Protein AF-0000000085046581 (afdb_homodimer)

Sequence (524 aa):
MVRISQFNDKVRELKKSFNSLTKHSYLERYIEVPAIDEDKVRFLYAMLSEHASKKEAKAYTLAAVLAQAALDVHEAISLHKLQTDSVRKNRQLTVLAGDYYSSLYYYLLAEEKQIPMIRIFSHSIQEINEHKMNIYEADELTYTDAKRNVEKAESILMQNIANHYNQNYWKEIFNDFFFLKRLVLERNEFIKGKNLPIMETLFQEARHPDSVLALCEQKIEDLKDKLLNTSKRLQKYEGFIIEHIDQLINTTDYDEYVAEKGMVRISQFNDKVRELKKSFNSLTKHSYLERYIEVPAIDEDKVRFLYAMLSEHASKKEAKAYTLAAVLAQAALDVHEAISLHKLQTDSVRKNRQLTVLAGDYYSSLYYYLLAEEKQIPMIRIFSHSIQEINEHKMNIYEADELTYTDAKRNVEKAESILMQNIANHYNQNYWKEIFNDFFFLKRLVLERNEFIKGKNLPIMETLFQEARHPDSVLALCEQKIEDLKDKLLNTSKRLQKYEGFIIEHIDQLINTTDYDEYVAEKG

Nearest PDB structures (foldseek):
  4wk5-assembly1_A-2  TM=7.165E-01  e=1.017E-03  Thermotoga neapolitana DSM 4359
  2azk-assembly1_B  TM=7.171E-01  e=3.311E-03  Saccharolobus solfataricus
  2azk-assembly1_A  TM=7.093E-01  e=5.126E-03  Saccharolobus solfataricus
  2azj-assembly1_B  TM=6.588E-01  e=4.496E-03  Saccharolobus solfataricus
  4ll6-assembly1_A  TM=2.073E-01  e=2.049E+00  Saccharomyces cerevisiae S288C

Organism: Alkalihalophilus pseudofirmus (strain ATCC BAA-2126 / JCM 17055 / OF4) (NCBI:txid398511)

Secondary structure (DSSP, 8-state):
---GGGGHHHHHHHHHHHHHHH--HHHHHHSPPPPP-HHHHHHHHHHHTTTS-HHHHHHHHHHHHHHHHHHHHHHHHHH----SHHHHHHHHHHHHHHHHHHHHHHHHHHHTT-HHHHHHHHHHHHHHHHHHHHHHH-SS--HHHHHHHHHHHHHHHHHHHHHHTT-HHHHHHHHHHHHHHHHHHHHHHHHTT---HHHHHHHHHHSSHHHHHHHHHHHHHHHHHHHHHHHGGGGGGHHHHHHHHHHHHHTTSSHHHHHTT-/---GGGGHHHHHHHHHHHHHHH--HHHHHHSPPPPP-HHHHHHHHHHHTTTS-HHHHHHHHHHHHHHHHHHHHHHHHHH----SHHHHHHHHHHHHHHHHHHHHHHHHHHHTT-HHHHHHHHHHHHHHHHHHHHHHH-SS--HHHHHHHHHHHHHHHHHHHHHHTT-HHHHHHHHHHHHHHHHHHHHHHHHTT---HHHHHHHHHHSSHHHHHHHHHHHHHHHHHHHHHHHHTTGGGHHHHHHHHHHHHHTTSSHHHHHHH-

Foldseek 3Di:
DDAPVVCVVVLVVLVVVLCVLLPDVLCVVQPDQDDFDSVLLSLQLVLCVVQHPPLVSSLLSSLVRLLVRLVVLVVVLVVDDDDDPVSVVSSVSSNVSSVSSNVSSLVSCVVVVPVVLNVLSVVLSVLLVVLVCVLVVDPDDALVSVLVSQLSNQQVSSLSVCVVRPNNLSNLLSSLVRSLLVLLVQLLVVVVVDHDRNLVNLCVVQVDPVSSSVVSVVVSVVSLVVNLVSLVVVPVCSNHSNVSSCCSVVVSDDVVVVVVVD/DDAPVVCVVVLVVLVVVLCVLLVDVLCVVQPDQDDFDSVLLSLQLVLCVVQHPPLVSSLLSSLVRLLVRLVVLVVVLVVDDDDDPVSVVSSVSSNVSSVSSNVVSLVSCVVVVPVVLNVLSVVLSVLLVVLVCVLVVDPDDALVSVLVSQLSNQQVSSLSVCVVSPNNLSNLLSSLVRSLLVLLVQLLVVVVVDHDRNLVNLCVVQVDPVSSSVVSVVVSVVSLVVNLVSLVVVPVCSNHSNVSSCCSVVVSDDVVVPVVVD

Solvent-accessible surface area (backbone atoms only — not comparable to full-atom values): 27356 Å² total; per-residue (Å²): 120,45,50,67,74,76,39,47,63,55,50,50,50,48,49,51,51,50,49,62,74,55,64,38,75,66,49,63,73,69,34,81,77,68,79,78,61,60,65,59,48,47,54,48,34,60,58,28,58,75,76,40,54,70,69,51,23,50,51,52,42,49,29,50,53,32,45,49,39,17,52,51,39,43,54,50,57,39,68,58,74,59,75,46,72,70,44,36,52,45,38,43,49,34,45,38,47,18,54,34,31,47,21,49,27,50,30,55,36,34,74,68,66,35,48,70,57,45,37,48,50,20,50,27,49,35,49,28,40,52,27,49,46,56,63,68,67,45,90,75,60,52,50,71,56,39,48,55,28,46,26,38,46,65,22,37,53,61,26,53,54,25,52,76,71,68,32,63,66,58,24,51,46,41,35,52,50,48,33,50,52,49,51,54,50,39,52,57,38,39,75,73,71,42,80,42,73,61,52,44,20,39,38,69,72,48,75,38,74,74,47,25,56,54,51,50,51,51,54,49,50,54,50,50,53,52,49,55,59,53,29,62,76,52,53,57,43,22,61,28,52,50,53,53,52,48,50,60,62,55,67,67,52,63,58,75,69,54,56,73,74,95,119,45,50,67,74,76,39,47,63,55,51,52,50,48,51,51,51,48,50,61,74,55,63,38,75,66,49,64,74,66,35,82,76,70,80,78,60,60,65,59,48,46,53,50,34,61,59,28,57,75,75,40,53,70,68,52,23,50,52,52,41,48,27,49,52,31,44,49,39,17,53,50,39,44,53,51,58,40,68,60,75,59,76,48,73,69,44,36,52,45,39,43,49,34,46,38,45,18,54,34,31,46,21,46,27,52,29,55,35,36,73,68,66,35,49,70,55,44,37,49,50,20,52,27,50,36,49,26,39,51,26,49,46,54,64,68,66,45,88,75,59,51,50,69,56,40,47,55,30,47,27,38,47,66,23,38,51,60,27,52,54,26,53,74,70,69,32,64,66,57,25,52,46,40,35,52,51,48,34,48,52,50,51,52,50,38,51,57,37,39,74,73,72,42,80,43,73,61,53,44,20,40,37,67,70,49,75,37,74,74,47,23,56,54,51,50,50,50,54,50,51,54,50,50,52,52,48,54,59,53,28,61,76,51,53,56,42,22,61,29,51,52,51,52,52,48,50,59,61,56,68,67,53,62,56,74,69,56,54,74,73,96

pLDDT: mean 86.95, std 13.87, range [27.06, 98.44]

Structure (mmCIF, N/CA/C/O backbone):
data_AF-0000000085046581-model_v1
#
loop_
_entity.id
_entity.type
_entity.pdbx_description
1 polymer 'Heptaprenyl diphosphate synthase component I (Spore germination protein C1)'
#
loop_
_atom_site.group_PDB
_atom_site.id
_atom_site.type_symbol
_atom_site.label_atom_id
_atom_site.label_alt_id
_atom_site.label_comp_id
_atom_site.label_asym_id
_atom_site.label_entity_id
_atom_site.label_seq_id
_atom_site.pdbx_PDB_ins_code
_atom_site.Cartn_x
_atom_site.Cartn_y
_atom_site.Cartn_z
_atom_site.occupancy
_atom_site.B_iso_or_equiv
_atom_site.auth_seq_id
_atom_site.auth_comp_id
_atom_site.auth_asym_id
_atom_site.auth_atom_id
_atom_site.pdbx_PDB_model_num
ATOM 1 N N . MET A 1 1 ? 13.383 36.844 -0.616 1 75 1 MET A N 1
ATOM 2 C CA . MET A 1 1 ? 12.383 36.156 0.191 1 75 1 MET A CA 1
ATOM 3 C C . MET A 1 1 ? 11.57 35.188 -0.663 1 75 1 MET A C 1
ATOM 5 O O . MET A 1 1 ? 11.188 35.531 -1.789 1 75 1 MET A O 1
ATOM 9 N N . VAL A 1 2 ? 11.414 34.031 -0.219 1 86.31 2 VAL A N 1
ATOM 10 C CA . VAL A 1 2 ? 10.711 33 -0.976 1 86.31 2 VAL A CA 1
ATOM 11 C C . VAL A 1 2 ? 9.203 33.219 -0.87 1 86.31 2 VAL A C 1
ATOM 13 O O . VAL A 1 2 ? 8.688 33.562 0.2 1 86.31 2 VAL A O 1
ATOM 16 N N . ARG A 1 3 ? 8.547 33.188 -2.029 1 83.19 3 ARG A N 1
ATOM 17 C CA . ARG A 1 3 ? 7.098 33.344 -2.094 1 83.19 3 ARG A CA 1
ATOM 18 C C . ARG A 1 3 ? 6.426 32.094 -2.656 1 83.19 3 ARG A C 1
ATOM 20 O O . ARG A 1 3 ? 7.086 31.25 -3.25 1 83.19 3 ARG A O 1
ATOM 27 N N . ILE A 1 4 ? 5.129 32.031 -2.443 1 84.75 4 ILE A N 1
ATOM 28 C CA . ILE A 1 4 ? 4.324 30.906 -2.891 1 84.75 4 ILE A CA 1
ATOM 29 C C . ILE A 1 4 ? 4.449 30.75 -4.406 1 84.75 4 ILE A C 1
ATOM 31 O O . ILE A 1 4 ? 4.543 29.625 -4.914 1 84.75 4 ILE A O 1
ATOM 35 N N . SER A 1 5 ? 4.469 31.828 -5.152 1 84.62 5 SER A N 1
ATOM 36 C CA . SER A 1 5 ? 4.434 31.844 -6.609 1 84.62 5 SER A CA 1
ATOM 37 C C . SER A 1 5 ? 5.699 31.219 -7.199 1 84.62 5 SER A C 1
ATOM 39 O O . SER A 1 5 ? 5.691 30.734 -8.328 1 84.62 5 SER A O 1
ATOM 41 N N . GLN A 1 6 ? 6.766 31.188 -6.406 1 85.12 6 GLN A N 1
ATOM 42 C CA . GLN A 1 6 ? 8.031 30.641 -6.871 1 85.12 6 GLN A CA 1
ATOM 43 C C . GLN A 1 6 ? 7.938 29.125 -7.043 1 85.12 6 GLN A C 1
ATOM 45 O O . GLN A 1 6 ? 8.773 28.516 -7.715 1 85.12 6 GLN A O 1
ATOM 50 N N . PHE A 1 7 ? 6.938 28.547 -6.414 1 87.5 7 PHE A N 1
ATOM 51 C CA . PHE A 1 7 ? 6.824 27.094 -6.438 1 87.5 7 PHE A CA 1
ATOM 52 C C . PHE A 1 7 ? 5.707 26.641 -7.375 1 87.5 7 PHE A C 1
ATOM 54 O O . PHE A 1 7 ? 5.453 25.453 -7.523 1 87.5 7 PHE A O 1
ATOM 61 N N . ASN A 1 8 ? 5.051 27.609 -8.023 1 87.31 8 ASN A N 1
ATOM 62 C CA . ASN A 1 8 ? 3.928 27.281 -8.891 1 87.31 8 ASN A CA 1
ATOM 63 C C . ASN A 1 8 ? 4.352 26.359 -10.031 1 87.31 8 ASN A C 1
ATOM 65 O O . ASN A 1 8 ? 3.633 25.422 -10.375 1 87.31 8 ASN A O 1
ATOM 69 N N . ASP A 1 9 ? 5.492 26.688 -10.531 1 89.75 9 ASP A N 1
ATOM 70 C CA . ASP A 1 9 ? 5.988 25.859 -11.625 1 89.75 9 ASP A CA 1
ATOM 71 C C . ASP A 1 9 ? 6.281 24.438 -11.148 1 89.75 9 ASP A C 1
ATOM 73 O O . ASP A 1 9 ? 6.051 23.469 -11.875 1 89.75 9 ASP A O 1
ATOM 77 N N . LYS A 1 10 ? 6.789 24.375 -9.984 1 90.19 10 LYS A N 1
ATOM 78 C CA . LYS A 1 10 ? 7.102 23.062 -9.422 1 90.19 10 LYS A CA 1
ATOM 79 C C . LYS A 1 10 ? 5.828 22.266 -9.148 1 90.19 10 LYS A C 1
ATOM 81 O O . LYS A 1 10 ? 5.781 21.062 -9.391 1 90.19 10 LYS A O 1
ATOM 86 N N . VAL A 1 11 ? 4.859 22.938 -8.672 1 90.25 11 VAL A N 1
ATOM 87 C CA . VAL A 1 11 ? 3.562 22.297 -8.438 1 90.25 11 VAL A CA 1
ATOM 88 C C . VAL A 1 11 ? 3.002 21.766 -9.758 1 90.25 11 VAL A C 1
ATOM 90 O O . VAL A 1 11 ? 2.545 20.625 -9.82 1 90.25 11 VAL A O 1
ATOM 93 N N . ARG A 1 12 ? 3.066 22.578 -10.766 1 91.75 12 ARG A N 1
ATOM 94 C CA . ARG A 1 12 ? 2.566 22.188 -12.078 1 91.75 12 ARG A CA 1
ATOM 95 C C . ARG A 1 12 ? 3.334 20.984 -12.617 1 91.75 12 ARG A C 1
ATOM 97 O O . ARG A 1 12 ? 2.738 20.047 -13.164 1 91.75 12 ARG A O 1
ATOM 104 N N . GLU A 1 13 ? 4.578 21.062 -12.461 1 92.94 13 GLU A N 1
ATOM 105 C CA . GLU A 1 13 ? 5.43 19.969 -12.914 1 92.94 13 GLU A CA 1
ATOM 106 C C . GLU A 1 13 ? 5.102 18.672 -12.18 1 92.94 13 GLU A C 1
ATOM 108 O O . GLU A 1 13 ? 5.016 17.609 -12.797 1 92.94 13 GLU A O 1
ATOM 113 N N . LEU A 1 14 ? 4.965 18.766 -10.914 1 92.06 14 LEU A N 1
ATOM 114 C CA . LEU A 1 14 ? 4.684 17.594 -10.102 1 92.06 14 LEU A CA 1
ATOM 115 C C . LEU A 1 14 ? 3.299 17.031 -10.414 1 92.06 14 LEU A C 1
ATOM 117 O O . LEU A 1 14 ? 3.104 15.812 -10.422 1 92.06 14 LEU A O 1
ATOM 121 N N . LYS A 1 15 ? 2.385 17.922 -10.656 1 90.44 15 LYS A N 1
ATOM 122 C CA . LYS A 1 15 ? 1.051 17.484 -11.062 1 90.44 15 LYS A CA 1
ATOM 123 C C . LYS A 1 15 ? 1.095 16.734 -12.391 1 90.44 15 LYS A C 1
ATOM 125 O O . LYS A 1 15 ? 0.431 15.719 -12.562 1 90.44 15 LYS A O 1
ATOM 130 N N . LYS A 1 16 ? 1.848 17.234 -13.297 1 91.06 16 LYS A N 1
ATOM 131 C CA . LYS A 1 16 ? 2.01 16.578 -14.586 1 91.06 16 LYS A CA 1
ATOM 132 C C . LYS A 1 16 ? 2.641 15.195 -14.43 1 91.06 16 LYS A C 1
ATOM 134 O O . LYS A 1 16 ? 2.199 14.234 -15.055 1 91.06 16 LYS A O 1
ATOM 139 N N . SER A 1 17 ? 3.65 15.148 -13.641 1 90.88 17 SER A N 1
ATOM 140 C CA . SER A 1 17 ? 4.312 13.875 -13.383 1 90.88 17 SER A CA 1
ATOM 141 C C . SER A 1 17 ? 3.365 12.883 -12.719 1 90.88 17 SER A C 1
ATOM 143 O O . SER A 1 17 ? 3.33 11.711 -13.086 1 90.88 17 SER A O 1
ATOM 145 N N . PHE A 1 18 ? 2.656 13.344 -11.812 1 89.56 18 PHE A N 1
ATOM 146 C CA . PHE A 1 18 ? 1.672 12.516 -11.125 1 89.56 18 PHE A CA 1
ATOM 147 C C . PHE A 1 18 ? 0.654 11.953 -12.109 1 89.56 18 PHE A C 1
ATOM 149 O O . PHE A 1 18 ? 0.379 10.75 -12.109 1 89.56 18 PHE A O 1
ATOM 156 N N . ASN A 1 19 ? 0.157 12.828 -12.875 1 85 19 ASN A N 1
ATOM 157 C CA . ASN A 1 19 ? -0.847 12.422 -13.859 1 85 19 ASN A CA 1
ATOM 158 C C . ASN A 1 19 ? -0.281 11.422 -14.859 1 85 19 ASN A C 1
ATOM 160 O O . ASN A 1 19 ? -0.972 10.492 -15.266 1 85 19 ASN A O 1
ATOM 164 N N . SER A 1 20 ? 0.832 11.625 -15.211 1 85.81 20 SER A N 1
ATOM 165 C CA . SER A 1 20 ? 1.474 10.727 -16.172 1 85.81 20 SER A CA 1
ATOM 166 C C . SER A 1 20 ? 1.688 9.344 -15.562 1 85.81 20 SER A C 1
ATOM 168 O O . SER A 1 20 ? 1.523 8.328 -16.25 1 85.81 20 SER A O 1
ATOM 170 N N . LEU A 1 21 ? 2.076 9.305 -14.359 1 82.75 21 LEU A N 1
ATOM 171 C CA . LEU A 1 21 ? 2.371 8.039 -13.688 1 82.75 21 LEU A CA 1
ATOM 172 C C . LEU A 1 21 ? 1.088 7.27 -13.391 1 82.75 21 LEU A C 1
ATOM 174 O O . LEU A 1 21 ? 1.093 6.039 -13.352 1 82.75 21 LEU A O 1
ATOM 178 N N . THR A 1 22 ? 0.065 8.023 -13.18 1 79.62 22 THR A N 1
ATOM 179 C CA . THR A 1 22 ? -1.175 7.383 -12.75 1 79.62 22 THR A CA 1
ATOM 180 C C . THR A 1 22 ? -2.119 7.188 -13.93 1 79.62 22 THR A C 1
ATOM 182 O O . THR A 1 22 ? -3.254 6.738 -13.758 1 79.62 22 THR A O 1
ATOM 185 N N . LYS A 1 23 ? -1.681 7.641 -15.117 1 73.75 23 LYS A N 1
ATOM 186 C CA . LYS A 1 23 ? -2.512 7.57 -16.312 1 73.75 23 LYS A CA 1
ATOM 187 C C . LYS A 1 23 ? -2.746 6.121 -16.734 1 73.75 23 LYS A C 1
ATOM 189 O O . LYS A 1 23 ? -1.937 5.543 -17.469 1 73.75 23 LYS A O 1
ATOM 194 N N . HIS A 1 24 ? -3.057 5.391 -15.875 1 65.44 24 HIS A N 1
ATOM 195 C CA . HIS A 1 24 ? -3.488 4.074 -16.328 1 65.44 24 HIS A CA 1
ATOM 196 C C . HIS A 1 24 ? -4.973 4.074 -16.672 1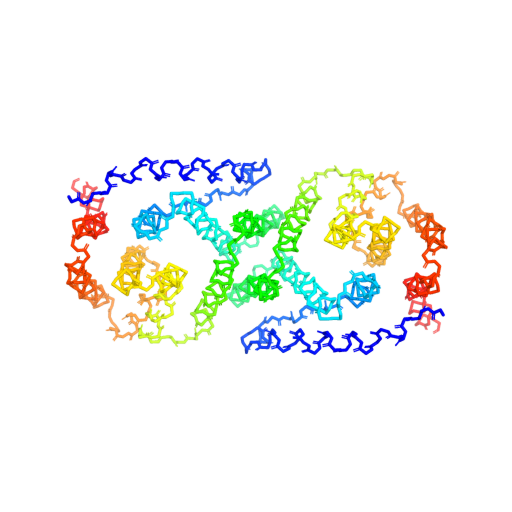 65.44 24 HIS A C 1
ATOM 198 O O . HIS A 1 24 ? -5.789 4.633 -15.945 1 65.44 24 HIS A O 1
ATOM 204 N N . SER A 1 25 ? -5.164 3.686 -17.844 1 58.03 25 SER A N 1
ATOM 205 C CA . SER A 1 25 ? -6.469 3.748 -18.5 1 58.03 25 SER A CA 1
ATOM 206 C C . SER A 1 25 ? -7.59 3.393 -17.531 1 58.03 25 SER A C 1
ATOM 208 O O . SER A 1 25 ? -8.617 4.07 -17.484 1 58.03 25 SER A O 1
ATOM 210 N N . TYR A 1 26 ? -7.352 2.414 -16.812 1 60 26 TYR A N 1
ATOM 211 C CA . TYR A 1 26 ? -8.445 1.944 -15.969 1 60 26 TYR A CA 1
ATOM 212 C C . TYR A 1 26 ? -8.648 2.865 -14.773 1 60 26 TYR A C 1
ATOM 214 O O . TYR A 1 26 ? -9.781 3.154 -14.391 1 60 26 TYR A O 1
ATOM 222 N N . LEU A 1 27 ? -7.621 3.428 -14.266 1 69 27 LEU A N 1
ATOM 223 C CA . LEU A 1 27 ? -7.719 4.273 -13.078 1 69 27 LEU A CA 1
ATOM 224 C C . LEU A 1 27 ? -8.469 5.562 -13.391 1 69 27 LEU A C 1
ATOM 226 O O . LEU A 1 27 ? -9.242 6.047 -12.562 1 69 27 LEU A O 1
ATOM 230 N N . GLU A 1 28 ? -8.289 5.898 -14.594 1 69.19 28 GLU A N 1
ATOM 231 C CA . GLU A 1 28 ? -8.898 7.16 -15.008 1 69.19 28 GLU A CA 1
ATOM 232 C C . GLU A 1 28 ? -10.406 7.02 -15.156 1 69.19 28 GLU A C 1
ATOM 234 O O . GLU A 1 28 ? -11.148 7.977 -14.938 1 69.19 28 GLU A O 1
ATOM 239 N N . ARG A 1 29 ? -10.836 5.801 -15.484 1 67.38 29 ARG A N 1
ATOM 240 C CA . ARG A 1 29 ? -12.25 5.594 -15.797 1 67.38 29 ARG A CA 1
ATOM 241 C C . ARG A 1 29 ? -13.07 5.395 -14.523 1 67.38 29 ARG A C 1
ATOM 243 O O . ARG A 1 29 ? -14.227 5.805 -14.461 1 67.38 29 ARG A O 1
ATOM 250 N N . TYR A 1 30 ? -12.508 4.898 -13.586 1 64.94 30 TYR A N 1
ATOM 251 C CA . TYR A 1 30 ? -13.367 4.395 -12.516 1 64.94 30 TYR A CA 1
ATOM 252 C C . TYR A 1 30 ? -13.07 5.098 -11.195 1 64.94 30 TYR A C 1
ATOM 254 O O . TYR A 1 30 ? -13.859 5.012 -10.25 1 64.94 30 TYR A O 1
ATOM 262 N N . ILE A 1 31 ? -11.953 5.762 -11.203 1 71.69 31 ILE A N 1
ATOM 263 C CA . ILE A 1 31 ? -11.602 6.348 -9.914 1 71.69 31 ILE A CA 1
ATOM 264 C C . ILE A 1 31 ? -11.445 7.859 -10.062 1 71.69 31 ILE A C 1
ATOM 266 O O . ILE A 1 31 ? -10.914 8.336 -11.062 1 71.69 31 ILE A O 1
ATOM 270 N N . GLU A 1 32 ? -12.109 8.516 -9.219 1 71.44 32 GLU A N 1
ATOM 271 C CA . GLU A 1 32 ? -11.836 9.945 -9.148 1 71.44 32 GLU A CA 1
ATOM 272 C C . GLU A 1 32 ? -10.383 10.211 -8.758 1 71.44 32 GLU A C 1
ATOM 274 O O . GLU A 1 32 ? -9.898 9.68 -7.762 1 71.44 32 GLU A O 1
ATOM 279 N N . VAL A 1 33 ? -9.727 10.891 -9.633 1 71 33 VAL A N 1
ATOM 280 C CA . VAL A 1 33 ? -8.328 11.227 -9.367 1 71 33 VAL A CA 1
ATOM 281 C C . VAL A 1 33 ? -8.227 12.031 -8.078 1 71 33 VAL A C 1
ATOM 283 O O . VAL A 1 33 ? -8.914 13.047 -7.914 1 71 33 VAL A O 1
ATOM 286 N N . PRO A 1 34 ? -7.41 11.438 -7.18 1 78.56 34 PRO A N 1
ATOM 287 C CA . PRO A 1 34 ? -7.246 12.203 -5.945 1 78.56 34 PRO A CA 1
ATOM 288 C C . PRO A 1 34 ? -6.629 13.578 -6.18 1 78.56 34 PRO A C 1
ATOM 290 O O . PRO A 1 34 ? -5.746 13.727 -7.031 1 78.56 34 PRO A O 1
ATOM 293 N N . ALA A 1 35 ? -7.152 14.547 -5.5 1 83.38 35 ALA A N 1
ATOM 294 C CA . ALA A 1 35 ? -6.613 15.898 -5.578 1 83.38 35 ALA A CA 1
ATOM 295 C C . ALA A 1 35 ? -5.27 16 -4.867 1 83.38 35 ALA A C 1
ATOM 297 O O . ALA A 1 35 ? -5.09 15.445 -3.783 1 83.38 35 ALA A O 1
ATOM 298 N N . ILE A 1 36 ? -4.379 16.625 -5.5 1 90.94 36 ILE A N 1
ATOM 299 C CA . ILE A 1 36 ? -3.061 16.828 -4.918 1 90.94 36 ILE A CA 1
ATOM 300 C C . ILE A 1 36 ? -3.102 18 -3.947 1 90.94 36 ILE A C 1
ATOM 302 O O . ILE A 1 36 ? -3.619 19.078 -4.281 1 90.94 36 ILE A O 1
ATOM 306 N N . ASP A 1 37 ? -2.658 17.812 -2.764 1 93.75 37 ASP A N 1
ATOM 307 C CA . ASP A 1 37 ? -2.512 18.906 -1.807 1 93.75 37 ASP A CA 1
ATOM 308 C C . ASP A 1 37 ? -1.326 19.797 -2.168 1 93.75 37 ASP A C 1
ATOM 310 O O . ASP A 1 37 ? -0.185 19.484 -1.812 1 93.75 37 ASP A O 1
ATOM 314 N N . GLU A 1 38 ? -1.595 20.859 -2.715 1 94.31 38 GLU A N 1
ATOM 315 C CA . GLU A 1 38 ? -0.551 21.734 -3.24 1 94.31 38 GLU A CA 1
ATOM 316 C C . GLU A 1 38 ? 0.293 22.312 -2.115 1 94.31 38 GLU A C 1
ATOM 318 O O . GLU A 1 38 ? 1.478 22.609 -2.305 1 94.31 38 GLU A O 1
ATOM 323 N N . ASP A 1 39 ? -0.334 22.531 -0.946 1 95.5 39 ASP A N 1
ATOM 324 C CA . ASP A 1 39 ? 0.436 23.016 0.196 1 95.5 39 ASP A CA 1
ATOM 325 C C . ASP A 1 39 ? 1.523 22.016 0.587 1 95.5 39 ASP A C 1
ATOM 327 O O . ASP A 1 39 ? 2.666 22.406 0.845 1 95.5 39 ASP A O 1
ATOM 331 N N . LYS A 1 40 ? 1.139 20.734 0.603 1 96.19 40 LYS A N 1
ATOM 332 C CA . LYS A 1 40 ? 2.121 19.719 0.944 1 96.19 40 LYS A CA 1
ATOM 333 C C . LYS A 1 40 ? 3.273 19.703 -0.057 1 96.19 40 LYS A C 1
ATOM 335 O O . LYS A 1 40 ? 4.434 19.562 0.328 1 96.19 40 LYS A O 1
ATOM 340 N N . VAL A 1 41 ? 2.945 19.891 -1.3 1 96.25 41 VAL A N 1
ATOM 341 C CA . VAL A 1 41 ? 3.951 19.906 -2.357 1 96.25 41 VAL A CA 1
ATOM 342 C C . VAL A 1 41 ? 4.898 21.094 -2.15 1 96.25 41 VAL A C 1
ATOM 344 O O . VAL A 1 41 ? 6.121 20.922 -2.137 1 96.25 41 VAL A O 1
ATOM 347 N N . ARG A 1 42 ? 4.367 22.25 -1.93 1 96.44 42 ARG A N 1
ATOM 348 C CA . ARG A 1 42 ? 5.168 23.453 -1.797 1 96.44 42 ARG A CA 1
ATOM 349 C C . ARG A 1 42 ? 6.051 23.391 -0.553 1 96.44 42 ARG A C 1
ATOM 351 O O . ARG A 1 42 ? 7.242 23.703 -0.615 1 96.44 42 ARG A O 1
ATOM 358 N N . PHE A 1 43 ? 5.43 22.984 0.557 1 97.12 43 PHE A N 1
ATOM 359 C CA . PHE A 1 43 ? 6.16 22.922 1.819 1 97.12 43 PHE A CA 1
ATOM 360 C C . PHE A 1 43 ? 7.297 21.922 1.75 1 97.12 43 PHE A C 1
ATOM 362 O O . PHE A 1 43 ? 8.43 22.219 2.125 1 97.12 43 PHE A O 1
ATOM 369 N N . LEU A 1 44 ? 6.957 20.734 1.248 1 97.31 44 LEU A N 1
ATOM 370 C CA . LEU A 1 44 ? 7.965 19.688 1.204 1 97.31 44 LEU A CA 1
ATOM 371 C C . LEU A 1 44 ? 9.086 20.047 0.23 1 97.31 44 LEU A C 1
ATOM 373 O O . LEU A 1 44 ? 10.266 19.891 0.55 1 97.31 44 LEU A O 1
ATOM 377 N N . TYR A 1 45 ? 8.734 20.578 -0.901 1 95.69 45 TYR A N 1
ATOM 378 C CA . TYR A 1 45 ? 9.742 20.938 -1.896 1 95.69 45 TYR A CA 1
ATOM 379 C C . TYR A 1 45 ? 10.617 22.078 -1.397 1 95.69 45 TYR A C 1
ATOM 381 O O . TYR A 1 45 ? 11.828 22.094 -1.634 1 95.69 45 TYR A O 1
ATOM 389 N N . ALA A 1 46 ? 10.016 23.062 -0.755 1 95.25 46 ALA A N 1
ATOM 390 C CA . ALA A 1 46 ? 10.773 24.172 -0.2 1 95.25 46 ALA A CA 1
ATOM 391 C C . ALA A 1 46 ? 11.844 23.688 0.772 1 95.25 46 ALA A C 1
ATOM 393 O O . ALA A 1 46 ? 13 24.109 0.695 1 95.25 46 ALA A O 1
ATOM 394 N N . MET A 1 47 ? 11.492 22.812 1.61 1 96.69 47 MET A N 1
ATOM 395 C CA . MET A 1 47 ? 12.445 22.281 2.582 1 96.69 47 MET A CA 1
ATOM 396 C C . MET A 1 47 ? 13.508 21.438 1.896 1 96.69 47 MET A C 1
ATOM 398 O O . MET A 1 47 ? 14.703 21.594 2.15 1 96.69 47 MET A O 1
ATOM 402 N N . LEU A 1 48 ? 13.102 20.547 0.978 1 96.25 48 LEU A N 1
ATOM 403 C CA . LEU A 1 48 ? 14.008 19.594 0.347 1 96.25 48 LEU A CA 1
ATOM 404 C C . LEU A 1 48 ? 14.969 20.297 -0.603 1 96.25 48 LEU A C 1
ATOM 406 O O . LEU A 1 48 ? 16.109 19.875 -0.762 1 96.25 48 LEU A O 1
ATOM 410 N N . SER A 1 49 ? 14.508 21.359 -1.237 1 91.69 49 SER A N 1
ATOM 411 C CA . SER A 1 49 ? 15.312 22.062 -2.238 1 91.69 49 SER A CA 1
ATOM 412 C C . SER A 1 49 ? 16.594 22.609 -1.631 1 91.69 49 SER A C 1
ATOM 414 O O . SER A 1 49 ? 17.578 22.844 -2.344 1 91.69 49 SER A O 1
ATOM 416 N N . GLU A 1 50 ? 16.641 22.734 -0.348 1 92.69 50 GLU A N 1
ATOM 417 C CA . GLU A 1 50 ? 17.812 23.266 0.335 1 92.69 50 GLU A CA 1
ATOM 418 C C . GLU A 1 50 ? 18.734 22.141 0.822 1 92.69 50 GLU A C 1
ATOM 420 O O . GLU A 1 50 ? 19.906 22.375 1.126 1 92.69 50 GLU A O 1
ATOM 425 N N . HIS A 1 51 ? 18.25 21 0.806 1 93.81 51 HIS A N 1
ATOM 426 C CA . HIS A 1 51 ? 19 19.969 1.539 1 93.81 51 HIS A CA 1
ATOM 427 C C . HIS A 1 51 ? 19.219 18.734 0.686 1 93.81 51 HIS A C 1
ATOM 429 O O . HIS A 1 51 ? 19.969 17.828 1.069 1 93.81 51 HIS A O 1
ATOM 435 N N . ALA A 1 52 ? 18.516 18.688 -0.448 1 92.75 52 ALA A N 1
ATOM 436 C CA . ALA A 1 52 ? 18.641 17.578 -1.39 1 92.75 52 ALA A CA 1
ATOM 437 C C . ALA A 1 52 ? 18.859 18.078 -2.812 1 92.75 52 ALA A C 1
ATOM 439 O O . ALA A 1 52 ? 18.688 19.281 -3.082 1 92.75 52 ALA A O 1
ATOM 440 N N . SER A 1 53 ? 19.391 17.203 -3.709 1 94.25 53 SER A N 1
ATOM 441 C CA . SER A 1 53 ? 19.484 17.578 -5.117 1 94.25 53 SER A CA 1
ATOM 442 C C . SER A 1 53 ? 18.109 17.812 -5.73 1 94.25 53 SER A C 1
ATOM 444 O O . SER A 1 53 ? 17.094 17.375 -5.191 1 94.25 53 SER A O 1
ATOM 446 N N . LYS A 1 54 ? 18.047 18.578 -6.793 1 93.06 54 LYS A N 1
ATOM 447 C CA . LYS A 1 54 ? 16.797 18.844 -7.492 1 93.06 54 LYS A CA 1
ATOM 448 C C . LYS A 1 54 ? 16.078 17.562 -7.867 1 93.06 54 LYS A C 1
ATOM 450 O O . LYS A 1 54 ? 14.859 17.453 -7.719 1 93.06 54 LYS A O 1
ATOM 455 N N . LYS A 1 55 ? 16.875 16.625 -8.328 1 92.69 55 LYS A N 1
ATOM 456 C CA . LYS A 1 55 ? 16.312 15.328 -8.719 1 92.69 55 LYS A CA 1
ATOM 457 C C . LYS A 1 55 ? 15.695 14.617 -7.52 1 92.69 55 LYS A C 1
ATOM 459 O O . LYS A 1 55 ? 14.586 14.086 -7.609 1 92.69 55 LYS A O 1
ATOM 464 N N . GLU A 1 56 ? 16.391 14.641 -6.41 1 93.25 56 GLU A N 1
ATOM 465 C CA . GLU A 1 56 ? 15.898 14 -5.188 1 93.25 56 GLU A CA 1
ATOM 466 C C . GLU A 1 56 ? 14.664 14.719 -4.656 1 93.25 56 GLU A C 1
ATOM 468 O O . GLU A 1 56 ? 13.688 14.07 -4.258 1 93.25 56 GLU A O 1
ATOM 473 N N . ALA A 1 57 ? 14.75 16.031 -4.629 1 94.81 57 ALA A N 1
ATOM 474 C CA . ALA A 1 57 ? 13.625 16.812 -4.137 1 94.81 57 ALA A CA 1
ATOM 475 C C . ALA A 1 57 ? 12.359 16.516 -4.934 1 94.81 57 ALA A C 1
ATOM 477 O O . ALA A 1 57 ? 11.281 16.344 -4.359 1 94.81 57 ALA A O 1
ATOM 478 N N . LYS A 1 58 ? 12.508 16.438 -6.203 1 93.81 58 LYS A N 1
ATOM 479 C CA . LYS A 1 58 ? 11.375 16.125 -7.066 1 93.81 58 LYS A CA 1
ATOM 480 C C . LYS A 1 58 ? 10.859 14.711 -6.809 1 93.81 58 LYS A C 1
ATOM 482 O O . LYS A 1 58 ? 9.656 14.5 -6.66 1 93.81 58 LYS A O 1
ATOM 487 N N . ALA A 1 59 ? 11.75 13.742 -6.727 1 94.06 59 ALA A N 1
ATOM 488 C CA . ALA A 1 59 ? 11.383 12.344 -6.527 1 94.06 59 ALA A CA 1
ATOM 489 C C . ALA A 1 59 ? 10.695 12.148 -5.18 1 94.06 59 ALA A C 1
ATOM 491 O O . ALA A 1 59 ? 9.68 11.453 -5.09 1 94.06 59 ALA A O 1
ATOM 492 N N . TYR A 1 60 ? 11.242 12.773 -4.129 1 96 60 TYR A N 1
ATOM 493 C CA . TYR A 1 60 ? 10.688 12.625 -2.785 1 96 60 TYR A CA 1
ATOM 494 C C . TYR A 1 60 ? 9.32 13.281 -2.684 1 96 60 TYR A C 1
ATOM 496 O O . TYR A 1 60 ? 8.398 12.727 -2.086 1 96 60 TYR A O 1
ATOM 504 N N . THR A 1 61 ? 9.242 14.43 -3.279 1 96.94 61 THR A N 1
ATOM 505 C CA . THR A 1 61 ? 7.961 15.133 -3.236 1 96.94 61 THR A CA 1
ATOM 506 C C . THR A 1 61 ? 6.902 14.383 -4.031 1 96.94 61 THR A C 1
ATOM 508 O O . THR A 1 61 ? 5.762 14.242 -3.586 1 96.94 61 THR A O 1
ATOM 511 N N . LEU A 1 62 ? 7.273 13.898 -5.191 1 95.38 62 LEU A N 1
ATOM 512 C CA . LEU A 1 62 ? 6.348 13.109 -5.996 1 95.38 62 LEU A CA 1
ATOM 513 C C . LEU A 1 62 ? 5.926 11.844 -5.254 1 95.38 62 LEU A C 1
ATOM 515 O O . LEU A 1 62 ? 4.746 11.477 -5.258 1 95.38 62 LEU A O 1
ATOM 519 N N . ALA A 1 63 ? 6.883 11.164 -4.637 1 96.19 63 ALA A N 1
ATOM 520 C CA . ALA A 1 63 ? 6.582 9.969 -3.85 1 96.19 63 ALA A CA 1
ATOM 521 C C . ALA A 1 63 ? 5.605 10.289 -2.719 1 96.19 63 ALA A C 1
ATOM 523 O O . ALA A 1 63 ? 4.684 9.523 -2.449 1 96.19 63 ALA A O 1
ATOM 524 N N . ALA A 1 64 ? 5.809 11.43 -2.084 1 96.62 64 ALA A N 1
ATOM 525 C CA . ALA A 1 64 ? 4.926 11.836 -0.996 1 96.62 64 ALA A CA 1
ATOM 526 C C . ALA A 1 64 ? 3.51 12.094 -1.503 1 96.62 64 ALA A C 1
ATOM 528 O O . ALA A 1 64 ? 2.535 11.734 -0.842 1 96.62 64 ALA A O 1
ATOM 529 N N . VAL A 1 65 ? 3.424 12.734 -2.646 1 94.81 65 VAL A N 1
ATOM 530 C CA . VAL A 1 65 ? 2.125 13.008 -3.252 1 94.81 65 VAL A CA 1
ATOM 531 C C . VAL A 1 65 ? 1.426 11.688 -3.592 1 94.81 65 VAL A C 1
ATOM 533 O O . VAL A 1 65 ? 0.226 11.539 -3.352 1 94.81 65 VAL A O 1
ATOM 536 N N . LEU A 1 66 ? 2.135 10.75 -4.125 1 93.38 66 LEU A N 1
ATOM 537 C CA . LEU A 1 66 ? 1.585 9.445 -4.461 1 93.38 66 LEU A CA 1
ATOM 538 C C . LEU A 1 66 ? 1.138 8.703 -3.203 1 93.38 66 LEU A C 1
ATOM 540 O O . LEU A 1 66 ? 0.075 8.078 -3.189 1 93.38 66 LEU A O 1
ATOM 544 N N . ALA A 1 67 ? 1.96 8.766 -2.18 1 95.12 67 ALA A N 1
ATOM 545 C CA . ALA A 1 67 ? 1.61 8.133 -0.911 1 95.12 67 ALA A CA 1
ATOM 546 C C . ALA A 1 67 ? 0.313 8.703 -0.351 1 95.12 67 ALA A C 1
ATOM 548 O O . ALA A 1 67 ? -0.553 7.961 0.115 1 95.12 67 ALA A O 1
ATOM 549 N N . GLN A 1 68 ? 0.207 9.992 -0.431 1 94 68 GLN A N 1
ATOM 550 C CA . GLN A 1 68 ? -1.014 10.641 0.036 1 94 68 GLN A CA 1
ATOM 551 C C . GLN A 1 68 ? -2.217 10.219 -0.803 1 94 68 GLN A C 1
ATOM 553 O O . GLN A 1 68 ? -3.303 9.984 -0.267 1 94 68 GLN A O 1
ATOM 558 N N . ALA A 1 69 ? -2.025 10.18 -2.072 1 91.25 69 ALA A N 1
ATOM 559 C CA . ALA A 1 69 ? -3.096 9.75 -2.967 1 91.25 69 ALA A CA 1
ATOM 560 C C . ALA A 1 69 ? -3.564 8.344 -2.623 1 91.25 69 ALA A C 1
ATOM 562 O O . ALA A 1 69 ? -4.766 8.062 -2.609 1 91.25 69 ALA A O 1
ATOM 563 N N . ALA A 1 70 ? -2.627 7.445 -2.383 1 92.12 70 ALA A N 1
ATOM 564 C CA . ALA A 1 70 ? -2.961 6.078 -2 1 92.12 70 ALA A CA 1
ATOM 565 C C . ALA A 1 70 ? -3.795 6.051 -0.724 1 92.12 70 ALA A C 1
ATOM 567 O O . ALA A 1 70 ? -4.82 5.371 -0.659 1 92.12 70 ALA A O 1
ATOM 568 N N . LEU A 1 71 ? -3.375 6.836 0.243 1 91.62 71 LEU A N 1
ATOM 569 C CA . LEU A 1 71 ? -4.094 6.914 1.511 1 91.62 71 LEU A CA 1
ATOM 570 C C . LEU A 1 71 ? -5.496 7.473 1.307 1 91.62 71 LEU A C 1
ATOM 572 O O . LEU A 1 71 ? -6.461 6.973 1.895 1 91.62 71 LEU A O 1
ATOM 576 N N . ASP A 1 72 ? -5.605 8.477 0.48 1 89.5 72 ASP A N 1
ATOM 577 C CA . ASP A 1 72 ? -6.895 9.109 0.222 1 89.5 72 ASP A CA 1
ATOM 578 C C . ASP A 1 72 ? -7.848 8.148 -0.489 1 89.5 72 ASP A C 1
ATOM 580 O O . ASP A 1 72 ? -9.039 8.094 -0.17 1 89.5 72 ASP A O 1
ATOM 584 N N . VAL A 1 73 ? -7.352 7.438 -1.434 1 87.44 73 VAL A N 1
ATOM 585 C CA . VAL A 1 73 ? -8.148 6.465 -2.17 1 87.44 73 VAL A CA 1
ATOM 586 C C . VAL A 1 73 ? -8.656 5.383 -1.219 1 87.44 73 VAL A C 1
ATOM 588 O O . VAL A 1 73 ? -9.82 4.996 -1.274 1 87.44 73 VAL A O 1
ATOM 591 N N . HIS A 1 74 ? -7.852 4.887 -0.361 1 86.81 74 HIS A N 1
ATOM 592 C CA . HIS A 1 74 ? -8.219 3.871 0.619 1 86.81 74 HIS A CA 1
ATOM 593 C C . HIS A 1 74 ? -9.242 4.41 1.614 1 86.81 74 HIS A C 1
ATOM 595 O O . HIS A 1 74 ? -10.148 3.688 2.035 1 86.81 74 HIS A O 1
ATOM 601 N N . GLU A 1 75 ? -9.148 5.625 1.942 1 83 75 GLU A N 1
ATOM 602 C CA . GLU A 1 75 ? -10.102 6.246 2.848 1 83 75 GLU A CA 1
ATOM 603 C C . GLU A 1 75 ? -11.477 6.379 2.195 1 83 75 GLU A C 1
ATOM 605 O O . GLU A 1 75 ? -12.508 6.234 2.859 1 83 75 GLU A O 1
ATOM 610 N N . ALA A 1 76 ? -11.469 6.645 0.986 1 78.81 76 ALA A N 1
ATOM 611 C CA . ALA A 1 76 ? -12.719 6.797 0.248 1 78.81 76 ALA A CA 1
ATOM 612 C C . ALA A 1 76 ? -13.492 5.484 0.202 1 78.81 76 ALA A C 1
ATOM 614 O O . ALA A 1 76 ? -14.727 5.488 0.153 1 78.81 76 ALA A O 1
ATOM 615 N N . ILE A 1 77 ? -12.883 4.391 0.217 1 76.5 77 ILE A N 1
ATOM 616 C CA . ILE A 1 77 ? -13.5 3.07 0.188 1 76.5 77 ILE A CA 1
ATOM 617 C C . ILE A 1 77 ? -14.328 2.861 1.454 1 76.5 77 ILE A C 1
ATOM 619 O O . ILE A 1 77 ? -15.398 2.248 1.41 1 76.5 77 ILE A O 1
ATOM 623 N N . SER A 1 78 ? -13.922 3.4 2.469 1 67 78 SER A N 1
ATOM 624 C CA . SER A 1 78 ? -14.594 3.217 3.754 1 67 78 SER A CA 1
ATOM 625 C C . SER A 1 78 ? -15.883 4.027 3.826 1 67 78 SER A C 1
ATOM 627 O O . SER A 1 78 ? -16.766 3.713 4.617 1 67 78 SER A O 1
ATOM 629 N N . LEU A 1 79 ? -16.016 4.953 2.986 1 64.31 79 LEU A N 1
ATOM 630 C CA . LEU A 1 79 ? -17.141 5.887 3.086 1 64.31 79 LEU A CA 1
ATOM 631 C C . LEU A 1 79 ? -18.266 5.5 2.131 1 64.31 79 LEU A C 1
ATOM 633 O O . LEU A 1 79 ? -19.391 5.949 2.287 1 64.31 79 LEU A O 1
ATOM 637 N N . HIS A 1 80 ? -17.938 4.594 1.138 1 62.91 80 HIS A N 1
ATOM 638 C CA . HIS A 1 80 ? -18.922 4.293 0.099 1 62.91 80 HIS A CA 1
ATOM 639 C C . HIS A 1 80 ? -20.016 3.359 0.621 1 62.91 80 HIS A C 1
ATOM 641 O O . HIS A 1 80 ? -19.719 2.412 1.354 1 62.91 80 HIS A O 1
ATOM 647 N N . LYS A 1 81 ? -21.266 3.877 0.482 1 56.5 81 LYS A N 1
ATOM 648 C CA . LYS A 1 81 ? -22.438 3.084 0.828 1 56.5 81 LYS A CA 1
ATOM 649 C C . LYS A 1 81 ? -22.656 1.964 -0.183 1 56.5 81 LYS A C 1
ATOM 651 O O . LYS A 1 81 ? -22.344 2.113 -1.364 1 56.5 81 LYS A O 1
ATOM 656 N N . LEU A 1 82 ? -23.031 0.57 0.328 1 53.22 82 LEU A N 1
ATOM 657 C CA . LEU A 1 82 ? -23.172 -0.689 -0.394 1 53.22 82 LEU A CA 1
ATOM 658 C C . LEU A 1 82 ? -24.547 -0.789 -1.038 1 53.22 82 LEU A C 1
ATOM 660 O O . LEU A 1 82 ? -25.562 -0.878 -0.339 1 53.22 82 LEU A O 1
ATOM 664 N N . GLN A 1 83 ? -24.781 -0.124 -2.201 1 54.94 83 GLN A N 1
ATOM 665 C CA . GLN A 1 83 ? -26.141 -0.503 -2.551 1 54.94 83 GLN A CA 1
ATOM 666 C C . GLN A 1 83 ? -26.156 -1.458 -3.742 1 54.94 83 GLN A C 1
ATOM 668 O O . GLN A 1 83 ? -27.109 -2.24 -3.902 1 54.94 83 GLN A O 1
ATOM 673 N N . THR A 1 84 ? -25.453 -1.312 -4.695 1 58.53 84 THR A N 1
ATOM 674 C CA . THR A 1 84 ? -25.688 -2.014 -5.953 1 58.53 84 THR A CA 1
ATOM 675 C C . THR A 1 84 ? -24.406 -2.68 -6.441 1 58.53 84 THR A C 1
ATOM 677 O O . THR A 1 84 ? -23.312 -2.381 -5.949 1 58.53 84 THR A O 1
ATOM 680 N N . ASP A 1 85 ? -24.5 -3.76 -7.25 1 59.53 85 ASP A N 1
ATOM 681 C CA . ASP A 1 85 ? -23.391 -4.453 -7.898 1 59.53 85 ASP A CA 1
ATOM 682 C C . ASP A 1 85 ? -22.391 -3.463 -8.492 1 59.53 85 ASP A C 1
ATOM 684 O O . ASP A 1 85 ? -21.172 -3.68 -8.43 1 59.53 85 ASP A O 1
ATOM 688 N N . SER A 1 86 ? -22.953 -2.52 -9.047 1 64.19 86 SER A N 1
ATOM 689 C CA . SER A 1 86 ? -22.094 -1.482 -9.617 1 64.19 86 SER A CA 1
ATOM 690 C C . SER A 1 86 ? -21.234 -0.822 -8.547 1 64.19 86 SER A C 1
ATOM 692 O O . SER A 1 86 ? -20.078 -0.491 -8.797 1 64.19 86 SER A O 1
ATOM 694 N N . VAL A 1 87 ? -21.75 -0.929 -7.402 1 69.94 87 VAL A N 1
ATOM 695 C CA . VAL A 1 87 ? -21.047 -0.305 -6.293 1 69.94 87 VAL A CA 1
ATOM 696 C C . VAL A 1 87 ? -19.906 -1.216 -5.828 1 69.94 87 VAL A C 1
ATOM 698 O O . VAL A 1 87 ? -18.812 -0.742 -5.5 1 69.94 87 VAL A O 1
ATOM 701 N N . ARG A 1 88 ? -20.156 -2.461 -6.094 1 74.44 88 ARG A N 1
ATOM 702 C CA . ARG A 1 88 ? -19.125 -3.412 -5.703 1 74.44 88 ARG A CA 1
ATOM 703 C C . ARG A 1 88 ? -17.922 -3.32 -6.629 1 74.44 88 ARG A C 1
ATOM 705 O O . ARG A 1 88 ? -16.781 -3.279 -6.168 1 74.44 88 ARG A O 1
ATOM 712 N N . LYS A 1 89 ? -18.219 -3.277 -7.871 1 74.75 89 LYS A N 1
ATOM 713 C CA . LYS A 1 89 ? -17.156 -3.172 -8.867 1 74.75 89 LYS A CA 1
ATOM 714 C C . LYS A 1 89 ? -16.344 -1.901 -8.664 1 74.75 89 LYS A C 1
ATOM 716 O O . LYS A 1 89 ? -15.109 -1.937 -8.719 1 74.75 89 LYS A O 1
ATOM 721 N N . ASN A 1 90 ? -17 -0.881 -8.398 1 77.06 90 ASN A N 1
ATOM 722 C CA . ASN A 1 90 ? -16.328 0.391 -8.172 1 77.06 90 ASN A CA 1
ATOM 723 C C . ASN A 1 90 ? -15.43 0.337 -6.934 1 77.06 90 ASN A C 1
ATOM 725 O O . ASN A 1 90 ? -14.336 0.896 -6.926 1 77.06 90 ASN A O 1
ATOM 729 N N . ARG A 1 91 ? -15.883 -0.365 -5.965 1 80.19 91 ARG A N 1
ATOM 730 C CA . ARG A 1 91 ? -15.109 -0.511 -4.738 1 80.19 91 ARG A CA 1
ATOM 731 C C . ARG A 1 91 ? -13.852 -1.342 -4.977 1 80.19 91 ARG A C 1
ATOM 733 O O . ARG A 1 91 ? -12.773 -0.987 -4.512 1 80.19 91 ARG A O 1
ATOM 740 N N . GLN A 1 92 ? -14.07 -2.363 -5.707 1 77.56 92 GLN A N 1
ATOM 741 C CA . GLN A 1 92 ? -12.938 -3.229 -6.02 1 77.56 92 GLN A CA 1
ATOM 742 C C . GLN A 1 92 ? -11.867 -2.475 -6.809 1 77.56 92 GLN A C 1
ATOM 744 O O . GLN A 1 92 ? -10.68 -2.57 -6.5 1 77.56 92 GLN A O 1
ATOM 749 N N . LEU A 1 93 ? -12.344 -1.703 -7.672 1 78.44 93 LEU A N 1
ATOM 750 C CA . LEU A 1 93 ? -11.422 -0.949 -8.516 1 78.44 93 LEU A CA 1
ATOM 751 C C . LEU A 1 93 ? -10.727 0.147 -7.711 1 78.44 93 LEU A C 1
ATOM 753 O O . LEU A 1 93 ? -9.539 0.423 -7.922 1 78.44 93 LEU A O 1
ATOM 757 N N . THR A 1 94 ? -11.445 0.723 -6.797 1 81.94 94 THR A N 1
ATOM 758 C CA . THR A 1 94 ? -10.875 1.768 -5.949 1 81.94 94 THR A CA 1
ATOM 759 C C . THR A 1 94 ? -9.789 1.198 -5.043 1 81.94 94 THR A C 1
ATOM 761 O O . THR A 1 94 ? -8.734 1.807 -4.875 1 81.94 94 THR A O 1
ATOM 764 N N . VAL A 1 95 ? -10.07 0.038 -4.523 1 84.12 95 VAL A N 1
ATOM 765 C CA . VAL A 1 95 ? -9.094 -0.633 -3.674 1 84.12 95 VAL A CA 1
ATOM 766 C C . VAL A 1 95 ? -7.824 -0.918 -4.473 1 84.12 95 VAL A C 1
ATOM 768 O O . VAL A 1 95 ? -6.719 -0.632 -4.012 1 84.12 95 VAL A O 1
ATOM 771 N N . LEU A 1 96 ? -8 -1.343 -5.66 1 82.81 96 LEU A N 1
ATOM 772 C CA . LEU A 1 96 ? -6.875 -1.689 -6.527 1 82.81 96 LEU A CA 1
ATOM 773 C C . LEU A 1 96 ? -6.086 -0.445 -6.918 1 82.81 96 LEU A C 1
ATOM 775 O O . LEU A 1 96 ? -4.863 -0.502 -7.062 1 82.81 96 LEU A O 1
ATOM 779 N N . ALA A 1 97 ? -6.758 0.616 -7.059 1 83.88 97 ALA A N 1
ATOM 780 C CA . ALA A 1 97 ? -6.094 1.878 -7.379 1 83.88 97 ALA A CA 1
ATOM 781 C C . ALA A 1 97 ? -5.168 2.311 -6.242 1 83.88 97 ALA A C 1
ATOM 783 O O . ALA A 1 97 ? -4.047 2.762 -6.488 1 83.88 97 ALA A O 1
ATOM 784 N N . GLY A 1 98 ? -5.617 2.234 -5.008 1 88.94 98 GLY A N 1
ATOM 785 C CA . GLY A 1 98 ? -4.777 2.549 -3.863 1 88.94 98 GLY A CA 1
ATOM 786 C C . GLY A 1 98 ? -3.518 1.706 -3.799 1 88.94 98 GLY A C 1
ATOM 787 O O . GLY A 1 98 ? -2.424 2.23 -3.582 1 88.94 98 GLY A O 1
ATOM 788 N N . ASP A 1 99 ? -3.684 0.452 -4.059 1 89 99 ASP A N 1
ATOM 789 C CA . ASP A 1 99 ? -2.545 -0.46 -4.09 1 89 99 ASP A CA 1
ATOM 790 C C . ASP A 1 99 ? -1.563 -0.077 -5.195 1 89 99 ASP A C 1
ATOM 792 O O . ASP A 1 99 ? -0.348 -0.162 -5.012 1 89 99 ASP A O 1
ATOM 796 N N . TYR A 1 100 ? -2.113 0.275 -6.258 1 86.94 100 TYR A N 1
ATOM 797 C CA . TYR A 1 100 ? -1.299 0.681 -7.395 1 86.94 100 TYR A CA 1
ATOM 798 C C . TYR A 1 100 ? -0.476 1.92 -7.062 1 86.94 100 TYR A C 1
ATOM 800 O O . TYR A 1 100 ? 0.727 1.965 -7.332 1 86.94 100 TYR A O 1
ATOM 808 N N . TYR A 1 101 ? -1.037 2.854 -6.5 1 88.25 101 TYR A N 1
ATOM 809 C CA . TYR A 1 101 ? -0.332 4.07 -6.117 1 88.25 101 TYR A CA 1
ATOM 810 C C . TYR A 1 101 ? 0.777 3.77 -5.117 1 88.25 101 TYR A C 1
ATOM 812 O O . TYR A 1 101 ? 1.882 4.309 -5.227 1 88.25 101 TYR A O 1
ATOM 820 N N . SER A 1 102 ? 0.47 2.939 -4.117 1 91.62 102 SER A N 1
ATOM 821 C CA . SER A 1 102 ? 1.47 2.572 -3.119 1 91.62 102 SER A CA 1
ATOM 822 C C . SER A 1 102 ? 2.689 1.928 -3.77 1 91.62 102 SER A C 1
ATOM 824 O O . SER A 1 102 ? 3.826 2.223 -3.398 1 91.62 102 SER A O 1
ATOM 826 N N . SER A 1 103 ? 2.418 1.113 -4.742 1 90.69 103 SER A N 1
ATOM 827 C CA . SER A 1 103 ? 3.518 0.436 -5.422 1 90.69 103 SER A CA 1
ATOM 828 C C . SER A 1 103 ? 4.344 1.416 -6.25 1 90.69 103 SER A C 1
ATOM 830 O O . SER A 1 103 ? 5.559 1.256 -6.379 1 90.69 103 SER A O 1
ATOM 832 N N . LEU A 1 104 ? 3.701 2.426 -6.77 1 88.94 104 LEU A N 1
ATOM 833 C CA . LEU A 1 104 ? 4.367 3.391 -7.637 1 88.94 104 LEU A CA 1
ATOM 834 C C . LEU A 1 104 ? 5.391 4.207 -6.852 1 88.94 104 LEU A C 1
ATOM 836 O O . LEU A 1 104 ? 6.512 4.418 -7.316 1 88.94 104 LEU A O 1
ATOM 840 N N . TYR A 1 105 ? 5.012 4.684 -5.691 1 92.94 105 TYR A N 1
ATOM 841 C CA . TYR A 1 105 ? 5.965 5.551 -5.004 1 92.94 105 TYR A CA 1
ATOM 842 C C . TYR A 1 105 ? 7.137 4.746 -4.457 1 92.94 105 TYR A C 1
ATOM 844 O O . TYR A 1 105 ? 8.266 5.246 -4.383 1 92.94 105 TYR A O 1
ATOM 852 N N . TYR A 1 106 ? 6.938 3.473 -4.074 1 91.31 106 TYR A N 1
ATOM 853 C CA . TYR A 1 106 ? 8.07 2.654 -3.652 1 91.31 106 TYR A CA 1
ATOM 854 C C . TYR A 1 106 ? 8.992 2.354 -4.828 1 91.31 106 TYR A C 1
ATOM 856 O O . TYR A 1 106 ? 10.211 2.322 -4.672 1 91.31 106 TYR A O 1
ATOM 864 N N . TYR A 1 107 ? 8.383 2.15 -5.965 1 89.94 107 TYR A N 1
ATOM 865 C CA . TYR A 1 107 ? 9.172 1.945 -7.176 1 89.94 107 TYR A CA 1
ATOM 866 C C . TYR A 1 107 ? 10.031 3.168 -7.48 1 89.94 107 TYR A C 1
ATOM 868 O O . TYR A 1 107 ? 11.219 3.041 -7.77 1 89.94 107 TYR A O 1
ATOM 876 N N . LEU A 1 108 ? 9.453 4.324 -7.379 1 90.75 108 LEU A N 1
ATOM 877 C CA . LEU A 1 108 ? 10.141 5.578 -7.652 1 90.75 108 LEU A CA 1
ATOM 878 C C . LEU A 1 108 ? 11.328 5.762 -6.715 1 90.75 108 LEU A C 1
ATOM 880 O O . LEU A 1 108 ? 12.422 6.121 -7.152 1 90.75 108 LEU A O 1
ATOM 884 N N . LEU A 1 109 ? 11.164 5.488 -5.445 1 93.25 109 LEU A N 1
ATOM 885 C CA . LEU A 1 109 ? 12.219 5.648 -4.449 1 93.25 109 LEU A CA 1
ATOM 886 C C . LEU A 1 109 ? 13.32 4.617 -4.656 1 93.25 109 LEU A C 1
ATOM 888 O O . LEU A 1 109 ? 14.5 4.922 -4.477 1 93.25 109 LEU A O 1
ATOM 892 N N . ALA A 1 110 ? 12.906 3.416 -5.047 1 90.25 110 ALA A N 1
ATOM 893 C CA . ALA A 1 110 ? 13.875 2.359 -5.309 1 90.25 110 ALA A CA 1
ATOM 894 C C . ALA A 1 110 ? 14.727 2.684 -6.539 1 90.25 110 ALA A C 1
ATOM 896 O O . ALA A 1 110 ? 15.914 2.373 -6.578 1 90.25 110 ALA A O 1
ATOM 897 N N . GLU A 1 111 ? 14.094 3.297 -7.523 1 85.06 111 GLU A N 1
ATOM 898 C CA . GLU A 1 111 ? 14.812 3.697 -8.727 1 85.06 111 GLU A CA 1
ATOM 899 C C . GLU A 1 111 ? 15.922 4.695 -8.406 1 85.06 111 GLU A C 1
ATOM 901 O O . GLU A 1 111 ? 16.984 4.684 -9.039 1 85.06 111 GLU A O 1
ATOM 906 N N . GLU A 1 112 ? 15.703 5.504 -7.461 1 84 112 GLU A N 1
ATOM 907 C CA . GLU A 1 112 ? 16.688 6.508 -7.055 1 84 112 GLU A CA 1
ATOM 908 C C . GLU A 1 112 ? 17.641 5.953 -6 1 84 112 GLU A C 1
ATOM 910 O O . GLU A 1 112 ? 18.484 6.68 -5.477 1 84 112 GLU A O 1
ATOM 915 N N . LYS A 1 113 ? 17.516 4.648 -5.691 1 85.81 113 LYS A N 1
ATOM 916 C CA . LYS A 1 113 ? 18.375 3.924 -4.758 1 85.81 113 LYS A CA 1
ATOM 917 C C . LYS A 1 113 ? 18.391 4.602 -3.391 1 85.81 113 LYS A C 1
ATOM 919 O O . LYS A 1 113 ? 19.453 4.746 -2.777 1 85.81 113 LYS A O 1
ATOM 924 N N . GLN A 1 114 ? 17.266 5.109 -3.01 1 86.19 114 GLN A N 1
ATOM 925 C CA . GLN A 1 114 ? 17.141 5.855 -1.762 1 86.19 114 GLN A CA 1
ATOM 926 C C . GLN A 1 114 ? 16.609 4.965 -0.641 1 86.19 114 GLN A C 1
ATOM 928 O O . GLN A 1 114 ? 15.5 5.168 -0.148 1 86.19 114 GLN A O 1
ATOM 933 N N . ILE A 1 115 ? 17.438 4.148 -0.12 1 89.94 115 ILE A N 1
ATOM 934 C CA . ILE A 1 115 ? 17.062 3.164 0.887 1 89.94 115 ILE A CA 1
ATOM 935 C C . ILE A 1 115 ? 16.562 3.875 2.145 1 89.94 115 ILE A C 1
ATOM 937 O O . ILE A 1 115 ? 15.516 3.521 2.691 1 89.94 115 ILE A O 1
ATOM 941 N N . PRO A 1 116 ? 17.266 4.938 2.557 1 92.19 116 PRO A N 1
ATOM 942 C CA . PRO A 1 116 ? 16.781 5.629 3.754 1 92.19 116 PRO A CA 1
ATOM 943 C C . PRO A 1 116 ? 15.375 6.199 3.576 1 92.19 116 PRO A C 1
ATOM 945 O O . PRO A 1 116 ? 14.555 6.141 4.5 1 92.19 116 PRO A O 1
ATOM 948 N N . MET A 1 117 ? 15.086 6.688 2.414 1 94.12 117 MET A N 1
ATOM 949 C CA . MET A 1 117 ? 13.773 7.281 2.166 1 94.12 117 MET A CA 1
ATOM 950 C C . MET A 1 117 ? 12.688 6.211 2.137 1 94.12 117 MET A C 1
ATOM 952 O O . MET A 1 117 ? 11.57 6.445 2.6 1 94.12 117 MET A O 1
ATOM 956 N N . ILE A 1 118 ? 13.023 5.051 1.594 1 94.56 118 ILE A N 1
ATOM 957 C CA . ILE A 1 118 ? 12.07 3.945 1.599 1 94.56 118 ILE A CA 1
ATOM 958 C C . ILE A 1 118 ? 11.711 3.578 3.037 1 94.56 118 ILE A C 1
ATOM 960 O O . ILE A 1 118 ? 10.539 3.363 3.357 1 94.56 118 ILE A O 1
ATOM 964 N N . ARG A 1 119 ? 12.664 3.562 3.92 1 93.94 119 ARG A N 1
ATOM 965 C CA . ARG A 1 119 ? 12.445 3.271 5.332 1 93.94 119 ARG A CA 1
ATOM 966 C C . ARG A 1 119 ? 11.586 4.355 5.984 1 93.94 119 ARG A C 1
ATOM 968 O O . ARG A 1 119 ? 10.664 4.051 6.742 1 93.94 119 ARG A O 1
ATOM 975 N N . ILE A 1 120 ? 11.898 5.555 5.648 1 96.31 120 ILE A N 1
ATOM 976 C CA . ILE A 1 120 ? 11.164 6.68 6.219 1 96.31 120 ILE A CA 1
ATOM 977 C C . ILE A 1 120 ? 9.711 6.629 5.762 1 96.31 120 ILE A C 1
ATOM 979 O O . ILE A 1 120 ? 8.797 6.77 6.578 1 96.31 120 ILE A O 1
ATOM 983 N N . PHE A 1 121 ? 9.484 6.387 4.473 1 96.56 121 PHE A N 1
ATOM 984 C CA . PHE A 1 121 ? 8.133 6.301 3.941 1 96.56 121 PHE A CA 1
ATOM 985 C C . PHE A 1 121 ? 7.371 5.145 4.578 1 96.56 121 PHE A C 1
ATOM 987 O O . PHE A 1 121 ? 6.25 5.32 5.055 1 96.56 121 PHE A O 1
ATOM 994 N N . SER A 1 122 ? 7.945 3.986 4.594 1 94.25 122 SER A N 1
ATOM 995 C CA . SER A 1 122 ? 7.27 2.809 5.125 1 94.25 122 SER A CA 1
ATOM 996 C C . SER A 1 122 ? 6.926 2.986 6.602 1 94.25 122 SER A C 1
ATOM 998 O O . SER A 1 122 ? 5.801 2.709 7.023 1 94.25 122 SER A O 1
ATOM 1000 N N . HIS A 1 123 ? 7.879 3.5 7.371 1 93.88 123 HIS A N 1
ATOM 1001 C CA . HIS A 1 123 ? 7.648 3.742 8.789 1 93.88 123 HIS A CA 1
ATOM 1002 C C . HIS A 1 123 ? 6.57 4.801 9 1 93.88 123 HIS A C 1
ATOM 1004 O O . HIS A 1 123 ? 5.719 4.66 9.883 1 93.88 123 HIS A O 1
ATOM 1010 N N . SER A 1 124 ? 6.641 5.836 8.273 1 96.75 124 SER A N 1
ATOM 1011 C CA . SER A 1 124 ? 5.672 6.922 8.398 1 96.75 124 SER A CA 1
ATOM 1012 C C . SER A 1 124 ? 4.262 6.441 8.078 1 96.75 124 SER A C 1
ATOM 1014 O O . SER A 1 124 ? 3.301 6.82 8.75 1 96.75 124 SER A O 1
ATOM 1016 N N . ILE A 1 125 ? 4.137 5.629 7 1 95 125 ILE A N 1
ATOM 1017 C CA . ILE A 1 125 ? 2.828 5.102 6.633 1 95 125 ILE A CA 1
ATOM 1018 C C . ILE A 1 125 ? 2.289 4.223 7.758 1 95 125 ILE A C 1
ATOM 1020 O O . ILE A 1 125 ? 1.099 4.27 8.07 1 95 125 ILE A O 1
ATOM 1024 N N . GLN A 1 126 ? 3.139 3.426 8.367 1 90.25 126 GLN A N 1
ATOM 1025 C CA . GLN A 1 126 ? 2.734 2.639 9.531 1 90.25 126 GLN A CA 1
ATOM 1026 C C . GLN A 1 126 ? 2.201 3.535 10.641 1 90.25 126 GLN A C 1
ATOM 1028 O O . GLN A 1 126 ? 1.14 3.264 11.211 1 90.25 126 GLN A O 1
ATOM 1033 N N . GLU A 1 127 ? 2.881 4.574 10.945 1 93.5 127 GLU A N 1
ATOM 1034 C CA . GLU A 1 127 ? 2.494 5.496 12.008 1 93.5 127 GLU A CA 1
ATOM 1035 C C . GLU A 1 127 ? 1.184 6.203 11.672 1 93.5 127 GLU A C 1
ATOM 1037 O O . GLU A 1 127 ? 0.313 6.352 12.531 1 93.5 127 GLU A O 1
ATOM 1042 N N . ILE A 1 128 ? 1.132 6.652 10.453 1 95 128 ILE A N 1
ATOM 1043 C CA . ILE A 1 128 ? -0.096 7.305 10.016 1 95 128 ILE A CA 1
ATOM 1044 C C . ILE A 1 128 ? -1.29 6.387 10.273 1 95 128 ILE A C 1
ATOM 1046 O O . ILE A 1 128 ? -2.291 6.809 10.859 1 95 128 ILE A O 1
ATOM 1050 N N . ASN A 1 129 ? -1.171 5.148 9.867 1 89 129 ASN A N 1
ATOM 1051 C CA . ASN A 1 129 ? -2.271 4.203 10.008 1 89 129 ASN A CA 1
ATOM 1052 C C . ASN A 1 129 ? -2.561 3.896 11.477 1 89 129 ASN A C 1
ATOM 1054 O O . ASN A 1 129 ? -3.715 3.703 11.859 1 89 129 ASN A O 1
ATOM 1058 N N . GLU A 1 130 ? -1.555 3.869 12.297 1 88.25 130 GLU A N 1
ATOM 1059 C CA . GLU A 1 130 ? -1.748 3.682 13.727 1 88.25 130 GLU A CA 1
ATOM 1060 C C . GLU A 1 130 ? -2.529 4.844 14.336 1 88.25 130 GLU A C 1
ATOM 1062 O O . GLU A 1 130 ? -3.463 4.629 15.117 1 88.25 130 GLU A O 1
ATOM 1067 N N . HIS A 1 131 ? -2.188 6.027 13.984 1 92.06 131 HIS A N 1
ATOM 1068 C CA . HIS A 1 131 ? -2.873 7.207 14.5 1 92.06 131 HIS A CA 1
ATOM 1069 C C . HIS A 1 131 ? -4.309 7.277 13.992 1 92.06 131 HIS A C 1
ATOM 1071 O O . HIS A 1 131 ? -5.219 7.641 14.742 1 92.06 131 HIS A O 1
ATOM 1077 N N . LYS A 1 132 ? -4.48 6.941 12.758 1 90 132 LYS A N 1
ATOM 1078 C CA . LYS A 1 132 ? -5.84 6.91 12.227 1 90 132 LYS A CA 1
ATOM 1079 C C . LYS A 1 132 ? -6.68 5.852 12.938 1 90 132 LYS A C 1
ATOM 1081 O O . LYS A 1 132 ? -7.855 6.082 13.234 1 90 132 LYS A O 1
ATOM 1086 N N . MET A 1 133 ? -6.086 4.715 13.156 1 85.25 133 MET A N 1
ATOM 1087 C CA . MET A 1 133 ? -6.789 3.658 13.883 1 85.25 133 MET A CA 1
ATOM 1088 C C . MET A 1 133 ? -7.195 4.129 15.273 1 85.25 133 MET A C 1
ATOM 1090 O O . MET A 1 133 ? -8.289 3.816 15.742 1 85.25 133 MET A O 1
ATOM 1094 N N . ASN A 1 134 ? -6.34 4.855 15.938 1 87.5 134 ASN A N 1
ATOM 1095 C CA . ASN A 1 134 ? -6.637 5.406 17.25 1 87.5 134 ASN A CA 1
ATOM 1096 C C . ASN A 1 134 ? -7.844 6.34 17.219 1 87.5 134 ASN A C 1
ATOM 1098 O O . ASN A 1 134 ? -8.664 6.348 18.141 1 87.5 134 ASN A O 1
ATOM 1102 N N . ILE A 1 135 ? -7.969 7.09 16.188 1 88 135 ILE A N 1
ATOM 1103 C CA . ILE A 1 135 ? -9.062 8.039 16.031 1 88 135 ILE A CA 1
ATOM 1104 C C . ILE A 1 135 ? -10.375 7.289 15.812 1 88 135 ILE A C 1
ATOM 1106 O O . ILE A 1 135 ? -11.391 7.617 16.422 1 88 135 ILE A O 1
ATOM 1110 N N . TYR A 1 136 ? -10.352 6.207 15.016 1 81.94 136 TYR A N 1
ATOM 1111 C CA . TYR A 1 136 ? -11.562 5.512 14.609 1 81.94 136 TYR A CA 1
ATOM 1112 C C . TYR A 1 136 ? -12.023 4.539 15.688 1 81.94 136 TYR A C 1
ATOM 1114 O O . TYR A 1 136 ? -13.219 4.258 15.812 1 81.94 136 TYR A O 1
ATOM 1122 N N . GLU A 1 137 ? -11.156 4.031 16.391 1 78.19 137 GLU A N 1
ATOM 1123 C CA . GLU A 1 137 ? -11.469 3.02 17.391 1 78.19 137 GLU A CA 1
ATOM 1124 C C . GLU A 1 137 ? -12.016 3.658 18.672 1 78.19 137 GLU A C 1
ATOM 1126 O O . GLU A 1 137 ? -12.742 3.018 19.438 1 78.19 137 GLU A O 1
ATOM 1131 N N . ALA A 1 138 ? -11.664 4.848 18.891 1 78 138 ALA A N 1
ATOM 1132 C CA . ALA A 1 138 ? -11.984 5.465 20.188 1 78 138 ALA A CA 1
ATOM 1133 C C . ALA A 1 138 ? -13.469 5.785 20.297 1 78 138 ALA A C 1
ATOM 1135 O O . ALA A 1 138 ? -14.07 6.309 19.344 1 78 138 ALA A O 1
ATOM 1136 N N . ASP A 1 139 ? -14.031 5.285 21.359 1 75.81 139 ASP A N 1
ATOM 1137 C CA . ASP A 1 139 ? -15.414 5.656 21.625 1 75.81 139 ASP A CA 1
ATOM 1138 C C . ASP A 1 139 ? -15.523 7.121 22.047 1 75.81 139 ASP A C 1
ATOM 1140 O O . ASP A 1 139 ? -16.438 7.832 21.609 1 75.81 139 ASP A O 1
ATOM 1144 N N . GLU A 1 140 ? -14.648 7.469 22.906 1 80.75 140 GLU A N 1
ATOM 1145 C CA . GLU A 1 140 ? -14.562 8.852 23.375 1 80.75 140 GLU A CA 1
ATOM 1146 C C . GLU A 1 140 ? -13.133 9.375 23.312 1 80.75 140 GLU A C 1
ATOM 1148 O O . GLU A 1 140 ? -12.211 8.719 23.797 1 80.75 140 GLU A O 1
ATOM 1153 N N . LEU A 1 141 ? -13.008 10.406 22.516 1 87.38 141 LEU A N 1
ATOM 1154 C CA . LEU A 1 141 ? -11.695 11.031 22.406 1 87.38 141 LEU A CA 1
ATOM 1155 C C . LEU A 1 141 ? -11.695 12.398 23.094 1 87.38 141 LEU A C 1
ATOM 1157 O O . LEU A 1 141 ? -12.664 13.148 22.969 1 87.38 141 LEU A O 1
ATOM 1161 N N . THR A 1 142 ? -10.617 12.625 23.891 1 91.94 142 THR A N 1
ATOM 1162 C CA . THR A 1 142 ? -10.406 13.992 24.359 1 91.94 142 THR A CA 1
ATOM 1163 C C . THR A 1 142 ? -9.82 14.859 23.234 1 91.94 142 THR A C 1
ATOM 1165 O O . THR A 1 142 ? -9.297 14.336 22.25 1 91.94 142 THR A O 1
ATOM 1168 N N . TYR A 1 143 ? -9.914 16.125 23.391 1 92.88 143 TYR A N 1
ATOM 1169 C CA . TYR A 1 143 ? -9.328 17.047 22.422 1 92.88 143 TYR A CA 1
ATOM 1170 C C . TYR A 1 143 ? -7.828 16.797 22.281 1 92.88 143 TYR A C 1
ATOM 1172 O O . TYR A 1 143 ? -7.301 16.781 21.172 1 92.88 143 TYR A O 1
ATOM 1180 N N . THR A 1 144 ? -7.203 16.609 23.406 1 93.94 144 THR A N 1
ATOM 1181 C CA . THR A 1 144 ? -5.758 16.422 23.422 1 93.94 144 THR A CA 1
ATOM 1182 C C . THR A 1 144 ? -5.367 15.172 22.625 1 93.94 144 THR A C 1
ATOM 1184 O O . THR A 1 144 ? -4.418 15.195 21.844 1 93.94 144 THR A O 1
ATOM 1187 N N . ASP A 1 145 ? -6.141 14.148 22.797 1 93.94 145 ASP A N 1
ATOM 1188 C CA . ASP A 1 145 ? -5.863 12.898 22.094 1 93.94 145 ASP A CA 1
ATOM 1189 C C . ASP A 1 145 ? -6.16 13.031 20.609 1 93.94 145 ASP A C 1
ATOM 1191 O O . ASP A 1 145 ? -5.387 12.555 19.766 1 93.94 145 ASP A O 1
ATOM 1195 N N . ALA A 1 146 ? -7.262 13.648 20.312 1 94.44 146 ALA A N 1
ATOM 1196 C CA . ALA A 1 146 ? -7.629 13.859 18.922 1 94.44 146 ALA A CA 1
ATOM 1197 C C . ALA A 1 146 ? -6.59 14.711 18.203 1 94.44 146 ALA A C 1
ATOM 1199 O O . ALA A 1 146 ? -6.18 14.391 17.078 1 94.44 146 ALA A O 1
ATOM 1200 N N . LYS A 1 147 ? -6.219 15.758 18.922 1 95.56 147 LYS A N 1
ATOM 1201 C CA . LYS A 1 147 ? -5.215 16.656 18.344 1 95.56 147 LYS A CA 1
ATOM 1202 C C . LYS A 1 147 ? -3.916 15.898 18.062 1 95.56 147 LYS A C 1
ATOM 1204 O O . LYS A 1 147 ? -3.367 16 16.969 1 95.56 147 LYS A O 1
ATOM 1209 N N . ARG A 1 148 ? -3.457 15.156 18.969 1 95.44 148 ARG A N 1
ATOM 1210 C CA . ARG A 1 148 ? -2.205 14.422 18.828 1 95.44 148 ARG A CA 1
ATOM 1211 C C . ARG A 1 148 ? -2.271 13.453 17.641 1 95.44 148 ARG A C 1
ATOM 1213 O O . ARG A 1 148 ? -1.35 13.391 16.828 1 95.44 148 ARG A O 1
ATOM 1220 N N . ASN A 1 149 ? -3.32 12.711 17.547 1 95.75 149 ASN A N 1
ATOM 1221 C CA . ASN A 1 149 ? -3.465 11.711 16.5 1 95.75 149 ASN A CA 1
ATOM 1222 C C . ASN A 1 149 ? -3.643 12.367 15.125 1 95.75 149 ASN A C 1
ATOM 1224 O O . ASN A 1 149 ? -3.055 11.922 14.141 1 95.75 149 ASN A O 1
ATOM 1228 N N . VAL A 1 150 ? -4.355 13.477 15.078 1 96.12 150 VAL A N 1
ATOM 1229 C CA . VAL A 1 150 ? -4.625 14.133 13.805 1 96.12 150 VAL A CA 1
ATOM 1230 C C . VAL A 1 150 ? -3.365 14.844 13.32 1 96.12 150 VAL A C 1
ATOM 1232 O O . VAL A 1 150 ? -3.037 14.797 12.133 1 96.12 150 VAL A O 1
ATOM 1235 N N . GLU A 1 151 ? -2.697 15.492 14.242 1 95.88 151 GLU A N 1
ATOM 1236 C CA . GLU A 1 151 ? -1.454 16.172 13.883 1 95.88 151 GLU A CA 1
ATOM 1237 C C . GLU A 1 151 ? -0.474 15.203 13.227 1 95.88 151 GLU A C 1
ATOM 1239 O O . GLU A 1 151 ? 0.14 15.539 12.203 1 95.88 151 GLU A O 1
ATOM 1244 N N . LYS A 1 152 ? -0.362 14.055 13.797 1 96.38 152 LYS A N 1
ATOM 1245 C CA . LYS A 1 152 ? 0.564 13.055 13.273 1 96.38 152 LYS A CA 1
ATOM 1246 C C . LYS A 1 152 ? 0.038 12.43 11.984 1 96.38 152 LYS A C 1
ATOM 1248 O O . LYS A 1 152 ? 0.778 12.297 11.008 1 96.38 152 LYS A O 1
ATOM 1253 N N . ALA A 1 153 ? -1.173 12.125 11.914 1 95.12 153 ALA A N 1
ATOM 1254 C CA . ALA A 1 153 ? -1.763 11.516 10.727 1 95.12 153 ALA A CA 1
ATOM 1255 C C . ALA A 1 153 ? -1.629 12.438 9.516 1 95.12 153 ALA A C 1
ATOM 1257 O O . ALA A 1 153 ? -1.431 11.969 8.391 1 95.12 153 ALA A O 1
ATOM 1258 N N . GLU A 1 154 ? -1.635 13.727 9.758 1 96.12 154 GLU A N 1
ATOM 1259 C CA . GLU A 1 154 ? -1.668 14.688 8.664 1 96.12 154 GLU A CA 1
ATOM 1260 C C . GLU A 1 154 ? -0.264 14.977 8.133 1 96.12 154 GLU A C 1
ATOM 1262 O O . GLU A 1 154 ? -0.095 15.344 6.969 1 96.12 154 GLU A O 1
ATOM 1267 N N . SER A 1 155 ? 0.76 14.758 9.008 1 97.44 155 SER A N 1
ATOM 1268 C CA . SER A 1 155 ? 2.008 15.359 8.547 1 97.44 155 SER A CA 1
ATOM 1269 C C . SER A 1 155 ? 3.213 14.523 8.961 1 97.44 155 SER A C 1
ATOM 1271 O O . SER A 1 155 ? 4.359 14.938 8.781 1 97.44 155 SER A O 1
ATOM 1273 N N . ILE A 1 156 ? 3.016 13.328 9.469 1 98 156 ILE A N 1
ATOM 1274 C CA . ILE A 1 156 ? 4.133 12.602 10.062 1 98 156 ILE A CA 1
ATOM 1275 C C . ILE A 1 156 ? 5.137 12.227 8.977 1 98 156 ILE A C 1
ATOM 1277 O O . ILE A 1 156 ? 6.348 12.195 9.227 1 98 156 ILE A O 1
ATOM 1281 N N . LEU A 1 157 ? 4.711 11.938 7.773 1 98 157 LEU A N 1
ATOM 1282 C CA . LEU A 1 157 ? 5.629 11.641 6.68 1 98 157 LEU A CA 1
ATOM 1283 C C . LEU A 1 157 ? 6.582 12.805 6.434 1 98 157 LEU A C 1
ATOM 1285 O O . LEU A 1 157 ? 7.801 12.625 6.41 1 98 157 LEU A O 1
ATOM 1289 N N . MET A 1 158 ? 6.035 14.039 6.328 1 98.31 158 MET A N 1
ATOM 1290 C CA . MET A 1 158 ? 6.848 15.227 6.105 1 98.31 158 MET A CA 1
ATOM 1291 C C . MET A 1 158 ? 7.754 15.5 7.297 1 98.31 158 MET A C 1
ATOM 1293 O O . MET A 1 158 ? 8.906 15.906 7.129 1 98.31 158 MET A O 1
ATOM 1297 N N . GLN A 1 159 ? 7.23 15.25 8.469 1 98.44 159 GLN A N 1
ATOM 1298 C CA . GLN A 1 159 ? 8.016 15.461 9.68 1 98.44 159 GLN A CA 1
ATOM 1299 C C . GLN A 1 159 ? 9.219 14.523 9.719 1 98.44 159 GLN A C 1
ATOM 1301 O O . GLN A 1 159 ? 10.328 14.945 10.055 1 98.44 159 GLN A O 1
ATOM 1306 N N . ASN A 1 160 ? 8.969 13.258 9.367 1 98.19 160 ASN A N 1
ATOM 1307 C CA . ASN A 1 160 ? 10.047 12.281 9.391 1 98.19 160 ASN A CA 1
ATOM 1308 C C . ASN A 1 160 ? 11.102 12.586 8.32 1 98.19 160 ASN A C 1
ATOM 1310 O O . ASN A 1 160 ? 12.297 12.375 8.539 1 98.19 160 ASN A O 1
ATOM 1314 N N . ILE A 1 161 ? 10.68 13.094 7.172 1 97.94 161 ILE A N 1
ATOM 1315 C CA . ILE A 1 161 ? 11.633 13.523 6.152 1 97.94 161 ILE A CA 1
ATOM 1316 C C . ILE A 1 161 ? 12.453 14.695 6.676 1 97.94 161 ILE A C 1
ATOM 1318 O O . ILE A 1 161 ? 13.68 14.727 6.527 1 97.94 161 ILE A O 1
ATOM 1322 N N . ALA A 1 162 ? 11.805 15.672 7.316 1 98.19 162 ALA A N 1
ATOM 1323 C CA . ALA A 1 162 ? 12.508 16.812 7.902 1 98.19 162 ALA A CA 1
ATOM 1324 C C . ALA A 1 162 ? 13.516 16.359 8.945 1 98.19 162 ALA A C 1
ATOM 1326 O O . ALA A 1 162 ? 14.641 16.859 9 1 98.19 162 ALA A O 1
ATOM 1327 N N . ASN A 1 163 ? 13.102 15.414 9.734 1 97.75 163 ASN A N 1
ATOM 1328 C CA . ASN A 1 163 ? 13.992 14.867 10.758 1 97.75 163 ASN A CA 1
ATOM 1329 C C . ASN A 1 163 ? 15.234 14.234 10.148 1 97.75 163 ASN A C 1
ATOM 1331 O O . ASN A 1 163 ? 16.328 14.336 10.703 1 97.75 163 ASN A O 1
ATOM 1335 N N . HIS A 1 164 ? 15.102 13.57 9.039 1 96.88 164 HIS A N 1
ATOM 1336 C CA . HIS A 1 164 ? 16.219 12.953 8.328 1 96.88 164 HIS A CA 1
ATOM 1337 C C . HIS A 1 164 ? 17.25 13.984 7.922 1 96.88 164 HIS A C 1
ATOM 1339 O O . HIS A 1 164 ? 18.453 13.695 7.918 1 96.88 164 HIS A O 1
ATOM 1345 N N . TYR A 1 165 ? 16.844 15.195 7.652 1 96.75 165 TYR A N 1
ATOM 1346 C CA . TYR A 1 165 ? 17.734 16.266 7.246 1 96.75 165 TYR A CA 1
ATOM 1347 C C . TYR A 1 165 ? 18.047 17.203 8.414 1 96.75 165 TYR A C 1
ATOM 1349 O O . TYR A 1 165 ? 18.594 18.281 8.227 1 96.75 165 TYR A O 1
ATOM 1357 N N . ASN A 1 166 ? 17.594 16.812 9.602 1 97.12 166 ASN A N 1
ATOM 1358 C CA . ASN A 1 166 ? 17.828 17.562 10.836 1 97.12 166 ASN A CA 1
ATOM 1359 C C . ASN A 1 166 ? 17.219 18.969 10.75 1 97.12 166 ASN A C 1
ATOM 1361 O O . ASN A 1 166 ? 17.859 19.938 11.141 1 97.12 166 ASN A O 1
ATOM 1365 N N . GLN A 1 167 ? 16.031 19.062 10.141 1 96.81 167 GLN A N 1
ATOM 1366 C CA . GLN A 1 167 ? 15.336 20.344 10.016 1 96.81 167 GLN A CA 1
ATOM 1367 C C . GLN A 1 167 ? 14.195 20.438 11.031 1 96.81 167 GLN A C 1
ATOM 1369 O O . GLN A 1 167 ? 13.023 20.281 10.672 1 96.81 167 GLN A O 1
ATOM 1374 N N . ASN A 1 168 ? 14.508 20.859 12.219 1 96.81 168 ASN A N 1
ATOM 1375 C CA . ASN A 1 168 ? 13.57 20.828 13.344 1 96.81 168 ASN A CA 1
ATOM 1376 C C . ASN A 1 168 ? 12.5 21.906 13.203 1 96.81 168 ASN A C 1
ATOM 1378 O O . ASN A 1 168 ? 11.336 21.672 13.547 1 96.81 168 ASN A O 1
ATOM 1382 N N . TYR A 1 169 ? 12.906 23.047 12.727 1 96.62 169 TYR A N 1
ATOM 1383 C CA . TYR A 1 169 ? 11.922 24.109 12.578 1 96.62 169 TYR A CA 1
ATOM 1384 C C . TYR A 1 169 ? 10.898 23.766 11.508 1 96.62 169 TYR A C 1
ATOM 1386 O O . TYR A 1 169 ? 9.703 24.047 11.656 1 96.62 169 TYR A O 1
ATOM 1394 N N . TRP A 1 170 ? 11.336 23.156 10.406 1 97.44 170 TRP A N 1
ATOM 1395 C CA . TRP A 1 170 ? 10.414 22.688 9.383 1 97.44 170 TRP A CA 1
ATOM 1396 C C . TRP A 1 170 ? 9.469 21.625 9.938 1 97.44 170 TRP A C 1
ATOM 1398 O O . TRP A 1 170 ? 8.273 21.625 9.633 1 97.44 170 TRP A O 1
ATOM 1408 N N . LYS A 1 171 ? 10.008 20.734 10.727 1 98.06 171 LYS A N 1
ATOM 1409 C CA . LYS A 1 171 ? 9.195 19.688 11.359 1 98.06 171 LYS A CA 1
ATOM 1410 C C . LYS A 1 171 ? 8.055 20.297 12.164 1 98.06 171 LYS A C 1
ATOM 1412 O O . LYS A 1 171 ? 6.906 19.859 12.062 1 98.06 171 LYS A O 1
ATOM 1417 N N . GLU A 1 172 ? 8.352 21.312 12.938 1 97.81 172 GLU A N 1
ATOM 1418 C CA . GLU A 1 172 ? 7.348 22 13.742 1 97.81 172 GLU A CA 1
ATOM 1419 C C . GLU A 1 172 ? 6.312 22.688 12.859 1 97.81 172 GLU A C 1
ATOM 1421 O O . GLU A 1 172 ? 5.117 22.656 13.156 1 97.81 172 GLU A O 1
ATOM 1426 N N . ILE A 1 173 ? 6.797 23.344 11.805 1 98.19 173 ILE A N 1
ATOM 1427 C CA . ILE A 1 173 ? 5.91 24.031 10.875 1 98.19 173 ILE A CA 1
ATOM 1428 C C . ILE A 1 173 ? 4.961 23.031 10.219 1 98.19 173 ILE A C 1
ATOM 1430 O O . ILE A 1 173 ? 3.758 23.281 10.117 1 98.19 173 ILE A O 1
ATOM 1434 N N . PHE A 1 174 ? 5.508 21.844 9.75 1 98.38 174 PHE A N 1
ATOM 1435 C CA . PHE A 1 174 ? 4.664 20.812 9.156 1 98.38 174 PHE A CA 1
ATOM 1436 C C . PHE A 1 174 ? 3.57 20.375 10.125 1 98.38 174 PHE A C 1
ATOM 1438 O O . PHE A 1 174 ? 2.395 20.328 9.758 1 98.38 174 PHE A O 1
ATOM 1445 N N . ASN A 1 175 ? 3.98 20.109 11.305 1 98.06 175 ASN A N 1
ATOM 1446 C CA . ASN A 1 175 ? 3.053 19.641 12.328 1 98.06 175 ASN A CA 1
ATOM 1447 C C . ASN A 1 175 ? 1.932 20.656 12.57 1 98.06 175 ASN A C 1
ATOM 1449 O O . ASN A 1 175 ? 0.752 20.297 12.5 1 98.06 175 ASN A O 1
ATOM 1453 N N . ASP A 1 176 ? 2.297 21.875 12.781 1 97.94 176 ASP A N 1
ATOM 1454 C CA . ASP A 1 176 ? 1.332 22.875 13.203 1 97.94 176 ASP A CA 1
ATOM 1455 C C . ASP A 1 176 ? 0.504 23.375 12.023 1 97.94 176 ASP A C 1
ATOM 1457 O O . ASP A 1 176 ? -0.698 23.609 12.156 1 97.94 176 ASP A O 1
ATOM 1461 N N . PHE A 1 177 ? 1.096 23.578 10.875 1 98.12 177 PHE A N 1
ATOM 1462 C CA . PHE A 1 177 ? 0.377 24.109 9.734 1 98.12 177 PHE A CA 1
ATOM 1463 C C . PHE A 1 177 ? -0.688 23.141 9.25 1 98.12 177 PHE A C 1
ATOM 1465 O O . PHE A 1 177 ? -1.828 23.531 8.992 1 98.12 177 PHE A O 1
ATOM 1472 N N . PHE A 1 178 ? -0.293 21.922 9.133 1 97.94 178 PHE A N 1
ATOM 1473 C CA . PHE A 1 178 ? -1.248 20.969 8.555 1 97.94 178 PHE A CA 1
ATOM 1474 C C . PHE A 1 178 ? -2.309 20.594 9.578 1 97.94 178 PHE A C 1
ATOM 1476 O O . PHE A 1 178 ? -3.422 20.203 9.211 1 97.94 178 PHE A O 1
ATOM 1483 N N . PHE A 1 179 ? -1.972 20.688 10.867 1 97.88 179 PHE A N 1
ATOM 1484 C CA . PHE A 1 179 ? -3.043 20.578 11.852 1 97.88 179 PHE A CA 1
ATOM 1485 C C . PHE A 1 179 ? -4 21.75 11.734 1 97.88 179 PHE A C 1
ATOM 1487 O O . PHE A 1 179 ? -5.219 21.578 11.812 1 97.88 179 PHE A O 1
ATOM 1494 N N . LEU A 1 180 ? -3.479 22.953 11.609 1 97.38 180 LEU A N 1
ATOM 1495 C CA . LEU A 1 180 ? -4.309 24.141 11.422 1 97.38 180 LEU A CA 1
ATOM 1496 C C . LEU A 1 180 ? -5.23 23.969 10.219 1 97.38 180 LEU A C 1
ATOM 1498 O O . LEU A 1 180 ? -6.418 24.297 10.289 1 97.38 180 LEU A O 1
ATOM 1502 N N . LYS A 1 181 ? -4.668 23.531 9.188 1 96.75 181 LYS A N 1
ATOM 1503 C CA . LYS A 1 181 ? -5.438 23.297 7.969 1 96.75 181 LYS A CA 1
ATOM 1504 C C . LYS A 1 181 ? -6.605 22.344 8.227 1 96.75 181 LYS A C 1
ATOM 1506 O O . LYS A 1 181 ? -7.727 22.609 7.781 1 96.75 181 LYS A O 1
ATOM 1511 N N . ARG A 1 182 ? -6.348 21.281 8.969 1 96.25 182 ARG A N 1
ATOM 1512 C CA . ARG A 1 182 ? -7.383 20.312 9.32 1 96.25 182 ARG A CA 1
ATOM 1513 C C . ARG A 1 182 ? -8.43 20.953 10.242 1 96.25 182 ARG A C 1
ATOM 1515 O O . ARG A 1 182 ? -9.625 20.719 10.07 1 96.25 182 ARG A O 1
ATOM 1522 N N . LEU A 1 183 ? -7.969 21.672 11.188 1 95.88 183 LEU A N 1
ATOM 1523 C CA . LEU A 1 183 ? -8.867 22.328 12.141 1 95.88 183 LEU A CA 1
ATOM 1524 C C . LEU A 1 183 ? -9.812 23.281 11.414 1 95.88 183 LEU A C 1
ATOM 1526 O O . LEU A 1 183 ? -11.016 23.297 11.695 1 95.88 183 LEU A O 1
ATOM 1530 N N . VAL A 1 184 ? -9.297 24.062 10.5 1 95.88 184 VAL A N 1
ATOM 1531 C CA . VAL A 1 184 ? -10.094 25 9.727 1 95.88 184 VAL A CA 1
ATOM 1532 C C . VAL A 1 184 ? -11.102 24.234 8.867 1 95.88 184 VAL A C 1
ATOM 1534 O O . VAL A 1 184 ? -12.266 24.641 8.766 1 95.88 184 VAL A O 1
ATOM 1537 N N . LEU A 1 185 ? -10.664 23.203 8.297 1 94.75 185 LEU A N 1
ATOM 1538 C CA . LEU A 1 185 ? -11.547 22.359 7.488 1 94.75 185 LEU A CA 1
ATOM 1539 C C . LEU A 1 185 ? -12.703 21.828 8.336 1 94.75 185 LEU A C 1
ATOM 1541 O O . LEU A 1 185 ? -13.859 21.891 7.922 1 94.75 185 LEU A O 1
ATOM 1545 N N . GLU A 1 186 ? -12.359 21.312 9.5 1 94.38 186 GLU A N 1
ATOM 1546 C CA . GLU A 1 186 ? -13.398 20.734 10.352 1 94.38 186 GLU A CA 1
ATOM 1547 C C . GLU A 1 186 ? -14.344 21.812 10.875 1 94.38 186 GLU A C 1
ATOM 1549 O O . GLU A 1 186 ? -15.539 21.562 11.047 1 94.38 186 GLU A O 1
ATOM 1554 N N . ARG A 1 187 ? -13.797 22.906 11.18 1 93.56 187 ARG A N 1
ATOM 1555 C CA . ARG A 1 187 ? -14.633 24.031 11.586 1 93.56 187 ARG A CA 1
ATOM 1556 C C . ARG A 1 187 ? -15.672 24.359 10.516 1 93.56 187 ARG A C 1
ATOM 1558 O O . ARG A 1 187 ? -16.859 24.531 10.82 1 93.56 187 ARG A O 1
ATOM 1565 N N . ASN A 1 188 ? -15.219 24.453 9.242 1 93.56 188 ASN A N 1
ATOM 1566 C CA . ASN A 1 188 ? -16.109 24.766 8.133 1 93.56 188 ASN A CA 1
ATOM 1567 C C . ASN A 1 188 ? -17.156 23.688 7.93 1 93.56 188 ASN A C 1
ATOM 1569 O O . ASN A 1 188 ? -18.312 23.969 7.629 1 93.56 188 ASN A O 1
ATOM 1573 N N . GLU A 1 189 ? -16.766 22.453 8.117 1 93.38 189 GLU A N 1
ATOM 1574 C CA . GLU A 1 189 ? -17.703 21.344 7.988 1 93.38 189 GLU A CA 1
ATOM 1575 C C . GLU A 1 189 ? -18.703 21.344 9.148 1 93.38 189 GLU A C 1
ATOM 1577 O O . GLU A 1 189 ? -19.859 20.953 8.969 1 93.38 189 GLU A O 1
ATOM 1582 N N . PHE A 1 190 ? -18.281 21.688 10.273 1 91.25 190 PHE A N 1
ATOM 1583 C CA . PHE A 1 190 ? -19.156 21.766 11.445 1 91.25 190 PHE A CA 1
ATOM 1584 C C . PHE A 1 190 ? -20.266 22.781 11.227 1 91.25 190 PHE A C 1
ATOM 1586 O O . PHE A 1 190 ? -21.422 22.547 11.57 1 91.25 190 PHE A O 1
ATOM 1593 N N . ILE A 1 191 ? -19.875 23.859 10.625 1 90.38 191 ILE A N 1
ATOM 1594 C CA . ILE A 1 191 ? -20.828 24.906 10.312 1 90.38 191 ILE A CA 1
ATOM 1595 C C . ILE A 1 191 ? -21.875 24.375 9.328 1 90.38 191 ILE A C 1
ATOM 1597 O O . ILE A 1 191 ? -23.047 24.75 9.406 1 90.38 191 ILE A O 1
ATOM 1601 N N . LYS A 1 192 ? -21.5 23.422 8.516 1 92.44 192 LYS A N 1
ATOM 1602 C CA . LYS A 1 192 ? -22.406 22.812 7.547 1 92.44 192 LYS A CA 1
ATOM 1603 C C . LYS A 1 192 ? -23.172 21.656 8.164 1 92.44 192 LYS A C 1
ATOM 1605 O O . LYS A 1 192 ? -23.969 21 7.488 1 92.44 192 LYS A O 1
ATOM 1610 N N . GLY A 1 193 ? -22.938 21.312 9.383 1 89.38 193 GLY A N 1
ATOM 1611 C CA . GLY A 1 193 ? -23.719 20.312 10.094 1 89.38 193 GLY A CA 1
ATOM 1612 C C . GLY A 1 193 ? -23 18.984 10.242 1 89.38 193 GLY A C 1
ATOM 1613 O O . GLY A 1 193 ? -23.578 18.016 10.734 1 89.38 193 GLY A O 1
ATOM 1614 N N . LYS A 1 194 ? -21.734 18.953 9.82 1 90.12 194 LYS A N 1
ATOM 1615 C CA . LYS A 1 194 ? -20.969 17.719 9.953 1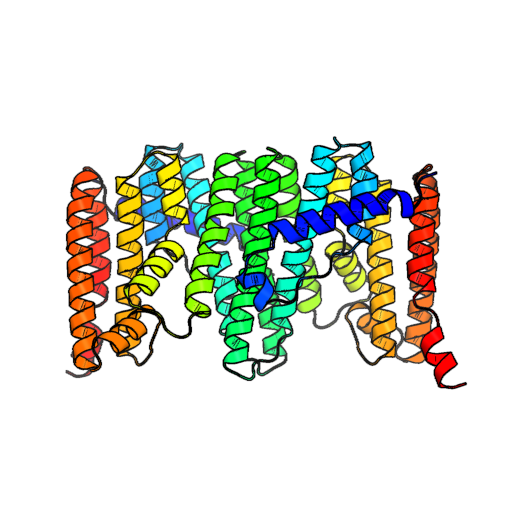 90.12 194 LYS A CA 1
ATOM 1616 C C . LYS A 1 194 ? -20.047 17.766 11.172 1 90.12 194 LYS A C 1
ATOM 1618 O O . LYS A 1 194 ? -19.438 18.797 11.453 1 90.12 194 LYS A O 1
ATOM 1623 N N . ASN A 1 195 ? -20.062 16.703 11.859 1 87 195 ASN A N 1
ATOM 1624 C CA . ASN A 1 195 ? -19.234 16.625 13.055 1 87 195 ASN A CA 1
ATOM 1625 C C . ASN A 1 195 ? -18.078 15.648 12.875 1 87 195 ASN A C 1
ATOM 1627 O O . ASN A 1 195 ? -18.266 14.43 12.914 1 87 195 ASN A O 1
ATOM 1631 N N . LEU A 1 196 ? -16.922 16.25 12.719 1 90.06 196 LEU A N 1
ATOM 1632 C CA . LEU A 1 196 ? -15.711 15.477 12.508 1 90.06 196 LEU A CA 1
ATOM 1633 C C . LEU A 1 196 ? -14.93 15.328 13.805 1 90.06 196 LEU A C 1
ATOM 1635 O O . LEU A 1 196 ? -15.273 15.945 14.82 1 90.06 196 LEU A O 1
ATOM 1639 N N . PRO A 1 197 ? -13.93 14.555 13.836 1 89.19 197 PRO A N 1
ATOM 1640 C CA . PRO A 1 197 ? -13.336 14.094 15.094 1 89.19 197 PRO A CA 1
ATOM 1641 C C . PRO A 1 197 ? -12.859 15.242 15.977 1 89.19 197 PRO A C 1
ATOM 1643 O O . PRO A 1 197 ? -13.156 15.273 17.172 1 89.19 197 PRO A O 1
ATOM 1646 N N . ILE A 1 198 ? -12.203 16.219 15.477 1 93.5 198 ILE A N 1
ATOM 1647 C CA . ILE A 1 198 ? -11.648 17.297 16.297 1 93.5 198 ILE A CA 1
ATOM 1648 C C . ILE A 1 198 ? -12.781 18.156 16.859 1 93.5 198 ILE A C 1
ATOM 1650 O O . ILE A 1 198 ? -12.812 18.453 18.047 1 93.5 198 ILE A O 1
ATOM 1654 N N . MET A 1 199 ? -13.734 18.469 16.031 1 92.25 199 MET A N 1
ATOM 1655 C CA . MET A 1 199 ? -14.859 19.297 16.453 1 92.25 199 MET A CA 1
ATOM 1656 C C . MET A 1 199 ? -15.734 18.547 17.453 1 92.25 199 MET A C 1
ATOM 1658 O O . MET A 1 199 ? -16.312 19.156 18.359 1 92.25 199 MET A O 1
ATOM 1662 N N . GLU A 1 200 ? -15.805 17.297 17.219 1 90.69 200 GLU A N 1
ATOM 1663 C CA . GLU A 1 200 ? -16.578 16.484 18.156 1 90.69 200 GLU A CA 1
ATOM 1664 C C . GLU A 1 200 ? -16 16.562 19.562 1 90.69 200 GLU A C 1
ATOM 1666 O O . GLU A 1 200 ? -16.75 16.625 20.547 1 90.69 200 GLU A O 1
ATOM 1671 N N . THR A 1 201 ? -14.75 16.484 19.609 1 92.75 201 THR A N 1
ATOM 1672 C CA . THR A 1 201 ? -14.117 16.562 20.922 1 92.75 201 THR A CA 1
ATOM 1673 C C . THR A 1 201 ? -14.289 17.953 21.531 1 92.75 201 THR A C 1
ATOM 1675 O O . THR A 1 201 ? -14.461 18.094 22.734 1 92.75 201 THR A O 1
ATOM 1678 N N . LEU A 1 202 ? -14.266 18.969 20.719 1 91.81 202 LEU A N 1
ATOM 1679 C CA . LEU A 1 202 ? -14.492 20.328 21.188 1 91.81 202 LEU A CA 1
ATOM 1680 C C . LEU A 1 202 ? -15.93 20.516 21.672 1 91.81 202 LEU A C 1
ATOM 1682 O O . LEU A 1 202 ? -16.172 21.234 22.641 1 91.81 202 LEU A O 1
ATOM 1686 N N . PHE A 1 203 ? -16.781 19.844 21.016 1 88 203 PHE A N 1
ATOM 1687 C CA . PHE A 1 203 ? -18.188 19.891 21.406 1 88 203 PHE A CA 1
ATOM 1688 C C . PHE A 1 203 ? -18.406 19.25 22.766 1 88 203 PHE A C 1
ATOM 1690 O O . PHE A 1 203 ? -19.203 19.734 23.562 1 88 203 PHE A O 1
ATOM 1697 N N . GLN A 1 204 ? -17.719 18.188 22.953 1 86.94 204 GLN A N 1
ATOM 1698 C CA . GLN A 1 204 ? -17.828 17.5 24.234 1 86.94 204 GLN A CA 1
ATOM 1699 C C . GLN A 1 204 ? -17.266 18.344 25.375 1 86.94 204 GLN A C 1
ATOM 1701 O O . GLN A 1 204 ? -17.766 18.297 26.5 1 86.94 204 GLN A O 1
ATOM 1706 N N . GLU A 1 205 ? -16.312 19.109 25.062 1 84.69 205 GLU A N 1
ATOM 1707 C CA . GLU A 1 205 ? -15.672 19.969 26.047 1 84.69 205 GLU A CA 1
ATOM 1708 C C . GLU A 1 205 ? -16.516 21.203 26.328 1 84.69 205 GLU A C 1
ATOM 1710 O O . GLU A 1 205 ? -16.656 21.609 27.484 1 84.69 205 GLU A O 1
ATOM 1715 N N . ALA A 1 206 ? -17.109 21.797 25.375 1 83.56 206 ALA A N 1
ATOM 1716 C CA . ALA A 1 206 ? -17.812 23.078 25.484 1 83.56 206 ALA A CA 1
ATOM 1717 C C . ALA A 1 206 ? -19.266 22.859 25.922 1 83.56 206 ALA A C 1
ATOM 1719 O O . ALA A 1 206 ? -19.891 23.75 26.516 1 83.56 206 ALA A O 1
ATOM 1720 N N . ARG A 1 207 ? -19.859 21.766 25.719 1 78.06 207 ARG A N 1
ATOM 1721 C CA . ARG A 1 207 ? -21.219 21.344 26.078 1 78.06 207 ARG A CA 1
ATOM 1722 C C . ARG A 1 207 ? -22.25 22.281 25.469 1 78.06 207 ARG A C 1
ATOM 1724 O O . ARG A 1 207 ? -23.453 22.172 25.781 1 78.06 207 ARG A O 1
ATOM 1731 N N . HIS A 1 208 ? -21.922 23.359 24.797 1 80.12 208 HIS A N 1
ATOM 1732 C CA . HIS A 1 208 ? -22.844 24.219 24.062 1 80.12 208 HIS A CA 1
ATOM 1733 C C . HIS A 1 208 ? -22.312 24.531 22.656 1 80.12 208 HIS A C 1
ATOM 1735 O O . HIS A 1 208 ? -21.125 24.812 22.484 1 80.12 208 HIS A O 1
ATOM 1741 N N . PRO A 1 209 ? -23.141 24.438 21.594 1 73.94 209 PRO A N 1
ATOM 1742 C CA . PRO A 1 209 ? -22.703 24.609 20.203 1 73.94 209 PRO A CA 1
ATOM 1743 C C . PRO A 1 209 ? -22.031 25.953 19.953 1 73.94 209 PRO A C 1
ATOM 1745 O O . PRO A 1 209 ? -21.031 26.031 19.25 1 73.94 209 PRO A O 1
ATOM 1748 N N . ASP A 1 210 ? -22.625 27.016 20.469 1 79.69 210 ASP A N 1
ATOM 1749 C CA . ASP A 1 210 ? -22.047 28.328 20.266 1 79.69 210 ASP A CA 1
ATOM 1750 C C . ASP A 1 210 ? -20.672 28.438 20.906 1 79.69 210 ASP A C 1
ATOM 1752 O O . ASP A 1 210 ? -19.781 29.109 20.391 1 79.69 210 ASP A O 1
ATOM 1756 N N . SER A 1 211 ? -20.547 27.75 21.891 1 89.69 211 SER 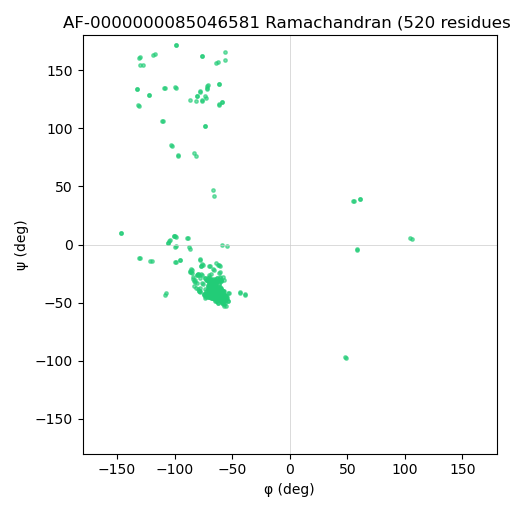A N 1
ATOM 1757 C CA . SER A 1 211 ? -19.281 27.766 22.625 1 89.69 211 SER A CA 1
ATOM 1758 C C . SER A 1 211 ? -18.219 26.953 21.906 1 89.69 211 SER A C 1
ATOM 1760 O O . SER A 1 211 ? -17.016 27.219 22.062 1 89.69 211 SER A O 1
ATOM 1762 N N . VAL A 1 212 ? -18.625 26.094 21.016 1 91.31 212 VAL A N 1
ATOM 1763 C CA . VAL A 1 212 ? -17.703 25.219 20.297 1 91.31 212 VAL A CA 1
ATOM 1764 C C . VAL A 1 212 ? -16.938 26.016 19.25 1 91.31 212 VAL A C 1
ATOM 1766 O O . VAL A 1 212 ? -15.719 25.891 19.141 1 91.31 212 VAL A O 1
ATOM 1769 N N . LEU A 1 213 ? -17.656 26.859 18.547 1 91.31 213 LEU A N 1
ATOM 1770 C CA . LEU A 1 213 ? -17.031 27.656 17.484 1 91.31 213 LEU A CA 1
ATOM 1771 C C . LEU A 1 213 ? -16.062 28.672 18.078 1 91.31 213 LEU A C 1
ATOM 1773 O O . LEU A 1 213 ? -14.992 28.922 17.5 1 91.31 213 LEU A O 1
ATOM 1777 N N . ALA A 1 214 ? -16.5 29.25 19.203 1 92 214 ALA A N 1
ATOM 1778 C CA . ALA A 1 214 ? -15.609 30.188 19.875 1 92 214 ALA A CA 1
ATOM 1779 C C . ALA A 1 214 ? -14.336 29.5 20.359 1 92 214 ALA A C 1
ATOM 1781 O O . ALA A 1 214 ? -13.242 30.062 20.234 1 92 214 ALA A O 1
ATOM 1782 N N . LEU A 1 215 ? -14.531 28.344 20.891 1 93.81 215 LEU A N 1
ATOM 1783 C CA . LEU A 1 215 ? -13.391 27.562 21.344 1 93.81 215 LEU A CA 1
ATOM 1784 C C . LEU A 1 215 ? -12.477 27.188 20.188 1 93.81 215 LEU A C 1
ATOM 1786 O O . LEU A 1 215 ? -11.258 27.234 20.312 1 93.81 215 LEU A O 1
ATOM 1790 N N . CYS A 1 216 ? -13.055 26.812 19.078 1 94.69 216 CYS A N 1
ATOM 1791 C CA . CYS A 1 216 ? -12.297 26.469 17.875 1 94.69 216 CYS A CA 1
ATOM 1792 C C . CYS A 1 216 ? -11.5 27.656 17.359 1 94.69 216 CYS A C 1
ATOM 1794 O O . CYS A 1 216 ? -10.328 27.516 17 1 94.69 216 CYS A O 1
ATOM 1796 N N . GLU A 1 217 ? -12.102 28.844 17.406 1 93.31 217 GLU A N 1
ATOM 1797 C CA . GLU A 1 217 ? -11.43 30.047 16.938 1 93.31 217 GLU A CA 1
ATOM 1798 C C . GLU A 1 217 ? -10.242 30.391 17.844 1 93.31 217 GLU A C 1
ATOM 1800 O O . GLU A 1 217 ? -9.219 30.891 17.359 1 93.31 217 GLU A O 1
ATOM 1805 N N . GLN A 1 218 ? -10.469 30.188 19.062 1 94.62 218 GLN A N 1
ATOM 1806 C CA . GLN A 1 218 ? -9.367 30.406 20 1 94.62 218 GLN A CA 1
ATOM 1807 C C . GLN A 1 218 ? -8.195 29.469 19.688 1 94.62 218 GLN A C 1
ATOM 1809 O O . GLN A 1 218 ? -7.035 29.906 19.703 1 94.62 218 GLN A O 1
ATOM 1814 N N . LYS A 1 219 ? -8.461 28.188 19.453 1 95.75 219 LYS A N 1
ATOM 1815 C CA . LYS A 1 219 ? -7.426 27.219 19.109 1 95.75 219 LYS A CA 1
ATOM 1816 C C . LYS A 1 219 ? -6.719 27.609 17.812 1 95.75 219 LYS A C 1
ATOM 1818 O O . LYS A 1 219 ? -5.5 27.469 17.688 1 95.75 219 LYS A O 1
ATOM 1823 N N . ILE A 1 220 ? -7.453 28.109 16.828 1 96 220 ILE A N 1
ATOM 1824 C CA . ILE A 1 220 ? -6.918 28.531 15.547 1 96 220 ILE A CA 1
ATOM 1825 C C . ILE A 1 220 ? -5.957 29.703 15.742 1 96 220 ILE A C 1
ATOM 1827 O O . ILE A 1 220 ? -4.855 29.719 15.195 1 96 220 ILE A O 1
ATOM 1831 N N . GLU A 1 221 ? -6.371 30.656 16.547 1 95.81 221 GLU A N 1
ATOM 1832 C CA . GLU A 1 221 ? -5.547 31.828 16.812 1 95.81 221 GLU A CA 1
ATOM 1833 C C . GLU A 1 221 ? -4.258 31.438 17.547 1 95.81 221 GLU A C 1
ATOM 1835 O O . GLU A 1 221 ? -3.189 31.984 17.234 1 95.81 221 GLU A O 1
ATOM 1840 N N . ASP A 1 222 ? -4.418 30.594 18.5 1 96.56 222 ASP A N 1
ATOM 1841 C CA . ASP A 1 222 ? -3.244 30.125 19.234 1 96.56 222 ASP A CA 1
ATOM 1842 C C . ASP A 1 222 ? -2.244 29.453 18.281 1 96.56 222 ASP A C 1
ATOM 1844 O O . ASP A 1 222 ? -1.039 29.688 18.391 1 96.56 222 ASP A O 1
ATOM 1848 N N . LEU A 1 223 ? -2.762 28.609 17.406 1 96.62 223 LEU A N 1
ATOM 1849 C CA . LEU A 1 223 ? -1.921 27.875 16.453 1 96.62 223 LEU A CA 1
ATOM 1850 C C . LEU A 1 223 ? -1.285 28.828 15.453 1 96.62 223 LEU A C 1
ATOM 1852 O O . LEU A 1 223 ? -0.127 28.656 15.062 1 96.62 223 LEU A O 1
ATOM 1856 N N . LYS A 1 224 ? -2.039 29.797 15.016 1 96.56 224 LYS A N 1
ATOM 1857 C CA . LYS A 1 224 ? -1.52 30.828 14.117 1 96.56 224 LYS A CA 1
ATOM 1858 C C . LYS A 1 224 ? -0.335 31.562 14.742 1 96.56 224 LYS A C 1
ATOM 1860 O O . LYS A 1 224 ? 0.699 31.75 14.094 1 96.56 224 LYS A O 1
ATOM 1865 N N . ASP A 1 225 ? -0.475 31.938 15.977 1 96.94 225 ASP A N 1
ATOM 1866 C CA . ASP A 1 225 ? 0.587 32.656 16.688 1 96.94 225 ASP A CA 1
ATOM 1867 C C . ASP A 1 225 ? 1.839 31.781 16.812 1 96.94 225 ASP A C 1
ATOM 1869 O O . ASP A 1 225 ? 2.957 32.25 16.609 1 96.94 225 ASP A O 1
ATOM 1873 N N . LYS A 1 226 ? 1.599 30.578 17.141 1 97.38 226 LYS A N 1
ATOM 1874 C CA . LYS A 1 226 ? 2.719 29.641 17.25 1 97.38 226 LYS A CA 1
ATOM 1875 C C . LYS A 1 226 ? 3.445 29.484 15.922 1 97.38 226 LYS A C 1
ATOM 1877 O O . LYS A 1 226 ? 4.676 29.516 15.875 1 97.38 226 LYS A O 1
ATOM 1882 N N . LEU A 1 227 ? 2.719 29.344 14.812 1 97.75 227 LEU A N 1
ATOM 1883 C CA . LEU A 1 227 ? 3.271 29.172 13.469 1 97.75 227 LEU A CA 1
ATOM 1884 C C . LEU A 1 227 ? 4.066 30.406 13.055 1 97.75 227 LEU A C 1
ATOM 1886 O O . LEU A 1 227 ? 5.148 30.297 12.477 1 97.75 227 LEU A O 1
ATOM 1890 N N . LEU A 1 228 ? 3.539 31.609 13.375 1 96.25 228 LEU A N 1
ATOM 1891 C CA . LEU A 1 228 ? 4.211 32.844 13.031 1 96.25 228 LEU A CA 1
ATOM 1892 C C . LEU A 1 228 ? 5.539 32.969 13.773 1 96.25 228 LEU A C 1
ATOM 1894 O O . LEU A 1 228 ? 6.535 33.406 13.195 1 96.25 228 LEU A O 1
ATOM 1898 N N . ASN A 1 229 ? 5.535 32.562 14.992 1 96.75 229 ASN A N 1
ATOM 1899 C CA . ASN A 1 229 ? 6.766 32.594 15.781 1 96.75 229 ASN A CA 1
ATOM 1900 C C . ASN A 1 229 ? 7.812 31.641 15.234 1 96.75 229 ASN A C 1
ATOM 1902 O O . ASN A 1 229 ? 8.992 31.984 15.148 1 96.75 229 ASN A O 1
ATOM 1906 N N . THR A 1 230 ? 7.371 30.453 14.891 1 97 230 THR A N 1
ATOM 1907 C CA . THR A 1 230 ? 8.289 29.469 14.352 1 97 230 THR A CA 1
ATOM 1908 C C . THR A 1 230 ? 8.797 29.891 12.977 1 97 230 THR A C 1
ATOM 1910 O O . THR A 1 230 ? 9.945 29.625 12.617 1 97 230 THR A O 1
ATOM 1913 N N . SER A 1 231 ? 7.945 30.5 12.18 1 96.06 231 SER A N 1
ATOM 1914 C CA . SER A 1 231 ? 8.297 30.922 10.828 1 96.06 231 SER A CA 1
ATOM 1915 C C . SER A 1 231 ? 9.453 31.906 10.828 1 96.06 231 SER A C 1
ATOM 1917 O O . SER A 1 231 ? 10.25 31.938 9.891 1 96.06 231 SER A O 1
ATOM 1919 N N . LYS A 1 232 ? 9.586 32.719 11.891 1 95.88 232 LYS A N 1
ATOM 1920 C CA . LYS A 1 232 ? 10.68 33.688 12.016 1 95.88 232 LYS A CA 1
ATOM 1921 C C . LYS A 1 232 ? 12.031 32.969 12.008 1 95.88 232 LYS A C 1
ATOM 1923 O O . LYS A 1 232 ? 13.023 33.531 11.539 1 95.88 232 LYS A O 1
ATOM 1928 N N . ARG A 1 233 ? 11.992 31.781 12.469 1 94.94 233 ARG A N 1
ATOM 1929 C CA . ARG A 1 233 ? 13.234 31 12.578 1 94.94 233 ARG A CA 1
ATOM 1930 C C . ARG A 1 233 ? 13.656 30.453 11.219 1 94.94 233 ARG A C 1
ATOM 1932 O O . ARG A 1 233 ? 14.805 30.031 11.047 1 94.94 233 ARG A O 1
ATOM 1939 N N . LEU A 1 234 ? 12.773 30.484 10.188 1 94.25 234 LEU A N 1
ATOM 1940 C CA . LEU A 1 234 ? 13.078 29.922 8.875 1 94.25 234 LEU A CA 1
ATOM 1941 C C . LEU A 1 234 ? 13.508 31.016 7.906 1 94.25 234 LEU A C 1
ATOM 1943 O O . LEU A 1 234 ? 13.695 30.766 6.715 1 94.25 234 LEU A O 1
ATOM 1947 N N . GLN A 1 235 ? 13.664 32.219 8.406 1 91.31 235 GLN A N 1
ATOM 1948 C CA . GLN A 1 235 ? 14.266 33.375 7.734 1 91.31 235 GLN A CA 1
ATOM 1949 C C . GLN A 1 235 ? 13.672 33.562 6.34 1 91.31 235 GLN A C 1
ATOM 1951 O O . GLN A 1 235 ? 12.531 34 6.203 1 91.31 235 GLN A O 1
ATOM 1956 N N . LYS A 1 236 ? 14.414 33.031 5.281 1 92.25 236 LYS A N 1
ATOM 1957 C CA . LYS A 1 236 ? 14.031 33.281 3.896 1 92.25 236 LYS A CA 1
ATOM 1958 C C . LYS A 1 236 ? 12.664 32.719 3.574 1 92.25 236 LYS A C 1
ATOM 1960 O O . LYS A 1 236 ? 12.016 33.125 2.613 1 92.25 236 LYS A O 1
ATOM 1965 N N . TYR A 1 237 ? 12.148 31.781 4.41 1 94.44 237 TYR A N 1
ATOM 1966 C CA . TYR A 1 237 ? 10.867 31.156 4.121 1 94.44 237 TYR A CA 1
ATOM 1967 C C . TYR A 1 237 ? 9.773 31.719 5.012 1 94.44 237 TYR A C 1
ATOM 1969 O O . TYR A 1 237 ? 8.625 31.266 4.969 1 94.44 237 TYR A O 1
ATOM 1977 N N . GLU A 1 238 ? 10.102 32.688 5.812 1 94.5 238 GLU A N 1
ATOM 1978 C CA . GLU A 1 238 ? 9.109 33.281 6.699 1 94.5 238 GLU A CA 1
ATOM 1979 C C . GLU A 1 238 ? 7.906 33.812 5.914 1 94.5 238 GLU A C 1
ATOM 1981 O O . GLU A 1 238 ? 6.762 33.5 6.242 1 94.5 238 GLU A O 1
ATOM 1986 N N . GLY A 1 239 ? 8.219 34.625 4.879 1 93.12 239 GLY A N 1
ATOM 1987 C CA . GLY A 1 239 ? 7.148 35.156 4.051 1 93.12 239 GLY A CA 1
ATOM 1988 C C . GLY A 1 239 ? 6.32 34.094 3.371 1 93.12 239 GLY A C 1
ATOM 1989 O O . GLY A 1 239 ? 5.098 34.219 3.264 1 93.12 239 GLY A O 1
ATOM 1990 N N . PHE A 1 240 ? 6.965 33.094 2.959 1 94.5 240 PHE A N 1
ATOM 1991 C CA . PHE A 1 240 ? 6.332 31.938 2.312 1 94.5 240 PHE A CA 1
ATOM 1992 C C . PHE A 1 240 ? 5.32 31.281 3.242 1 94.5 240 PHE A C 1
ATOM 1994 O O . PHE A 1 240 ? 4.191 31 2.84 1 94.5 240 PHE A O 1
ATOM 2001 N N . ILE A 1 241 ? 5.656 31.047 4.484 1 95.38 241 ILE A N 1
ATOM 2002 C CA . ILE A 1 241 ? 4.82 30.375 5.473 1 95.38 241 ILE A CA 1
ATOM 2003 C C . ILE A 1 241 ? 3.65 31.281 5.859 1 95.38 241 ILE A C 1
ATOM 2005 O O . ILE A 1 241 ? 2.504 30.828 5.914 1 95.38 241 ILE A O 1
ATOM 2009 N N . ILE A 1 242 ? 3.938 32.562 6.008 1 94.75 242 ILE A N 1
ATOM 2010 C CA . ILE A 1 242 ? 2.92 33.531 6.395 1 94.75 242 ILE A CA 1
ATOM 2011 C C . ILE A 1 242 ? 1.852 33.625 5.305 1 94.75 242 ILE A C 1
ATOM 2013 O O . ILE A 1 242 ? 0.656 33.656 5.605 1 94.75 242 ILE A O 1
ATOM 2017 N N . GLU A 1 243 ? 2.27 33.625 4.074 1 94.75 243 GLU A N 1
ATOM 2018 C CA . GLU A 1 243 ? 1.331 33.688 2.957 1 94.75 243 GLU A CA 1
ATOM 2019 C C . GLU A 1 243 ? 0.389 32.469 2.963 1 94.75 243 GLU A C 1
ATOM 2021 O O . GLU A 1 243 ? -0.806 32.625 2.695 1 94.75 243 GLU A O 1
ATOM 2026 N N . HIS A 1 244 ? 0.899 31.297 3.242 1 95.12 244 HIS A N 1
ATOM 2027 C CA . HIS A 1 244 ? 0.078 30.094 3.297 1 95.12 244 HIS A CA 1
ATOM 2028 C C . HIS A 1 244 ? -0.931 30.156 4.438 1 95.12 244 HIS A C 1
ATOM 2030 O O . HIS A 1 244 ? -2.086 29.766 4.281 1 95.12 244 HIS A O 1
ATOM 2036 N N . ILE A 1 245 ? -0.466 30.656 5.57 1 95.06 245 ILE A N 1
ATOM 2037 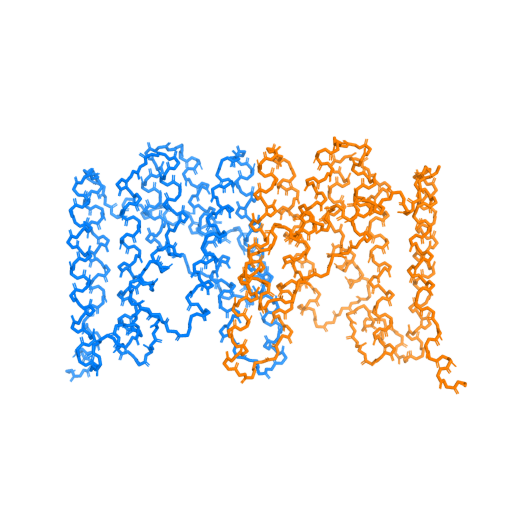C CA . ILE A 1 245 ? -1.341 30.781 6.73 1 95.06 245 ILE A CA 1
ATOM 2038 C C . ILE A 1 245 ? -2.484 31.75 6.414 1 95.06 245 ILE A C 1
ATOM 2040 O O . ILE A 1 245 ? -3.648 31.453 6.691 1 95.06 245 ILE A O 1
ATOM 2044 N N . ASP A 1 246 ? -2.137 32.844 5.766 1 93.38 246 ASP A N 1
ATOM 2045 C CA . ASP A 1 246 ? -3.127 33.875 5.426 1 93.38 246 ASP A CA 1
ATOM 2046 C C . ASP A 1 246 ? -4.152 33.312 4.434 1 93.38 246 ASP A C 1
ATOM 2048 O O . ASP A 1 246 ? -5.352 33.594 4.566 1 93.38 246 ASP A O 1
ATOM 2052 N N . GLN A 1 247 ? -3.719 32.594 3.521 1 92.5 247 GLN A N 1
ATOM 2053 C CA . GLN A 1 247 ? -4.613 31.984 2.533 1 92.5 247 GLN A CA 1
ATOM 2054 C C . GLN A 1 247 ? -5.566 30.984 3.184 1 92.5 247 GLN A C 1
ATOM 2056 O O . GLN A 1 247 ? -6.734 30.906 2.807 1 92.5 247 GLN A O 1
ATOM 2061 N N . LEU A 1 248 ? -5.016 30.266 4.105 1 91.75 248 LEU A N 1
ATOM 2062 C CA . LEU A 1 248 ? -5.801 29.25 4.777 1 91.75 248 LEU A CA 1
ATOM 2063 C C . LEU A 1 248 ? -6.902 29.875 5.625 1 91.75 248 LEU A C 1
ATOM 2065 O O . LEU A 1 248 ? -8.047 29.406 5.602 1 91.75 248 LEU A O 1
ATOM 2069 N N . ILE A 1 249 ? -6.59 30.906 6.34 1 88.38 249 ILE A N 1
ATOM 2070 C CA . ILE A 1 249 ? -7.508 31.516 7.301 1 88.38 249 ILE A CA 1
ATOM 2071 C C . ILE A 1 249 ? -8.477 32.438 6.57 1 88.38 249 ILE A C 1
ATOM 2073 O O . ILE A 1 249 ? -9.656 32.531 6.93 1 88.38 249 ILE A O 1
ATOM 2077 N N . ASN A 1 250 ? -7.988 33.188 5.484 1 80.06 250 ASN A N 1
ATOM 2078 C CA . ASN A 1 250 ? -8.828 34.125 4.773 1 80.06 250 ASN A CA 1
ATOM 2079 C C . ASN A 1 250 ? -9.773 33.438 3.799 1 80.06 250 ASN A C 1
ATOM 2081 O O . ASN A 1 250 ? -10.812 34 3.438 1 80.06 250 ASN A O 1
ATOM 2085 N N . THR A 1 251 ? -9.367 32.375 3.113 1 63.94 251 THR A N 1
ATOM 2086 C CA . THR A 1 251 ? -10.273 31.625 2.234 1 63.94 251 THR A CA 1
ATOM 2087 C C . THR A 1 251 ? -11.484 31.125 3.01 1 63.94 251 THR A C 1
ATOM 2089 O O . THR A 1 251 ? -12.539 30.859 2.422 1 63.94 251 THR A O 1
ATOM 2092 N N . THR A 1 252 ? -11.383 30.859 4.199 1 53.16 252 THR A N 1
ATOM 2093 C CA . THR A 1 252 ? -12.492 30.422 5.043 1 53.16 252 THR A CA 1
ATOM 2094 C C . THR A 1 252 ? -13.492 31.547 5.258 1 53.16 252 THR A C 1
ATOM 2096 O O . THR A 1 252 ? -14.594 31.312 5.758 1 53.16 252 THR A O 1
ATOM 2099 N N . ASP A 1 253 ? -13.109 32.719 5.164 1 44.53 253 ASP A N 1
ATOM 2100 C CA . ASP A 1 253 ? -14.008 33.844 5.449 1 44.53 253 ASP A CA 1
ATOM 2101 C C . ASP A 1 253 ? -15.266 33.781 4.582 1 44.53 253 ASP A C 1
ATOM 2103 O O . ASP A 1 253 ? -15.258 33.156 3.521 1 44.53 253 ASP A O 1
ATOM 2107 N N . TYR A 1 254 ? -16.438 34.688 5.012 1 39.91 254 TYR A N 1
ATOM 2108 C CA . TYR A 1 254 ? -17.875 34.969 4.918 1 39.91 254 TYR A CA 1
ATOM 2109 C C . TYR A 1 254 ? -18.281 35.219 3.473 1 39.91 254 TYR A C 1
ATOM 2111 O O . TYR A 1 254 ? -19.328 35.812 3.213 1 39.91 254 TYR A O 1
ATOM 2119 N N . ASP A 1 255 ? -17.453 35.188 2.547 1 38.72 255 ASP A N 1
ATOM 2120 C CA . ASP A 1 255 ? -18.156 35.75 1.391 1 38.72 255 ASP A CA 1
ATOM 2121 C C . ASP A 1 255 ? -19.438 34.938 1.103 1 38.72 255 ASP A C 1
ATOM 2123 O O . ASP A 1 255 ? -20.453 35.531 0.697 1 38.72 255 ASP A O 1
ATOM 2127 N N . GLU A 1 256 ? -19.312 33.656 0.978 1 37.88 256 GLU A N 1
ATOM 2128 C CA . GLU A 1 256 ? -20.516 33.156 0.336 1 37.88 256 GLU A CA 1
ATOM 2129 C C . GLU A 1 256 ? -21.734 33.312 1.242 1 37.88 256 GLU A C 1
ATOM 2131 O O . GLU A 1 256 ? -22.875 33.25 0.774 1 37.88 256 GLU A O 1
ATOM 2136 N N . TYR A 1 257 ? -21.609 33.281 2.518 1 35.53 257 TYR A N 1
ATOM 2137 C CA . TYR A 1 257 ? -22.891 33.406 3.207 1 35.53 257 TYR A CA 1
ATOM 2138 C C . TYR A 1 257 ? -23.375 34.844 3.252 1 35.53 257 TYR A C 1
ATOM 2140 O O . TYR A 1 257 ? -24.562 35.125 3.445 1 35.53 257 TYR A O 1
ATOM 2148 N N . VAL A 1 258 ? -22.5 35.938 3.195 1 39.12 258 VAL A N 1
ATOM 2149 C CA . VAL A 1 258 ? -23.078 37.281 3.299 1 39.12 258 VAL A CA 1
ATOM 2150 C C . VAL A 1 258 ? -23.641 37.719 1.941 1 39.12 258 VAL A C 1
ATOM 2152 O O . VAL A 1 258 ? -24.516 38.562 1.867 1 39.12 258 VAL A O 1
ATOM 2155 N N . ALA A 1 259 ? -23.156 37.406 0.729 1 38.44 259 ALA A N 1
ATOM 2156 C CA . ALA A 1 259 ? -23.719 37.906 -0.521 1 38.44 259 ALA A CA 1
ATOM 2157 C C . ALA A 1 259 ? -25.078 37.281 -0.813 1 38.44 259 ALA A C 1
ATOM 2159 O O . ALA A 1 259 ? -25.906 37.906 -1.481 1 38.44 259 ALA A O 1
ATOM 2160 N N . GLU A 1 260 ? -25.219 36.094 -0.535 1 31.25 260 GLU A N 1
ATOM 2161 C CA . GLU A 1 260 ? -26.531 35.625 -0.949 1 31.25 260 GLU A CA 1
ATOM 2162 C C . GLU A 1 260 ? -27.641 36.219 -0.064 1 31.25 260 GLU A C 1
ATOM 2164 O O . GLU A 1 260 ? -28.828 36.031 -0.346 1 31.25 260 GLU A O 1
ATOM 2169 N N . LYS A 1 261 ? -27.219 36.5 1.191 1 39.44 261 LYS A N 1
ATOM 2170 C CA . LYS A 1 261 ? -28.406 37 1.851 1 39.44 261 LYS A CA 1
ATOM 2171 C C . LYS A 1 261 ? -28.594 38.5 1.58 1 39.44 261 LYS A C 1
ATOM 2173 O O . LYS A 1 261 ? -29.594 39.094 2.01 1 39.44 261 LYS A O 1
ATOM 2178 N N . GLY A 1 262 ? -27.453 39.25 1.195 1 27.06 262 GLY A N 1
ATOM 2179 C CA . GLY A 1 262 ? -27.797 40.594 0.802 1 27.06 262 GLY A CA 1
ATOM 2180 C C . GLY A 1 262 ? -28.266 40.688 -0.638 1 27.06 262 GLY A C 1
ATOM 2181 O O . GLY A 1 262 ? -27.969 39.812 -1.454 1 27.06 262 GLY A O 1
ATOM 2182 N N . MET B 1 1 ? 16.281 -36.25 -2.016 1 75.06 1 MET B N 1
ATOM 2183 C CA . MET B 1 1 ? 15.102 -35.656 -2.627 1 75.06 1 MET B CA 1
ATOM 2184 C C . MET B 1 1 ? 14.375 -34.75 -1.639 1 75.06 1 MET B C 1
ATOM 2186 O O . MET B 1 1 ? 14.219 -35.125 -0.468 1 75.06 1 MET B O 1
ATOM 2190 N N . VAL B 1 2 ? 14.062 -33.594 -2.047 1 86.38 2 VAL B N 1
ATOM 2191 C CA . VAL B 1 2 ? 13.422 -32.625 -1.174 1 86.38 2 VAL B CA 1
ATOM 2192 C C . VAL B 1 2 ? 11.938 -32.969 -1.028 1 86.38 2 VAL B C 1
ATOM 2194 O O . VAL B 1 2 ? 11.281 -33.344 -2.002 1 86.38 2 VAL B O 1
ATOM 2197 N N . ARG B 1 3 ? 11.484 -32.969 0.235 1 83.25 3 ARG B N 1
ATOM 2198 C CA . ARG B 1 3 ? 10.086 -33.25 0.54 1 83.25 3 ARG B CA 1
ATOM 2199 C C . ARG B 1 3 ? 9.422 -32.062 1.219 1 83.25 3 ARG B C 1
ATOM 2201 O O . ARG B 1 3 ? 10.102 -31.156 1.695 1 83.25 3 ARG B O 1
ATOM 2208 N N . ILE B 1 4 ? 8.094 -32.094 1.219 1 84.81 4 ILE B N 1
ATOM 2209 C CA . ILE B 1 4 ? 7.285 -31.047 1.807 1 84.81 4 ILE B CA 1
ATOM 2210 C C . ILE B 1 4 ? 7.648 -30.875 3.279 1 84.81 4 ILE B C 1
ATOM 2212 O O . ILE B 1 4 ? 7.738 -29.75 3.779 1 84.81 4 ILE B O 1
ATOM 2216 N N . SER B 1 5 ? 7.887 -31.938 4.012 1 84.69 5 SER B N 1
ATOM 2217 C CA . SER B 1 5 ? 8.094 -31.938 5.457 1 84.69 5 SER B CA 1
ATOM 2218 C C . SER B 1 5 ? 9.383 -31.219 5.828 1 84.69 5 SER B C 1
ATOM 2220 O O . SER B 1 5 ? 9.523 -30.734 6.953 1 84.69 5 SER B O 1
ATOM 2222 N N . GLN B 1 6 ? 10.297 -31.109 4.867 1 85.25 6 GLN B N 1
ATOM 2223 C CA . GLN B 1 6 ? 11.57 -30.438 5.117 1 85.25 6 GLN B CA 1
ATOM 2224 C C . GLN B 1 6 ? 11.383 -28.938 5.312 1 85.25 6 GLN B C 1
ATOM 2226 O O . GLN B 1 6 ? 12.266 -28.266 5.844 1 85.25 6 GLN B O 1
ATOM 2231 N N . PHE B 1 7 ? 10.242 -28.453 4.863 1 87.5 7 PHE B N 1
ATOM 2232 C CA . PHE B 1 7 ? 10.016 -27.016 4.914 1 87.5 7 PHE B CA 1
ATOM 2233 C C . PHE B 1 7 ? 9.039 -26.656 6.027 1 87.5 7 PHE B C 1
ATOM 2235 O O . PHE B 1 7 ? 8.719 -25.484 6.227 1 87.5 7 PHE B O 1
ATOM 2242 N N . ASN B 1 8 ? 8.586 -27.672 6.762 1 87.38 8 ASN B N 1
ATOM 2243 C CA . ASN B 1 8 ? 7.594 -27.422 7.801 1 87.38 8 ASN B CA 1
ATOM 2244 C C . ASN B 1 8 ? 8.117 -26.469 8.859 1 87.38 8 ASN B C 1
ATOM 2246 O O . ASN B 1 8 ? 7.391 -25.578 9.328 1 87.38 8 ASN B O 1
ATOM 2250 N N . ASP B 1 9 ? 9.344 -26.688 9.172 1 89.69 9 ASP B N 1
ATOM 2251 C CA . ASP B 1 9 ? 9.945 -25.812 10.18 1 89.69 9 ASP B CA 1
ATOM 2252 C C . ASP B 1 9 ? 10.039 -24.375 9.664 1 89.69 9 ASP B C 1
ATOM 2254 O O . ASP B 1 9 ? 9.844 -23.438 10.43 1 89.69 9 ASP B O 1
ATOM 2258 N N . LYS B 1 10 ? 10.344 -24.281 8.438 1 90.19 10 LYS B N 1
ATOM 2259 C CA . LYS B 1 10 ? 10.453 -22.953 7.844 1 90.19 10 LYS B CA 1
ATOM 2260 C C . LYS B 1 10 ? 9.094 -22.266 7.785 1 90.19 10 LYS B C 1
ATOM 2262 O O . LYS B 1 10 ? 8.984 -21.062 8.039 1 90.19 10 LYS B O 1
ATOM 2267 N N . VAL B 1 11 ? 8.109 -23.016 7.473 1 90.5 11 VAL B N 1
ATOM 2268 C CA . VAL B 1 11 ? 6.746 -22.484 7.453 1 90.5 11 VAL B CA 1
ATOM 2269 C C . VAL B 1 11 ? 6.367 -22 8.852 1 90.5 11 VAL B C 1
ATOM 2271 O O . VAL B 1 11 ? 5.836 -20.891 9 1 90.5 11 VAL B O 1
ATOM 2274 N N . ARG B 1 12 ? 6.668 -22.797 9.828 1 91.75 12 ARG B N 1
ATOM 2275 C CA . ARG B 1 12 ? 6.355 -22.422 11.203 1 91.75 12 ARG B CA 1
ATOM 2276 C C . ARG B 1 12 ? 7.098 -21.156 11.617 1 91.75 12 ARG B C 1
ATOM 2278 O O . ARG B 1 12 ? 6.523 -20.281 12.266 1 91.75 12 ARG B O 1
ATOM 2285 N N . GLU B 1 13 ? 8.297 -21.125 11.266 1 92.94 13 GLU B N 1
ATOM 2286 C CA . GLU B 1 13 ? 9.117 -19.969 11.578 1 92.94 13 GLU B CA 1
ATOM 2287 C C . GLU B 1 13 ? 8.57 -18.703 10.922 1 92.94 13 GLU B C 1
ATOM 2289 O O . GLU B 1 13 ? 8.492 -17.656 11.547 1 92.94 13 GLU B O 1
ATOM 2294 N N . LEU B 1 14 ? 8.234 -18.828 9.688 1 92.06 14 LEU B N 1
ATOM 2295 C CA . LEU B 1 14 ? 7.734 -17.688 8.945 1 92.06 14 LEU B CA 1
ATOM 2296 C C . LEU B 1 14 ? 6.375 -17.25 9.477 1 92.06 14 LEU B C 1
ATOM 2298 O O . LEU B 1 14 ? 6.086 -16.047 9.531 1 92.06 14 LEU B O 1
ATOM 2302 N N . LYS B 1 15 ? 5.586 -18.203 9.867 1 90.44 15 LYS B N 1
ATOM 2303 C CA . LYS B 1 15 ? 4.305 -17.875 10.492 1 90.44 15 LYS B CA 1
ATOM 2304 C C . LYS B 1 15 ? 4.508 -17.125 11.797 1 90.44 15 LYS B C 1
ATOM 2306 O O . LYS B 1 15 ? 3.801 -16.156 12.078 1 90.44 15 LYS B O 1
ATOM 2311 N N . LYS B 1 16 ? 5.445 -17.547 12.57 1 91.12 16 LYS B N 1
ATOM 2312 C CA . LYS B 1 16 ? 5.762 -16.875 13.82 1 91.12 16 LYS B CA 1
ATOM 2313 C C . LYS B 1 16 ? 6.242 -15.445 13.57 1 91.12 16 LYS B C 1
ATOM 2315 O O . LYS B 1 16 ? 5.824 -14.516 14.266 1 91.12 16 LYS B O 1
ATOM 2320 N N . SER B 1 17 ? 7.094 -15.305 12.633 1 90.94 17 SER B N 1
ATOM 2321 C CA . SER B 1 17 ? 7.594 -13.984 12.273 1 90.94 17 SER B CA 1
ATOM 2322 C C . SER B 1 17 ? 6.473 -13.078 11.781 1 90.94 17 SER B C 1
ATOM 2324 O O . SER B 1 17 ? 6.398 -11.906 12.156 1 90.94 17 SER B O 1
ATOM 2326 N N . PHE B 1 18 ? 5.668 -13.602 11 1 89.62 18 PHE B N 1
ATOM 2327 C CA . PHE B 1 18 ? 4.52 -12.867 10.484 1 89.62 18 PHE B CA 1
ATOM 2328 C C . PHE B 1 18 ? 3.633 -12.391 11.625 1 89.62 18 PHE B C 1
ATOM 2330 O O . PHE B 1 18 ? 3.264 -11.211 11.68 1 89.62 18 PHE B O 1
ATOM 2337 N N . ASN B 1 19 ? 3.336 -13.297 12.461 1 85.12 19 ASN B N 1
ATOM 2338 C CA . ASN B 1 19 ? 2.475 -12.969 13.594 1 85.12 19 ASN B CA 1
ATOM 2339 C C . ASN B 1 19 ? 3.111 -11.922 14.5 1 85.12 19 ASN B C 1
ATOM 2341 O O . ASN B 1 19 ? 2.42 -11.047 15.023 1 85.12 19 ASN B O 1
ATOM 2345 N N . SER B 1 20 ? 4.285 -12.023 14.664 1 86 20 SER B N 1
ATOM 2346 C CA . SER B 1 20 ? 4.996 -11.07 15.508 1 86 20 SER B CA 1
ATOM 2347 C C . SER B 1 20 ? 4.992 -9.672 14.891 1 86 20 SER B C 1
ATOM 2349 O O . SER B 1 20 ? 4.859 -8.672 15.602 1 86 20 SER B O 1
ATOM 2351 N N . LEU B 1 21 ? 5.172 -9.609 13.641 1 82.94 21 LEU B N 1
ATOM 2352 C CA . LEU B 1 21 ? 5.246 -8.336 12.938 1 82.94 21 LEU B CA 1
ATOM 2353 C C . LEU B 1 21 ? 3.871 -7.676 12.859 1 82.94 21 LEU B C 1
ATOM 2355 O O . LEU B 1 21 ? 3.766 -6.449 12.836 1 82.94 21 LEU B O 1
ATOM 2359 N N . THR B 1 22 ? 2.893 -8.516 12.82 1 79.62 22 THR B N 1
ATOM 2360 C CA . THR B 1 22 ? 1.55 -7.984 12.602 1 79.62 22 THR B CA 1
ATOM 2361 C C . THR B 1 22 ? 0.794 -7.867 13.922 1 79.62 22 THR B C 1
ATOM 2363 O O . THR B 1 22 ? -0.386 -7.508 13.938 1 79.62 22 THR B O 1
ATOM 2366 N N . LYS B 1 23 ? 1.439 -8.289 15.016 1 73.62 23 LYS B N 1
ATOM 2367 C CA . LYS B 1 23 ? 0.809 -8.289 16.328 1 73.62 23 LYS B CA 1
ATOM 2368 C C . LYS B 1 23 ? 0.514 -6.863 16.797 1 73.62 23 LYS B C 1
ATOM 2370 O O . LYS B 1 23 ? 1.372 -6.211 17.391 1 73.62 23 LYS B O 1
ATOM 2375 N N . HIS B 1 24 ? 0.089 -6.145 15.984 1 65 24 HIS B N 1
ATOM 2376 C CA . HIS B 1 24 ? -0.364 -4.863 16.516 1 65 24 HIS B CA 1
ATOM 2377 C C . HIS B 1 24 ? -1.765 -4.977 17.109 1 65 24 HIS B C 1
ATOM 2379 O O . HIS B 1 24 ? -2.645 -5.609 16.516 1 65 24 HIS B O 1
ATOM 2385 N N . SER B 1 25 ? -1.809 -4.613 18.297 1 57.91 25 SER B N 1
ATOM 2386 C CA . SER B 1 25 ? -2.977 -4.777 19.156 1 57.91 25 SER B CA 1
ATOM 2387 C C . SER B 1 25 ? -4.27 -4.508 18.391 1 57.91 25 SER B C 1
ATOM 2389 O O . SER B 1 25 ? -5.234 -5.262 18.516 1 57.91 25 SER B O 1
ATOM 2391 N N . TYR B 1 26 ? -4.227 -3.512 17.641 1 59.69 26 TYR B N 1
ATOM 2392 C CA . TYR B 1 26 ? -5.477 -3.129 17 1 59.69 26 TYR B CA 1
ATOM 2393 C C . TYR B 1 26 ? -5.809 -4.066 15.844 1 59.69 26 TYR B C 1
ATOM 2395 O O . TYR B 1 26 ? -6.965 -4.441 15.656 1 59.69 26 TYR B O 1
ATOM 2403 N N . LEU B 1 27 ? -4.84 -4.555 15.164 1 69 27 LEU B N 1
ATOM 2404 C CA . LEU B 1 27 ? -5.07 -5.402 14 1 69 27 LEU B CA 1
ATOM 2405 C C . LEU B 1 27 ? -5.652 -6.75 14.414 1 69 27 LEU B C 1
ATOM 2407 O O . LEU B 1 27 ? -6.516 -7.297 13.719 1 69 27 LEU B O 1
ATOM 2411 N N . GLU B 1 28 ? -5.25 -7.07 15.57 1 69.25 28 GLU B N 1
ATOM 2412 C CA . GLU B 1 28 ? -5.68 -8.375 16.062 1 69.25 28 GLU B CA 1
ATOM 2413 C C . GLU B 1 28 ? -7.152 -8.359 16.453 1 69.25 28 GLU B C 1
ATOM 2415 O O . GLU B 1 28 ? -7.844 -9.375 16.344 1 69.25 28 GLU B O 1
ATOM 2420 N N . ARG B 1 29 ? -7.621 -7.172 16.859 1 67.12 29 ARG B N 1
ATOM 2421 C CA . ARG B 1 29 ? -8.977 -7.078 17.406 1 67.12 29 ARG B CA 1
ATOM 2422 C C . ARG B 1 29 ? -10.008 -6.945 16.297 1 67.12 29 ARG B C 1
ATOM 2424 O O . ARG B 1 29 ? -11.125 -7.441 16.422 1 67.12 29 ARG B O 1
ATOM 2431 N N . TYR B 1 30 ? -9.641 -6.434 15.281 1 64.81 30 TYR B N 1
ATOM 2432 C CA . TYR B 1 30 ? -10.703 -6 14.375 1 64.81 30 TYR B CA 1
ATOM 2433 C C . TYR B 1 30 ? -10.57 -6.684 13.016 1 64.81 30 TYR B C 1
ATOM 2435 O O . TYR B 1 30 ? -11.508 -6.664 12.211 1 64.81 30 TYR B O 1
ATOM 2443 N N . ILE B 1 31 ? -9.43 -7.25 12.836 1 71.56 31 ILE B N 1
ATOM 2444 C CA . ILE B 1 31 ? -9.25 -7.812 11.5 1 71.56 31 ILE B CA 1
ATOM 2445 C C . ILE B 1 31 ? -8.953 -9.305 11.602 1 71.56 31 ILE B C 1
ATOM 2447 O O . ILE B 1 31 ? -8.234 -9.734 12.508 1 71.56 31 ILE B O 1
ATOM 2451 N N . GLU B 1 32 ? -9.695 -10.016 10.867 1 71.44 32 GLU B N 1
ATOM 2452 C CA . GLU B 1 32 ? -9.32 -11.422 10.742 1 71.44 32 GLU B CA 1
ATOM 2453 C C . GLU B 1 32 ? -7.934 -11.578 10.125 1 71.44 32 GLU B C 1
ATOM 2455 O O . GLU B 1 32 ? -7.656 -11.016 9.062 1 71.44 32 GLU B O 1
ATOM 2460 N N . VAL B 1 33 ? -7.082 -12.188 10.875 1 70.81 33 VAL B N 1
ATOM 2461 C CA . VAL B 1 33 ? -5.727 -12.406 10.391 1 70.81 33 VAL B CA 1
ATOM 2462 C C . VAL B 1 33 ? -5.762 -13.211 9.094 1 70.81 33 VAL B C 1
ATOM 2464 O O . VAL B 1 33 ? -6.379 -14.281 9.039 1 70.81 33 VAL B O 1
ATOM 2467 N N . PRO B 1 34 ? -5.16 -12.555 8.086 1 78.44 34 PRO B N 1
ATOM 2468 C CA . PRO B 1 34 ? -5.137 -13.312 6.832 1 78.44 34 PRO B CA 1
ATOM 2469 C C . PRO B 1 34 ? -4.371 -14.633 6.957 1 78.44 34 PRO B C 1
ATOM 2471 O O . PRO B 1 34 ? -3.357 -14.695 7.656 1 78.44 34 PRO B O 1
ATOM 2474 N N . ALA B 1 35 ? -4.914 -15.641 6.375 1 83.31 35 ALA B N 1
ATOM 2475 C CA . ALA B 1 35 ? -4.266 -16.953 6.359 1 83.31 35 ALA B CA 1
ATOM 2476 C C . ALA B 1 35 ? -3.049 -16.953 5.434 1 83.31 35 ALA B C 1
ATOM 2478 O O . ALA B 1 35 ? -3.1 -16.391 4.336 1 83.31 35 ALA B O 1
ATOM 2479 N N . ILE B 1 36 ? -2.021 -17.484 5.914 1 90.88 36 ILE B N 1
ATOM 2480 C CA . ILE B 1 36 ? -0.804 -17.578 5.117 1 90.88 36 ILE B CA 1
ATOM 2481 C C . ILE B 1 36 ? -0.91 -18.766 4.16 1 90.88 36 ILE B C 1
ATOM 2483 O O . ILE B 1 36 ? -1.273 -19.875 4.57 1 90.88 36 ILE B O 1
ATOM 2487 N N . ASP B 1 37 ? -0.681 -18.562 2.914 1 93.69 37 ASP B N 1
ATOM 2488 C CA . ASP B 1 37 ? -0.607 -19.641 1.938 1 93.69 37 ASP B CA 1
ATOM 2489 C C . ASP B 1 37 ? 0.69 -20.422 2.092 1 93.69 37 ASP B C 1
ATOM 2491 O O . ASP B 1 37 ? 1.731 -20.031 1.564 1 93.69 37 ASP B O 1
ATOM 2495 N N . GLU B 1 38 ? 0.605 -21.5 2.676 1 94.31 38 GLU B N 1
ATOM 2496 C CA . GLU B 1 38 ? 1.79 -22.281 3.014 1 94.31 38 GLU B CA 1
ATOM 2497 C C . GLU B 1 38 ? 2.482 -22.812 1.76 1 94.31 38 GLU B C 1
ATOM 2499 O O . GLU B 1 38 ? 3.703 -22.984 1.747 1 94.31 38 GLU B O 1
ATOM 2504 N N . ASP B 1 39 ? 1.692 -23.078 0.704 1 95.5 39 ASP B N 1
ATOM 2505 C CA . ASP B 1 39 ? 2.301 -23.516 -0.553 1 95.5 39 ASP B CA 1
ATOM 2506 C C . ASP B 1 39 ? 3.225 -22.438 -1.11 1 95.5 39 ASP B C 1
ATOM 2508 O O . ASP B 1 39 ? 4.336 -22.719 -1.555 1 95.5 39 ASP B O 1
ATOM 2512 N N . LYS B 1 40 ? 2.736 -21.188 -1.052 1 96.12 40 LYS B N 1
ATOM 2513 C CA . LYS B 1 40 ? 3.561 -20.094 -1.543 1 96.12 40 LYS B CA 1
ATOM 2514 C C . LYS B 1 40 ? 4.855 -19.969 -0.746 1 96.12 40 LYS B C 1
ATOM 2516 O O . LYS B 1 40 ? 5.922 -19.734 -1.315 1 96.12 40 LYS B O 1
ATOM 2521 N N . VAL B 1 41 ? 4.75 -20.188 0.536 1 96.19 41 VAL B N 1
ATOM 2522 C CA . VAL B 1 41 ? 5.914 -20.109 1.413 1 96.19 41 VAL B CA 1
ATOM 2523 C C . VAL B 1 41 ? 6.91 -21.203 1.044 1 96.19 41 VAL B C 1
ATOM 2525 O O . VAL B 1 41 ? 8.094 -20.938 0.825 1 96.19 41 VAL B O 1
ATOM 2528 N N . ARG B 1 42 ? 6.445 -22.406 0.9 1 96.38 42 ARG B N 1
ATOM 2529 C CA . ARG B 1 42 ? 7.312 -23.547 0.63 1 96.38 42 ARG B CA 1
ATOM 2530 C C . ARG B 1 42 ? 7.969 -23.422 -0.742 1 96.38 42 ARG B C 1
ATOM 2532 O O . ARG B 1 42 ? 9.172 -23.641 -0.879 1 96.38 42 ARG B O 1
ATOM 2539 N N . PHE B 1 43 ? 7.141 -23.078 -1.728 1 97.12 43 PHE B N 1
ATOM 2540 C CA . PHE B 1 43 ? 7.648 -22.969 -3.092 1 97.12 43 PHE B CA 1
ATOM 2541 C C . PHE B 1 43 ? 8.695 -21.875 -3.203 1 97.12 43 PHE B C 1
ATOM 2543 O O . PHE B 1 43 ? 9.773 -22.078 -3.764 1 97.12 43 PHE B O 1
ATOM 2550 N N . LEU B 1 44 ? 8.352 -20.719 -2.656 1 97.38 44 LEU B N 1
ATOM 2551 C CA . LEU B 1 44 ? 9.266 -19.578 -2.771 1 97.38 44 LEU B CA 1
ATOM 2552 C C . LEU B 1 44 ? 10.547 -19.844 -1.996 1 97.38 44 LEU B C 1
ATOM 2554 O O . LEU B 1 44 ? 11.648 -19.594 -2.504 1 97.38 44 LEU B O 1
ATOM 2558 N N . TYR B 1 45 ? 10.43 -20.391 -0.816 1 95.69 45 TYR B N 1
ATOM 2559 C CA . TYR B 1 45 ? 11.609 -20.672 0 1 95.69 45 TYR B CA 1
ATOM 2560 C C . TYR B 1 45 ? 12.484 -21.734 -0.644 1 95.69 45 TYR B C 1
ATOM 2562 O O . TYR B 1 45 ? 13.711 -21.641 -0.61 1 95.69 45 TYR B O 1
ATOM 2570 N N . ALA B 1 46 ? 11.883 -22.766 -1.193 1 95.25 46 ALA B N 1
ATOM 2571 C CA . ALA B 1 46 ? 12.625 -23.828 -1.871 1 95.25 46 ALA B CA 1
ATOM 2572 C C . ALA B 1 46 ? 13.477 -23.266 -3.004 1 95.25 46 ALA B C 1
ATOM 2574 O O . ALA B 1 46 ? 14.664 -23.578 -3.117 1 95.25 46 ALA B O 1
ATOM 2575 N N . MET B 1 47 ? 12.914 -22.406 -3.76 1 96.62 47 MET B N 1
ATOM 2576 C CA . MET B 1 47 ? 13.648 -21.812 -4.875 1 96.62 47 MET B CA 1
ATOM 2577 C C . MET B 1 47 ? 14.742 -20.875 -4.367 1 96.62 47 MET B C 1
ATOM 2579 O O . MET B 1 47 ? 15.883 -20.953 -4.812 1 96.62 47 MET B O 1
ATOM 2583 N N . LEU B 1 48 ? 14.414 -20.031 -3.396 1 96.31 48 LEU B N 1
ATOM 2584 C CA . LEU B 1 48 ? 15.328 -19 -2.918 1 96.31 48 LEU B CA 1
ATOM 2585 C C . LEU B 1 48 ? 16.484 -19.609 -2.145 1 96.31 48 LEU B C 1
ATOM 2587 O O . LEU B 1 48 ? 17.609 -19.094 -2.172 1 96.31 48 LEU B O 1
ATOM 2591 N N . SER B 1 49 ? 16.234 -20.703 -1.443 1 91.69 49 SER B N 1
ATOM 2592 C CA . SER B 1 49 ? 17.234 -21.312 -0.593 1 91.69 49 SER B CA 1
ATOM 2593 C C . SER B 1 49 ? 18.453 -21.766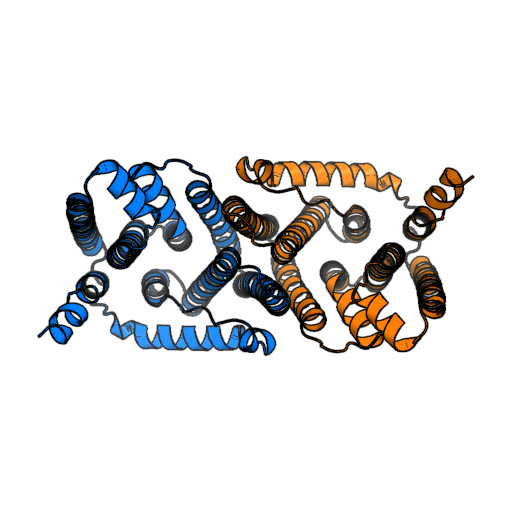 -1.408 1 91.69 49 SER B C 1
ATOM 2595 O O . SER B 1 49 ? 19.547 -21.922 -0.868 1 91.69 49 SER B O 1
ATOM 2597 N N . GLU B 1 50 ? 18.297 -21.891 -2.686 1 92.69 50 GLU B N 1
ATOM 2598 C CA . GLU B 1 50 ? 19.375 -22.328 -3.557 1 92.69 50 GLU B CA 1
ATOM 2599 C C . GLU B 1 50 ? 20.109 -21.141 -4.18 1 92.69 50 GLU B C 1
ATOM 2601 O O . GLU B 1 50 ? 21.219 -21.281 -4.684 1 92.69 50 GLU B O 1
ATOM 2606 N N . HIS B 1 51 ? 19.547 -20.031 -4.078 1 93.94 51 HIS B N 1
ATOM 2607 C CA . HIS B 1 51 ? 20.062 -18.953 -4.918 1 93.94 51 HIS B CA 1
ATOM 2608 C C . HIS B 1 51 ? 20.312 -17.703 -4.102 1 93.94 51 HIS B C 1
ATOM 2610 O O . HIS B 1 51 ? 20.906 -16.734 -4.602 1 93.94 51 HIS B O 1
ATOM 2616 N N . ALA B 1 52 ? 19.812 -17.703 -2.867 1 92.81 52 ALA B N 1
ATOM 2617 C CA . ALA B 1 52 ? 20 -16.578 -1.954 1 92.81 52 ALA B CA 1
ATOM 2618 C C . ALA B 1 52 ? 20.5 -17.062 -0.59 1 92.81 52 ALA B C 1
ATOM 2620 O O . ALA B 1 52 ? 20.469 -18.266 -0.302 1 92.81 52 ALA B O 1
ATOM 2621 N N . SER B 1 53 ? 21.078 -16.141 0.209 1 94.31 53 SER B N 1
ATOM 2622 C CA . SER B 1 53 ? 21.453 -16.484 1.578 1 94.31 53 SER B CA 1
ATOM 2623 C C . SER B 1 53 ? 20.219 -16.828 2.408 1 94.31 53 SER B C 1
ATOM 2625 O O . SER B 1 53 ? 19.094 -16.469 2.049 1 94.31 53 SER B O 1
ATOM 2627 N N . LYS B 1 54 ? 20.406 -17.594 3.467 1 93.19 54 LYS B N 1
ATOM 2628 C CA . LYS B 1 54 ? 19.312 -17.969 4.363 1 93.19 54 LYS B CA 1
ATOM 2629 C C . LYS B 1 54 ? 18.562 -16.734 4.859 1 93.19 54 LYS B C 1
ATOM 2631 O O . LYS B 1 54 ? 17.328 -16.719 4.914 1 93.19 54 LYS B O 1
ATOM 2636 N N . LYS B 1 55 ? 19.328 -15.727 5.191 1 92.75 55 LYS B N 1
ATOM 2637 C CA . LYS B 1 55 ? 18.734 -14.484 5.676 1 92.75 55 LYS B CA 1
ATOM 2638 C C . LYS B 1 55 ? 17.875 -13.828 4.602 1 92.75 55 LYS B C 1
ATOM 2640 O O . LYS B 1 55 ? 16.75 -13.398 4.879 1 92.75 55 LYS B O 1
ATOM 2645 N N . GLU B 1 56 ? 18.375 -13.805 3.393 1 93.31 56 GLU B N 1
ATOM 2646 C CA . GLU B 1 56 ? 17.641 -13.219 2.275 1 93.31 56 GLU B CA 1
ATOM 2647 C C . GLU B 1 56 ? 16.406 -14.039 1.948 1 93.31 56 GLU B C 1
ATOM 2649 O O . GLU B 1 56 ? 15.328 -13.477 1.726 1 93.31 56 GLU B O 1
ATOM 2654 N N . ALA B 1 57 ? 16.594 -15.336 1.889 1 94.81 57 ALA B N 1
ATOM 2655 C CA . ALA B 1 57 ? 15.469 -16.219 1.585 1 94.81 57 ALA B CA 1
ATOM 2656 C C . ALA B 1 57 ? 14.328 -16.016 2.584 1 94.81 57 ALA B C 1
ATOM 2658 O O . ALA B 1 57 ? 13.164 -15.945 2.199 1 94.81 57 ALA B O 1
ATOM 2659 N N . LYS B 1 58 ? 14.68 -15.914 3.814 1 93.88 58 LYS B N 1
ATOM 2660 C CA . LYS B 1 58 ? 13.68 -15.695 4.855 1 93.88 58 LYS B CA 1
ATOM 2661 C C . LYS B 1 58 ? 13.016 -14.328 4.695 1 93.88 58 LYS B C 1
ATOM 2663 O O . LYS B 1 58 ? 11.789 -14.219 4.75 1 93.88 58 LYS B O 1
ATOM 2668 N N . ALA B 1 59 ? 13.797 -13.289 4.48 1 94.12 59 ALA B N 1
ATOM 2669 C CA . ALA B 1 59 ? 13.289 -11.93 4.355 1 94.12 59 ALA B CA 1
ATOM 2670 C C . ALA B 1 59 ? 12.375 -11.789 3.139 1 94.12 59 ALA B C 1
ATOM 2672 O O . ALA B 1 59 ? 11.305 -11.188 3.225 1 94.12 59 ALA B O 1
ATOM 2673 N N . TYR B 1 60 ? 12.789 -12.383 2.01 1 96.06 60 TYR B N 1
ATOM 2674 C CA . TYR B 1 60 ? 12.016 -12.289 0.777 1 96.06 60 TYR B CA 1
ATOM 2675 C C . TYR B 1 60 ? 10.703 -13.062 0.897 1 96.06 60 TYR B C 1
ATOM 2677 O O . TYR B 1 60 ? 9.656 -12.578 0.462 1 96.06 60 TYR B O 1
ATOM 2685 N N . THR B 1 61 ? 10.82 -14.203 1.485 1 97 61 THR B N 1
ATOM 2686 C CA . THR B 1 61 ? 9.617 -15.016 1.646 1 97 61 THR B CA 1
ATOM 2687 C C . THR B 1 61 ? 8.641 -14.344 2.611 1 97 61 THR B C 1
ATOM 2689 O O . THR B 1 6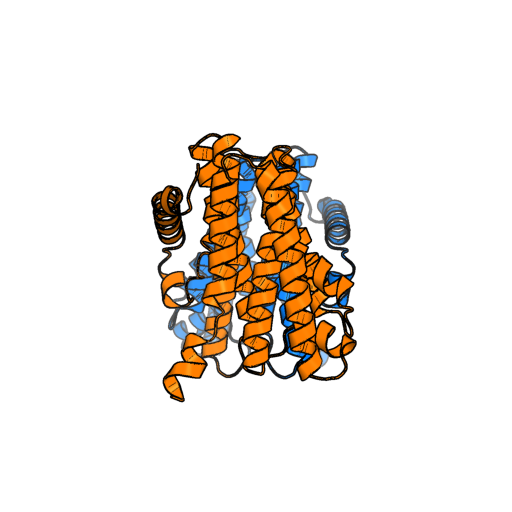1 ? 7.438 -14.305 2.355 1 97 61 THR B O 1
ATOM 2692 N N . LEU B 1 62 ? 9.156 -13.82 3.701 1 95.44 62 LEU B N 1
ATOM 2693 C CA . LEU B 1 62 ? 8.312 -13.102 4.652 1 95.44 62 LEU B CA 1
ATOM 2694 C C . LEU B 1 62 ? 7.672 -11.883 3.998 1 95.44 62 LEU B C 1
ATOM 2696 O O . LEU B 1 62 ? 6.484 -11.625 4.195 1 95.44 62 LEU B O 1
ATOM 2700 N N . ALA B 1 63 ? 8.461 -11.141 3.242 1 96.19 63 ALA B N 1
ATOM 2701 C CA . ALA B 1 63 ? 7.941 -9.977 2.525 1 96.19 63 ALA B CA 1
ATOM 2702 C C . ALA B 1 63 ? 6.824 -10.383 1.566 1 96.19 63 ALA B C 1
ATOM 2704 O O . ALA B 1 63 ? 5.809 -9.695 1.458 1 96.19 63 ALA B O 1
ATOM 2705 N N . ALA B 1 64 ? 7.008 -11.492 0.899 1 96.69 64 ALA B N 1
ATOM 2706 C CA . ALA B 1 64 ? 6 -11.984 -0.033 1 96.69 64 ALA B CA 1
ATOM 2707 C C . ALA B 1 64 ? 4.711 -12.359 0.699 1 96.69 64 ALA B C 1
ATOM 2709 O O . ALA B 1 64 ? 3.611 -12.086 0.211 1 96.69 64 ALA B O 1
ATOM 2710 N N . VAL B 1 65 ? 4.867 -12.984 1.834 1 94.88 65 VAL B N 1
ATOM 2711 C CA . VAL B 1 65 ? 3.713 -13.367 2.645 1 94.88 65 VAL B CA 1
ATOM 2712 C C . VAL B 1 65 ? 2.973 -12.109 3.104 1 94.88 65 VAL B C 1
ATOM 2714 O O . VAL B 1 65 ? 1.741 -12.055 3.064 1 94.88 65 VAL B O 1
ATOM 2717 N N . LEU B 1 66 ? 3.674 -11.117 3.52 1 93.38 66 LEU B N 1
ATOM 2718 C CA . LEU B 1 66 ? 3.08 -9.859 3.947 1 93.38 66 LEU B CA 1
ATOM 2719 C C . LEU B 1 66 ? 2.373 -9.164 2.787 1 93.38 66 LEU B C 1
ATOM 2721 O O . LEU B 1 66 ? 1.274 -8.633 2.953 1 93.38 66 LEU B O 1
ATOM 2725 N N . ALA B 1 67 ? 3.02 -9.164 1.644 1 95.12 67 ALA B N 1
ATOM 2726 C CA . ALA B 1 67 ? 2.416 -8.57 0.454 1 95.12 67 ALA B CA 1
ATOM 2727 C C . ALA B 1 67 ? 1.096 -9.25 0.109 1 95.12 67 ALA B C 1
ATOM 2729 O O . ALA B 1 67 ? 0.106 -8.586 -0.202 1 95.12 67 ALA B O 1
ATOM 2730 N N . GLN B 1 68 ? 1.112 -10.539 0.191 1 94 68 GLN B N 1
ATOM 2731 C CA . GLN B 1 68 ? -0.11 -11.289 -0.075 1 94 68 GLN B CA 1
ATOM 2732 C C . GLN B 1 68 ? -1.189 -10.969 0.953 1 94 68 GLN B C 1
ATOM 2734 O O . GLN B 1 68 ? -2.363 -10.828 0.605 1 94 68 GLN B O 1
ATOM 2739 N N . ALA B 1 69 ? -0.798 -10.906 2.174 1 91.31 69 ALA B N 1
ATOM 2740 C CA . ALA B 1 69 ? -1.739 -10.562 3.236 1 91.31 69 ALA B CA 1
ATOM 2741 C C . ALA B 1 69 ? -2.373 -9.195 2.986 1 91.31 69 ALA B C 1
ATOM 2743 O O . ALA B 1 69 ? -3.58 -9.023 3.176 1 91.31 69 ALA B O 1
ATOM 2744 N N . ALA B 1 70 ? -1.563 -8.234 2.605 1 92.12 70 ALA B N 1
ATOM 2745 C CA . ALA B 1 70 ? -2.066 -6.902 2.295 1 92.12 70 ALA B CA 1
ATOM 2746 C C . ALA B 1 70 ? -3.102 -6.953 1.173 1 92.12 70 ALA B C 1
ATOM 2748 O O . ALA B 1 70 ? -4.176 -6.359 1.286 1 92.12 70 ALA B O 1
ATOM 2749 N N . LEU B 1 71 ? -2.789 -7.695 0.142 1 91.69 71 LEU B N 1
ATOM 2750 C CA . LEU B 1 71 ? -3.695 -7.84 -0.991 1 91.69 71 LEU B CA 1
ATOM 2751 C C . LEU B 1 71 ? -4.996 -8.516 -0.563 1 91.69 71 LEU B C 1
ATOM 2753 O O . LEU B 1 71 ? -6.082 -8.094 -0.979 1 91.69 71 LEU B O 1
ATOM 2757 N N . ASP B 1 72 ? -4.883 -9.516 0.26 1 89.56 72 ASP B N 1
ATOM 2758 C CA . ASP B 1 72 ? -6.059 -10.25 0.723 1 89.56 72 ASP B CA 1
ATOM 2759 C C . ASP B 1 72 ? -6.953 -9.367 1.589 1 89.56 72 ASP B C 1
ATOM 2761 O O . ASP B 1 72 ? -8.18 -9.414 1.473 1 89.56 72 ASP B O 1
ATOM 2765 N N . VAL B 1 73 ? -6.371 -8.609 2.441 1 87.5 73 VAL B N 1
ATOM 2766 C CA . VAL B 1 73 ? -7.113 -7.703 3.309 1 87.5 73 VAL B CA 1
ATOM 2767 C C . VAL B 1 73 ? -7.855 -6.672 2.463 1 87.5 73 VAL B C 1
ATOM 2769 O O . VAL B 1 73 ? -9.023 -6.379 2.715 1 87.5 73 VAL B O 1
ATOM 2772 N N . HIS B 1 74 ? -7.25 -6.113 1.488 1 86.81 74 HIS B N 1
ATOM 2773 C CA . HIS B 1 74 ? -7.855 -5.137 0.591 1 86.81 74 HIS B CA 1
ATOM 2774 C C . HIS B 1 74 ? -8.977 -5.766 -0.226 1 86.81 74 HIS B C 1
ATOM 2776 O O . HIS B 1 74 ? -10 -5.117 -0.489 1 86.81 74 HIS B O 1
ATOM 2782 N N . GLU B 1 75 ? -8.844 -6.969 -0.571 1 82.94 75 GLU B N 1
ATOM 2783 C CA . GLU B 1 75 ? -9.883 -7.676 -1.311 1 82.94 75 GLU B CA 1
ATOM 2784 C C . GLU B 1 75 ? -11.117 -7.914 -0.44 1 82.94 75 GLU B C 1
ATOM 2786 O O . GLU B 1 75 ? -12.242 -7.855 -0.927 1 82.94 75 GLU B O 1
ATOM 2791 N N . ALA B 1 76 ? -10.875 -8.164 0.747 1 78.88 76 ALA B N 1
ATOM 2792 C CA . ALA B 1 76 ? -11.977 -8.414 1.681 1 78.88 76 ALA B CA 1
ATOM 2793 C C . ALA B 1 76 ? -12.836 -7.172 1.865 1 78.88 76 ALA B C 1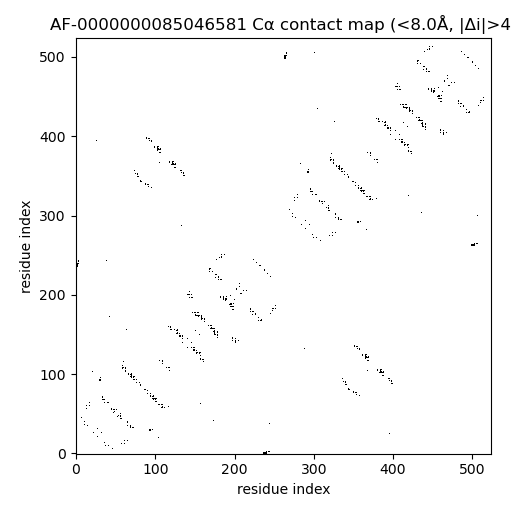
ATOM 2795 O O . ALA B 1 76 ? -14.039 -7.273 2.123 1 78.88 76 ALA B O 1
ATOM 2796 N N . ILE B 1 77 ? -12.328 -6.027 1.758 1 76.38 77 ILE B N 1
ATOM 2797 C CA . ILE B 1 77 ? -13.047 -4.762 1.896 1 76.38 77 ILE B CA 1
ATOM 2798 C C . ILE B 1 77 ? -14.094 -4.633 0.792 1 76.38 77 ILE B C 1
ATOM 2800 O O . ILE B 1 77 ? -15.18 -4.109 1.021 1 76.38 77 ILE B O 1
ATOM 2804 N N . SER B 1 78 ? -13.828 -5.152 -0.285 1 66.94 78 SER B N 1
ATOM 2805 C CA . SER B 1 78 ? -14.719 -5.035 -1.437 1 66.94 78 SER B CA 1
ATOM 2806 C C . SER B 1 78 ? -15.922 -5.953 -1.296 1 66.94 78 SER B C 1
ATOM 2808 O O . SER B 1 78 ? -16.953 -5.73 -1.929 1 66.94 78 SER B O 1
ATOM 2810 N N . LEU B 1 79 ? -15.836 -6.879 -0.439 1 64.12 79 LEU B N 1
ATOM 2811 C CA . LEU B 1 79 ? -16.875 -7.906 -0.355 1 64.12 79 LEU B CA 1
ATOM 2812 C C . LEU B 1 79 ? -17.844 -7.602 0.779 1 64.12 79 LEU B C 1
ATOM 2814 O O . LEU B 1 79 ? -18.938 -8.156 0.822 1 64.12 79 LEU B O 1
ATOM 2818 N N . HIS B 1 80 ? -17.438 -6.656 1.707 1 63.03 80 HIS B N 1
ATOM 2819 C CA . HIS B 1 80 ? -18.25 -6.426 2.896 1 63.03 80 HIS B CA 1
ATOM 2820 C C . HIS B 1 80 ? -19.484 -5.605 2.566 1 63.03 80 HIS B C 1
ATOM 2822 O O . HIS B 1 80 ? -19.422 -4.648 1.792 1 63.03 80 HIS B O 1
ATOM 2828 N N . LYS B 1 81 ? -20.641 -6.207 2.939 1 56.88 81 LYS B N 1
ATOM 2829 C CA . LYS B 1 81 ? -21.938 -5.535 2.793 1 56.88 81 LYS B CA 1
ATOM 2830 C C . LYS B 1 81 ? -22.078 -4.41 3.809 1 56.88 81 LYS B C 1
ATOM 2832 O O . LYS B 1 81 ? -21.547 -4.488 4.914 1 56.88 81 LYS B O 1
ATOM 2837 N N . LEU B 1 82 ? -22.656 -3.059 3.346 1 53.78 82 LEU B N 1
ATOM 2838 C CA . LEU B 1 82 ? -22.797 -1.783 4.043 1 53.78 82 LEU B CA 1
ATOM 2839 C C . LEU B 1 82 ? -24.031 -1.774 4.934 1 53.78 82 LEU B C 1
ATOM 2841 O O . LEU B 1 82 ? -25.156 -1.791 4.438 1 53.78 82 LEU B O 1
ATOM 2845 N N . GLN B 1 83 ? -23.984 -2.449 6.117 1 55.28 83 GLN B N 1
ATOM 2846 C CA . GLN B 1 83 ? -25.297 -2.162 6.691 1 55.28 83 GLN B CA 1
ATOM 2847 C C . GLN B 1 83 ? -25.188 -1.21 7.879 1 55.28 83 GLN B C 1
ATOM 2849 O O . GLN B 1 83 ? -26.141 -0.49 8.195 1 55.28 83 GLN B O 1
ATOM 2854 N N . THR B 1 84 ? -24.344 -1.334 8.711 1 58.91 84 THR B N 1
ATOM 2855 C CA . THR B 1 84 ? -24.406 -0.648 10 1 58.91 84 THR B CA 1
ATOM 2856 C C . THR B 1 84 ? -23.125 0.12 10.273 1 58.91 84 THR B C 1
ATOM 2858 O O . THR B 1 84 ? -22.109 -0.087 9.594 1 58.91 84 THR B O 1
ATOM 2861 N N . ASP B 1 85 ? -23.156 1.195 11.094 1 59.91 85 ASP B N 1
ATOM 2862 C CA . ASP B 1 85 ? -22.016 1.978 11.555 1 59.91 85 ASP B CA 1
ATOM 2863 C C . ASP B 1 85 ? -20.859 1.069 11.969 1 59.91 85 ASP B C 1
ATOM 2865 O O . ASP B 1 85 ? -19.703 1.382 11.703 1 59.91 85 ASP B O 1
ATOM 2869 N N . SER B 1 86 ? -21.25 0.08 12.594 1 64.44 86 SER B N 1
ATOM 2870 C CA . SER B 1 86 ? -20.234 -0.884 13.008 1 64.44 86 SER B CA 1
ATOM 2871 C C . SER B 1 86 ? -19.516 -1.477 11.805 1 64.44 86 SER B C 1
ATOM 2873 O O . SER B 1 86 ? -18.312 -1.711 11.852 1 64.44 86 SER B O 1
ATOM 2875 N N . VAL B 1 87 ? -20.234 -1.42 10.766 1 70.25 87 VAL B N 1
ATOM 2876 C CA . VAL B 1 87 ? -19.656 -1.986 9.547 1 70.25 87 VAL B CA 1
ATOM 2877 C C . VAL B 1 87 ? -18.703 -0.988 8.914 1 70.25 87 VAL B C 1
ATOM 2879 O O . VAL B 1 87 ? -17.641 -1.373 8.406 1 70.25 87 VAL B O 1
ATOM 2882 N N . ARG B 1 88 ? -19 0.23 9.211 1 74.5 88 ARG B N 1
ATOM 2883 C CA . ARG B 1 88 ? -18.125 1.262 8.664 1 74.5 88 ARG B CA 1
ATOM 2884 C C . ARG B 1 88 ? -16.781 1.273 9.383 1 74.5 88 ARG B C 1
ATOM 2886 O O . ARG B 1 88 ? -15.727 1.329 8.742 1 74.5 88 ARG B O 1
ATOM 2893 N N . LYS B 1 89 ? -16.875 1.204 10.656 1 74.88 89 LYS B N 1
ATOM 2894 C CA . LYS B 1 89 ? -15.656 1.19 11.461 1 74.88 89 LYS B CA 1
ATOM 2895 C C . LYS B 1 89 ? -14.781 -0.01 11.117 1 74.88 89 LYS B C 1
ATOM 2897 O O . LYS B 1 89 ? -13.562 0.126 10.961 1 74.88 89 LYS B O 1
ATOM 2902 N N . ASN B 1 90 ? -15.391 -1.08 10.953 1 77.12 90 ASN B N 1
ATOM 2903 C CA . ASN B 1 90 ? -14.656 -2.295 10.602 1 77.12 90 ASN B CA 1
ATOM 2904 C C . ASN B 1 90 ? -13.992 -2.174 9.234 1 77.12 90 ASN B C 1
ATOM 2906 O O . ASN B 1 90 ? -12.875 -2.646 9.047 1 77.12 90 ASN B O 1
ATOM 2910 N N . ARG B 1 91 ? -14.656 -1.52 8.367 1 80.31 91 ARG B N 1
ATOM 2911 C CA . ARG B 1 91 ? -14.109 -1.316 7.031 1 80.31 91 ARG B CA 1
ATOM 2912 C C . ARG B 1 91 ? -12.898 -0.383 7.066 1 80.31 91 ARG B C 1
ATOM 2914 O O . ARG B 1 91 ? -11.883 -0.647 6.426 1 80.31 91 ARG B O 1
ATOM 2921 N N . GLN B 1 92 ? -13.078 0.626 7.832 1 77.69 92 GLN B N 1
ATOM 2922 C CA . GLN B 1 92 ? -11.984 1.584 7.965 1 77.69 92 GLN B CA 1
ATOM 2923 C C . GLN B 1 92 ? -10.75 0.923 8.555 1 77.69 92 GLN B C 1
ATOM 2925 O O . GLN B 1 92 ? -9.633 1.117 8.055 1 77.69 92 GLN B O 1
ATOM 2930 N N . LEU B 1 93 ? -11.008 0.115 9.484 1 78.62 93 LEU B N 1
ATOM 2931 C CA . LEU B 1 93 ? -9.898 -0.555 10.148 1 78.62 93 LEU B CA 1
ATOM 2932 C C . LEU B 1 93 ? -9.258 -1.595 9.234 1 78.62 93 LEU B C 1
ATOM 2934 O O . LEU B 1 93 ? -8.039 -1.771 9.25 1 78.62 93 LEU B O 1
ATOM 2938 N N . THR B 1 94 ? -10.062 -2.229 8.445 1 82 94 THR B N 1
ATOM 2939 C CA . THR B 1 94 ? -9.555 -3.225 7.508 1 82 94 THR B CA 1
ATOM 2940 C C . THR B 1 94 ? -8.688 -2.57 6.438 1 82 94 THR B C 1
ATOM 2942 O O . THR B 1 94 ? -7.621 -3.088 6.094 1 82 94 THR B O 1
ATOM 2945 N N . VAL B 1 95 ? -9.141 -1.445 5.984 1 84.12 95 VAL B N 1
ATOM 2946 C CA . VAL B 1 95 ? -8.383 -0.696 4.992 1 84.12 95 VAL B CA 1
ATOM 2947 C C . VAL B 1 95 ? -7.023 -0.306 5.574 1 84.12 95 VAL B C 1
ATOM 2949 O O . VAL B 1 95 ? -5.984 -0.503 4.938 1 84.12 95 VAL B O 1
ATOM 2952 N N . LEU B 1 96 ? -7.027 0.112 6.785 1 82.94 96 LEU B N 1
ATOM 2953 C CA . LEU B 1 96 ? -5.812 0.552 7.457 1 82.94 96 LEU B CA 1
ATOM 2954 C C . LEU B 1 96 ? -4.871 -0.623 7.699 1 82.94 96 LEU B C 1
ATOM 2956 O O . LEU B 1 96 ? -3.648 -0.467 7.645 1 82.94 96 LEU B O 1
ATOM 2960 N N . ALA B 1 97 ? -5.418 -1.732 7.934 1 84.06 97 ALA B N 1
ATOM 2961 C CA . ALA B 1 97 ? -4.609 -2.934 8.125 1 84.06 97 ALA B CA 1
ATOM 2962 C C . ALA B 1 97 ? -3.85 -3.295 6.855 1 84.06 97 ALA B C 1
ATOM 2964 O O . ALA B 1 97 ? -2.67 -3.646 6.906 1 84.06 97 ALA B O 1
ATOM 2965 N N . GLY B 1 98 ? -4.5 -3.271 5.711 1 89.06 98 GLY B N 1
ATOM 2966 C CA . GLY B 1 98 ? -3.834 -3.521 4.441 1 89.06 98 GLY B CA 1
ATOM 2967 C C . GLY B 1 98 ? -2.676 -2.578 4.18 1 89.06 98 GLY B C 1
ATOM 2968 O O . GLY B 1 98 ? -1.593 -3.012 3.783 1 89.06 98 GLY B O 1
ATOM 2969 N N . ASP B 1 99 ? -2.896 -1.335 4.469 1 89 99 ASP B N 1
ATOM 2970 C CA . ASP B 1 99 ? -1.845 -0.333 4.324 1 89 99 ASP B CA 1
ATOM 2971 C C . ASP B 1 99 ? -0.67 -0.628 5.254 1 89 99 ASP B C 1
ATOM 2973 O O . ASP B 1 99 ? 0.489 -0.445 4.875 1 89 99 ASP B O 1
ATOM 2977 N N . TYR B 1 100 ? -1.011 -1.019 6.383 1 86.88 100 TYR B N 1
ATOM 2978 C CA . TYR B 1 100 ? 0.01 -1.351 7.371 1 86.88 100 TYR B CA 1
ATOM 2979 C C . TYR B 1 100 ? 0.866 -2.52 6.898 1 86.88 100 TYR B C 1
ATOM 2981 O O . TYR B 1 100 ? 2.096 -2.463 6.965 1 86.88 100 TYR B O 1
ATOM 2989 N N . TYR B 1 101 ? 0.298 -3.5 6.43 1 88.44 101 TYR B N 1
ATOM 2990 C CA . TYR B 1 101 ? 1.031 -4.656 5.93 1 88.44 101 TYR B CA 1
ATOM 2991 C C . TYR B 1 101 ? 1.935 -4.273 4.766 1 88.44 101 TYR B C 1
ATOM 2993 O O . TYR B 1 101 ? 3.082 -4.715 4.688 1 88.44 101 TYR B O 1
ATOM 3001 N N . SER B 1 102 ? 1.4 -3.48 3.832 1 91.69 102 SER B N 1
ATOM 3002 C CA . SER B 1 102 ? 2.191 -3.037 2.688 1 91.69 102 SER B CA 1
ATOM 3003 C C . SER B 1 102 ? 3.441 -2.289 3.137 1 91.69 102 SER B C 1
ATOM 3005 O O . SER B 1 102 ? 4.523 -2.486 2.58 1 91.69 102 SER B O 1
ATOM 3007 N N . SER B 1 103 ? 3.268 -1.483 4.152 1 90.62 103 SER B N 1
ATOM 3008 C CA . SER B 1 103 ? 4.402 -0.713 4.652 1 90.62 103 SER B CA 1
ATOM 3009 C C . SER B 1 103 ? 5.43 -1.617 5.324 1 90.62 103 SER B C 1
ATOM 3011 O O . SER B 1 103 ? 6.633 -1.354 5.262 1 90.62 103 SER B O 1
ATOM 3013 N N . LEU B 1 104 ? 4.969 -2.672 5.934 1 88.94 104 LEU B N 1
ATOM 3014 C CA . LEU B 1 104 ? 5.848 -3.574 6.668 1 88.94 104 LEU B CA 1
ATOM 3015 C C . LEU B 1 104 ? 6.789 -4.309 5.723 1 88.94 104 LEU B C 1
ATOM 3017 O O . LEU B 1 104 ? 7.984 -4.422 5.992 1 88.94 104 LEU B O 1
ATOM 3021 N N . TYR B 1 105 ? 6.262 -4.82 4.629 1 92.88 105 TYR B N 1
ATOM 3022 C CA . TYR B 1 105 ? 7.156 -5.609 3.791 1 92.88 105 TYR B CA 1
ATOM 3023 C C . TYR B 1 105 ? 8.148 -4.715 3.062 1 92.88 105 TYR B C 1
ATOM 3025 O O . TYR B 1 105 ? 9.281 -5.121 2.801 1 92.88 105 TYR B O 1
ATOM 3033 N N . TYR B 1 106 ? 7.781 -3.467 2.725 1 91.25 106 TYR B N 1
ATOM 3034 C CA . TYR B 1 106 ? 8.758 -2.557 2.131 1 91.25 106 TYR B CA 1
ATOM 3035 C C . TYR B 1 106 ? 9.836 -2.178 3.141 1 91.25 106 TYR B C 1
ATOM 3037 O O . TYR B 1 106 ? 11.008 -2.047 2.785 1 91.25 106 TYR B O 1
ATOM 3045 N N . TYR B 1 107 ? 9.406 -2.02 4.367 1 89.88 107 TYR B N 1
ATOM 3046 C CA . TYR B 1 107 ? 10.367 -1.744 5.434 1 89.88 107 TYR B CA 1
ATOM 3047 C C . TYR B 1 107 ? 11.359 -2.891 5.582 1 89.88 107 TYR B C 1
ATOM 3049 O O . TYR B 1 107 ? 12.57 -2.666 5.668 1 89.88 107 TYR B O 1
ATOM 3057 N N . LEU B 1 108 ? 10.875 -4.09 5.566 1 90.94 108 LEU B N 1
ATOM 3058 C CA . LEU B 1 108 ? 11.703 -5.285 5.711 1 90.94 108 LEU B CA 1
ATOM 3059 C C . LEU B 1 108 ? 12.734 -5.371 4.59 1 90.94 108 LEU B C 1
ATOM 3061 O O . LEU B 1 108 ? 13.906 -5.637 4.836 1 90.94 108 LEU B O 1
ATOM 3065 N N . LEU B 1 109 ? 12.336 -5.117 3.369 1 93.31 109 LEU B N 1
ATOM 3066 C CA . LEU B 1 109 ? 13.219 -5.195 2.213 1 93.31 109 LEU B CA 1
ATOM 3067 C C . LEU B 1 109 ? 14.25 -4.074 2.24 1 93.31 109 LEU B C 1
ATOM 3069 O O . LEU B 1 109 ? 15.406 -4.281 1.862 1 93.31 109 LEU B O 1
ATOM 3073 N N . ALA B 1 110 ? 13.805 -2.91 2.699 1 90.25 110 ALA B N 1
ATOM 3074 C CA . ALA B 1 110 ? 14.711 -1.772 2.809 1 90.25 110 ALA B CA 1
ATOM 3075 C C . ALA B 1 110 ? 15.773 -2.02 3.877 1 90.25 110 ALA B C 1
ATOM 3077 O O . ALA B 1 110 ? 16.922 -1.613 3.721 1 90.25 110 ALA B O 1
ATOM 3078 N N . GLU B 1 111 ? 15.367 -2.682 4.949 1 85.31 111 GLU B N 1
ATOM 3079 C CA . GLU B 1 111 ? 16.312 -3.014 6.012 1 85.31 111 GLU B CA 1
ATOM 3080 C C . GLU B 1 111 ? 17.422 -3.924 5.5 1 85.31 111 GLU B C 1
ATOM 3082 O O . GLU B 1 111 ? 18.562 -3.822 5.945 1 85.31 111 GLU B O 1
ATOM 3087 N N . GLU B 1 112 ? 17.109 -4.758 4.602 1 84.5 112 GLU B N 1
ATOM 3088 C CA . GLU B 1 112 ? 18.094 -5.68 4.031 1 84.5 112 GLU B CA 1
ATOM 3089 C C . GLU B 1 112 ? 18.812 -5.055 2.84 1 84.5 112 GLU B C 1
ATOM 3091 O O . GLU B 1 112 ? 19.609 -5.711 2.178 1 84.5 112 GLU B O 1
ATOM 3096 N N . LYS B 1 113 ? 18.531 -3.766 2.57 1 86 113 LYS B N 1
ATOM 3097 C CA . LYS B 1 113 ? 19.156 -2.979 1.514 1 86 113 LYS B CA 1
ATOM 3098 C C . LYS B 1 113 ? 19.016 -3.66 0.156 1 86 113 LYS B C 1
ATOM 3100 O O . LYS B 1 113 ? 19.969 -3.725 -0.62 1 86 113 LYS B O 1
ATOM 3105 N N . GLN B 1 114 ? 17.891 -4.254 -0.037 1 86.19 114 GLN B N 1
ATOM 3106 C CA . GLN B 1 114 ? 17.625 -5.008 -1.256 1 86.19 114 GLN B CA 1
ATOM 3107 C C . GLN B 1 114 ? 16.844 -4.168 -2.266 1 86.19 114 GLN B C 1
ATOM 3109 O O . GLN B 1 114 ? 15.688 -4.461 -2.562 1 86.19 114 GLN B O 1
ATOM 3114 N N . ILE B 1 115 ? 17.5 -3.307 -2.908 1 90 115 ILE B N 1
ATOM 3115 C CA . ILE B 1 115 ? 16.875 -2.361 -3.83 1 90 115 ILE B CA 1
ATOM 3116 C C . ILE B 1 115 ? 16.25 -3.117 -4.996 1 90 115 ILE B C 1
ATOM 3118 O O . ILE B 1 115 ? 15.094 -2.857 -5.363 1 90 115 ILE B O 1
ATOM 3122 N N . PRO B 1 116 ? 16.969 -4.117 -5.531 1 92.19 116 PRO B N 1
ATOM 3123 C CA . PRO B 1 116 ? 16.344 -4.855 -6.637 1 92.19 116 PRO B CA 1
ATOM 3124 C C . PRO B 1 116 ? 15.047 -5.543 -6.238 1 92.19 116 PRO B C 1
ATOM 3126 O O . PRO B 1 116 ? 14.086 -5.559 -7.016 1 92.19 116 PRO B O 1
ATOM 3129 N N . MET B 1 117 ? 14.992 -6.039 -5.051 1 94.12 117 MET B N 1
ATOM 3130 C CA . MET B 1 117 ? 13.789 -6.742 -4.594 1 94.12 117 MET B CA 1
ATOM 3131 C C . MET B 1 117 ? 12.641 -5.766 -4.379 1 94.12 117 MET B C 1
ATOM 3133 O O . MET B 1 117 ? 11.484 -6.094 -4.652 1 94.12 117 MET B O 1
ATOM 3137 N N . ILE B 1 118 ? 12.961 -4.578 -3.887 1 94.56 118 ILE B N 1
ATOM 3138 C CA . ILE B 1 118 ? 11.93 -3.559 -3.727 1 94.56 118 ILE B CA 1
ATOM 3139 C C . ILE B 1 118 ? 11.312 -3.23 -5.086 1 94.56 118 ILE B C 1
ATOM 3141 O O . ILE B 1 118 ? 10.094 -3.113 -5.207 1 94.56 118 ILE B O 1
ATOM 3145 N N . ARG B 1 119 ? 12.102 -3.145 -6.109 1 94 119 ARG B N 1
ATOM 3146 C CA . ARG B 1 119 ? 11.625 -2.883 -7.461 1 94 119 ARG B CA 1
ATOM 3147 C C . ARG B 1 119 ? 10.766 -4.039 -7.973 1 94 119 ARG B C 1
ATOM 3149 O O . ARG B 1 119 ? 9.711 -3.818 -8.57 1 94 119 ARG B O 1
ATOM 3156 N N . ILE B 1 120 ? 11.234 -5.207 -7.703 1 96.38 120 ILE B N 1
ATOM 3157 C CA . ILE B 1 120 ? 10.516 -6.391 -8.156 1 96.38 120 ILE B CA 1
ATOM 3158 C C . ILE B 1 120 ? 9.148 -6.461 -7.461 1 96.38 120 ILE B C 1
ATOM 3160 O O . ILE B 1 120 ? 8.125 -6.68 -8.117 1 96.38 120 ILE B O 1
ATOM 3164 N N . PHE B 1 121 ? 9.125 -6.23 -6.148 1 96.56 121 PHE B N 1
ATOM 3165 C CA . PHE B 1 121 ? 7.875 -6.258 -5.402 1 96.56 121 PHE B CA 1
ATOM 3166 C C . PHE B 1 121 ? 6.926 -5.172 -5.898 1 96.56 121 PHE B C 1
ATOM 3168 O O . PHE B 1 121 ? 5.758 -5.441 -6.188 1 96.56 121 PHE B O 1
ATOM 3175 N N . SER B 1 122 ? 7.391 -3.973 -6 1 94.25 122 SER B N 1
ATOM 3176 C CA . SER B 1 122 ? 6.539 -2.859 -6.406 1 94.25 122 SER B CA 1
ATOM 3177 C C . SER B 1 122 ? 5.977 -3.076 -7.809 1 94.25 122 SER B C 1
ATOM 3179 O O . SER B 1 122 ? 4.777 -2.896 -8.031 1 94.25 122 SER B O 1
ATOM 3181 N N . HIS B 1 123 ? 6.828 -3.506 -8.727 1 93.88 123 HIS B N 1
ATOM 3182 C CA . HIS B 1 123 ? 6.387 -3.777 -10.094 1 93.88 123 HIS B CA 1
ATOM 3183 C C . HIS B 1 123 ? 5.383 -4.922 -10.125 1 93.88 123 HIS B C 1
ATOM 3185 O O . HIS B 1 123 ? 4.387 -4.859 -10.852 1 93.88 123 HIS B O 1
ATOM 3191 N N . SER B 1 124 ? 5.656 -5.949 -9.43 1 96.75 124 SER B N 1
ATOM 3192 C CA . SER B 1 124 ? 4.773 -7.109 -9.398 1 96.75 124 SER B CA 1
ATOM 3193 C C . SER B 1 124 ? 3.398 -6.746 -8.852 1 96.75 124 SER B C 1
ATOM 3195 O O . SER B 1 124 ? 2.375 -7.207 -9.359 1 96.75 124 SER B O 1
ATOM 3197 N N . ILE B 1 125 ? 3.387 -5.934 -7.758 1 94.94 125 ILE B N 1
ATOM 3198 C CA . ILE B 1 125 ? 2.117 -5.512 -7.176 1 94.94 125 ILE B CA 1
ATOM 3199 C C . ILE B 1 125 ? 1.329 -4.688 -8.188 1 94.94 125 ILE B C 1
ATOM 3201 O O . ILE B 1 125 ? 0.11 -4.836 -8.305 1 94.94 125 ILE B O 1
ATOM 3205 N N . GLN B 1 126 ? 1.998 -3.826 -8.93 1 90.19 126 GLN B N 1
ATOM 3206 C CA . GLN B 1 126 ? 1.345 -3.082 -10 1 90.19 126 GLN B CA 1
ATOM 3207 C C . GLN B 1 126 ? 0.711 -4.027 -11.016 1 90.19 126 GLN B C 1
ATOM 3209 O O . GLN B 1 126 ? -0.447 -3.85 -11.398 1 90.19 126 GLN B O 1
ATOM 3214 N N . GLU B 1 127 ? 1.415 -5.016 -11.438 1 93.5 127 GLU B N 1
ATOM 3215 C CA . GLU B 1 127 ? 0.936 -5.977 -12.422 1 93.5 127 GLU B CA 1
ATOM 3216 C C . GLU B 1 127 ? -0.238 -6.785 -11.883 1 93.5 127 GLU B C 1
ATOM 3218 O O . GLU B 1 127 ? -1.224 -7.008 -12.586 1 93.5 127 GLU B O 1
ATOM 3223 N N . ILE B 1 128 ? -0.057 -7.227 -10.672 1 95 128 ILE B N 1
ATOM 3224 C CA . ILE B 1 128 ? -1.138 -7.977 -10.039 1 95 128 ILE B CA 1
ATOM 3225 C C . ILE B 1 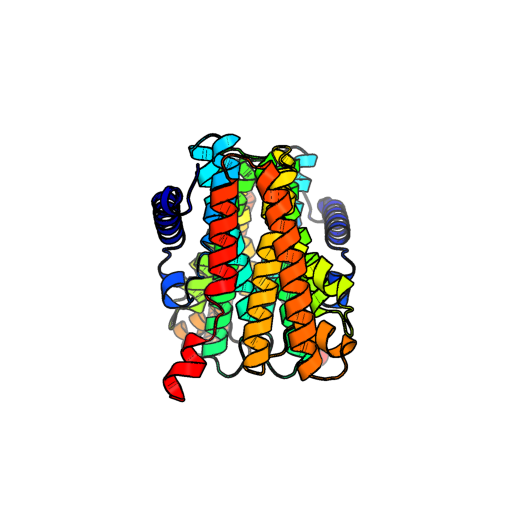128 ? -2.43 -7.164 -10.086 1 95 128 ILE B C 1
ATOM 3227 O O . ILE B 1 128 ? -3.475 -7.668 -10.508 1 95 128 ILE B O 1
ATOM 3231 N N . ASN B 1 129 ? -2.352 -5.922 -9.695 1 88.94 129 ASN B N 1
ATOM 3232 C CA . ASN B 1 129 ? -3.535 -5.07 -9.648 1 88.94 129 ASN B CA 1
ATOM 3233 C C . ASN B 1 129 ? -4.082 -4.793 -11.039 1 88.94 129 ASN B C 1
ATOM 3235 O O . ASN B 1 129 ? -5.297 -4.699 -11.227 1 88.94 129 ASN B O 1
ATOM 3239 N N . GLU B 1 130 ? -3.23 -4.688 -12.016 1 88.25 130 GLU B N 1
ATOM 3240 C CA . GLU B 1 130 ? -3.672 -4.523 -13.398 1 88.25 130 GLU B CA 1
ATOM 3241 C C . GLU B 1 130 ? -4.445 -5.75 -13.883 1 88.25 130 GLU B C 1
ATOM 3243 O O . GLU B 1 130 ? -5.508 -5.617 -14.492 1 88.25 130 GLU B O 1
ATOM 3248 N N . HIS B 1 131 ? -3.949 -6.902 -13.602 1 92.06 131 HIS B N 1
ATOM 3249 C CA . HIS B 1 131 ? -4.609 -8.133 -14.008 1 92.06 131 HIS B CA 1
ATOM 3250 C C . HIS B 1 131 ? -5.934 -8.32 -13.273 1 92.06 131 HIS B C 1
ATOM 3252 O O . HIS B 1 131 ? -6.922 -8.758 -13.859 1 92.06 131 HIS B O 1
ATOM 3258 N N . LYS B 1 132 ? -5.93 -7.992 -12.016 1 89.94 132 LYS B N 1
ATOM 3259 C CA . LYS B 1 132 ? -7.188 -8.062 -11.273 1 89.94 132 LYS B CA 1
ATOM 3260 C C . LYS B 1 132 ? -8.211 -7.086 -11.836 1 89.94 132 LYS B C 1
ATOM 3262 O O . LYS B 1 132 ? -9.398 -7.41 -11.938 1 89.94 132 LYS B O 1
ATOM 3267 N N . MET B 1 133 ? -7.762 -5.906 -12.141 1 85.19 133 MET B N 1
ATOM 3268 C CA . MET B 1 133 ? -8.656 -4.914 -12.727 1 85.19 133 MET B CA 1
ATOM 3269 C C . MET B 1 133 ? -9.242 -5.426 -14.039 1 85.19 133 MET B C 1
ATOM 3271 O O . MET B 1 133 ? -10.422 -5.207 -14.32 1 85.19 133 MET B O 1
ATOM 3275 N N . ASN B 1 134 ? -8.461 -6.086 -14.844 1 87.62 134 ASN B N 1
ATOM 3276 C CA . ASN B 1 134 ? -8.922 -6.664 -16.094 1 87.62 134 ASN B CA 1
ATOM 3277 C C . ASN B 1 134 ? -10.023 -7.695 -15.867 1 87.62 134 ASN B C 1
ATOM 3279 O O . ASN B 1 134 ? -10.977 -7.773 -16.641 1 87.62 134 ASN B O 1
ATOM 3283 N N . ILE B 1 135 ? -9.914 -8.445 -14.836 1 88.06 135 ILE B N 1
ATOM 3284 C CA . ILE B 1 135 ? -10.891 -9.484 -14.516 1 88.06 135 ILE B CA 1
ATOM 3285 C C . ILE B 1 135 ? -12.203 -8.836 -14.07 1 88.06 135 ILE B C 1
ATOM 3287 O O . ILE B 1 135 ? -13.281 -9.242 -14.516 1 88.06 135 ILE B O 1
ATOM 3291 N N . TYR B 1 136 ? -12.133 -7.75 -13.289 1 82.06 136 TYR B N 1
ATOM 3292 C CA . TYR B 1 136 ? -13.32 -7.152 -12.68 1 82.06 136 TYR B CA 1
ATOM 3293 C C . TYR B 1 136 ? -14.023 -6.23 -13.664 1 82.06 136 TYR B C 1
ATOM 3295 O O . TYR B 1 136 ? -15.242 -6.047 -13.586 1 82.06 136 TYR B O 1
ATOM 3303 N N . GLU B 1 137 ? -13.32 -5.652 -14.492 1 78.25 137 GLU B N 1
ATOM 3304 C CA . GLU B 1 137 ? -13.883 -4.676 -15.422 1 78.25 137 GLU B CA 1
ATOM 3305 C C . GLU B 1 137 ? -14.57 -5.367 -16.594 1 78.25 137 GLU B C 1
ATOM 3307 O O . GLU B 1 137 ? -15.469 -4.793 -17.219 1 78.25 137 GLU B O 1
ATOM 3312 N N . ALA B 1 138 ? -14.18 -6.531 -16.891 1 78.19 138 ALA B N 1
ATOM 3313 C CA . ALA B 1 138 ? -14.656 -7.18 -18.109 1 78.19 138 ALA B CA 1
ATOM 3314 C C . ALA B 1 138 ? -16.109 -7.625 -17.953 1 78.19 138 ALA B C 1
ATOM 3316 O O . ALA B 1 138 ? -16.5 -8.18 -16.922 1 78.19 138 ALA B O 1
ATOM 3317 N N . ASP B 1 139 ? -16.875 -7.191 -18.922 1 75.88 139 ASP B N 1
ATOM 3318 C CA . ASP B 1 139 ? -18.25 -7.676 -18.953 1 75.88 139 ASP B CA 1
ATOM 3319 C C . ASP B 1 139 ? -18.312 -9.148 -19.344 1 75.88 139 ASP B C 1
ATOM 3321 O O . ASP B 1 139 ? -19.078 -9.93 -18.766 1 75.88 139 ASP B O 1
ATOM 3325 N N . GLU B 1 140 ? -17.562 -9.43 -20.344 1 81 140 GLU B N 1
ATOM 3326 C CA . GLU B 1 140 ? -17.453 -10.812 -20.812 1 81 140 GLU B CA 1
ATOM 3327 C C . GLU B 1 140 ? -15.992 -11.211 -21 1 81 140 GLU B C 1
ATOM 3329 O O . GLU B 1 140 ? -15.219 -10.484 -21.641 1 81 140 GLU B O 1
ATOM 3334 N N . LEU B 1 141 ? -15.641 -12.227 -20.25 1 87.56 141 LEU B N 1
ATOM 3335 C CA . LEU B 1 141 ? -14.281 -12.742 -20.375 1 87.56 141 LEU B CA 1
ATOM 3336 C C . LEU B 1 141 ? -14.289 -14.109 -21.047 1 87.56 141 LEU B C 1
ATOM 3338 O O . LEU B 1 141 ? -15.164 -14.938 -20.781 1 87.56 141 LEU B O 1
ATOM 3342 N N . THR B 1 142 ? -13.344 -14.25 -22.016 1 92.06 142 THR B N 1
ATOM 3343 C CA . THR B 1 142 ? -13.102 -15.594 -22.516 1 92.06 142 THR B CA 1
ATOM 3344 C C . THR B 1 142 ? -12.273 -16.406 -21.516 1 92.06 142 THR B C 1
ATOM 3346 O O . THR B 1 142 ? -11.641 -15.828 -20.625 1 92.06 142 THR B O 1
ATOM 3349 N N . TYR B 1 143 ? -12.281 -17.688 -21.656 1 92.94 143 TYR B N 1
ATOM 3350 C CA . TYR B 1 143 ? -11.469 -18.531 -20.797 1 92.94 143 TYR B CA 1
ATOM 3351 C C . TYR B 1 143 ? -9.992 -18.172 -20.906 1 92.94 143 TYR B C 1
ATOM 3353 O O . TYR B 1 143 ? -9.289 -18.078 -19.891 1 92.94 143 TYR B O 1
ATOM 3361 N N . THR B 1 144 ? -9.586 -17.938 -22.125 1 94 144 THR B N 1
ATOM 3362 C CA . THR B 1 144 ? -8.18 -17.625 -22.375 1 94 144 THR B CA 1
ATOM 3363 C C . THR B 1 144 ? -7.77 -16.344 -21.656 1 94 144 THR B C 1
ATOM 3365 O O . THR B 1 144 ? -6.707 -16.281 -21.031 1 94 144 THR B O 1
ATOM 3368 N N . ASP B 1 145 ? -8.633 -15.383 -21.688 1 94 145 ASP B N 1
ATOM 3369 C CA . ASP B 1 145 ? -8.352 -14.109 -21.031 1 94 145 ASP B CA 1
ATOM 3370 C C . ASP B 1 145 ? -8.391 -14.258 -19.516 1 94 145 ASP B C 1
ATOM 3372 O O . ASP B 1 145 ? -7.527 -13.719 -18.812 1 94 145 ASP B O 1
ATOM 3376 N N . ALA B 1 146 ? -9.367 -14.961 -19.047 1 94.5 146 ALA B N 1
ATOM 3377 C CA . ALA B 1 146 ? -9.484 -15.188 -17.609 1 94.5 146 ALA B CA 1
ATOM 3378 C C . ALA B 1 146 ? -8.273 -15.953 -17.078 1 94.5 146 ALA B C 1
ATOM 3380 O O . ALA B 1 146 ? -7.711 -15.586 -16.047 1 94.5 146 ALA B O 1
ATOM 3381 N N . LYS B 1 147 ? -7.941 -16.969 -17.859 1 95.62 147 LYS B N 1
ATOM 3382 C CA . LYS B 1 147 ? -6.785 -17.766 -17.469 1 95.62 147 LYS B CA 1
ATOM 3383 C C . LYS B 1 147 ? -5.523 -16.906 -17.391 1 95.62 147 LYS B C 1
ATOM 3385 O O . LYS B 1 147 ? -4.797 -16.953 -16.406 1 95.62 147 LYS B O 1
ATOM 3390 N N . ARG B 1 148 ? -5.281 -16.141 -18.359 1 95.5 148 ARG B N 1
ATOM 3391 C CA . ARG B 1 148 ? -4.09 -15.305 -18.422 1 95.5 148 ARG B CA 1
ATOM 3392 C C . ARG B 1 148 ? -4.039 -14.336 -17.25 1 95.5 148 ARG B C 1
ATOM 3394 O O . ARG B 1 148 ? -3.006 -14.195 -16.594 1 95.5 148 ARG B O 1
ATOM 3401 N N . ASN B 1 149 ? -5.105 -13.68 -16.969 1 95.81 149 ASN B N 1
ATOM 3402 C CA . ASN B 1 149 ? -5.156 -12.695 -15.898 1 95.81 149 ASN B CA 1
ATOM 3403 C C . ASN B 1 149 ? -5.051 -13.344 -14.523 1 95.81 149 ASN B C 1
ATOM 3405 O O . ASN B 1 149 ? -4.352 -12.844 -13.648 1 95.81 149 ASN B O 1
ATOM 3409 N N . VAL B 1 150 ? -5.656 -14.508 -14.367 1 96.19 150 VAL B N 1
ATOM 3410 C CA . VAL B 1 150 ? -5.652 -15.18 -13.07 1 96.19 150 VAL B CA 1
ATOM 3411 C C . VAL B 1 150 ? -4.277 -15.781 -12.805 1 96.19 150 VAL B C 1
ATOM 3413 O O . VAL B 1 150 ? -3.762 -15.695 -11.688 1 96.19 150 VAL B O 1
ATOM 3416 N N . GLU B 1 151 ? -3.721 -16.375 -13.828 1 96 151 GLU B N 1
ATOM 3417 C CA . GLU B 1 151 ? -2.383 -16.938 -13.688 1 96 151 GLU B CA 1
ATOM 3418 C C . GLU B 1 151 ? -1.391 -15.891 -13.188 1 96 151 GLU B C 1
ATOM 3420 O O . GLU B 1 151 ? -0.596 -16.172 -12.281 1 96 151 GLU B O 1
ATOM 3425 N N . LYS B 1 152 ? -1.464 -14.742 -13.758 1 96.44 152 LYS B N 1
ATOM 3426 C CA . LYS B 1 152 ? -0.55 -13.664 -13.398 1 96.44 152 LYS B CA 1
ATOM 3427 C C . LYS B 1 152 ? -0.908 -13.078 -12.031 1 96.44 152 LYS B C 1
ATOM 3429 O O . LYS B 1 152 ? -0.032 -12.875 -11.188 1 96.44 152 LYS B O 1
ATOM 3434 N N . ALA B 1 153 ? -2.115 -12.875 -11.758 1 95.19 153 ALA B N 1
ATOM 3435 C CA . ALA B 1 153 ? -2.551 -12.312 -10.484 1 95.19 153 ALA B CA 1
ATOM 3436 C C . ALA B 1 153 ? -2.143 -13.211 -9.32 1 95.19 153 ALA B C 1
ATOM 3438 O O . ALA B 1 153 ? -1.804 -12.719 -8.242 1 95.19 153 ALA B O 1
ATOM 3439 N N . GLU B 1 154 ? -2.076 -14.5 -9.57 1 96.12 154 GLU B N 1
ATOM 3440 C CA . GLU B 1 154 ? -1.85 -15.453 -8.484 1 96.12 154 GLU B CA 1
ATOM 3441 C C . GLU B 1 154 ? -0.36 -15.617 -8.203 1 96.12 154 GLU B C 1
ATOM 3443 O O . GLU B 1 154 ? 0.028 -15.961 -7.082 1 96.12 154 GLU B O 1
ATOM 3448 N N . SER B 1 155 ? 0.484 -15.32 -9.227 1 97.5 155 SER B N 1
ATOM 3449 C CA . SER B 1 155 ? 1.836 -15.812 -8.977 1 97.5 155 SER B CA 1
ATOM 3450 C C . SER B 1 155 ? 2.883 -14.883 -9.586 1 97.5 155 SER B C 1
ATOM 3452 O O . SER B 1 155 ? 4.07 -15.211 -9.602 1 97.5 155 SER B O 1
ATOM 3454 N N . ILE B 1 156 ? 2.508 -13.719 -10.055 1 98 156 ILE B N 1
ATOM 3455 C CA . ILE B 1 156 ? 3.447 -12.906 -10.82 1 98 156 ILE B CA 1
ATOM 3456 C C . ILE B 1 156 ? 4.582 -12.438 -9.914 1 98 156 ILE B C 1
ATOM 3458 O O . ILE B 1 156 ? 5.727 -12.305 -10.359 1 98 156 ILE B O 1
ATOM 3462 N N . LEU B 1 157 ? 4.34 -12.18 -8.648 1 98 157 LEU B N 1
ATOM 3463 C CA . LEU B 1 157 ? 5.398 -11.797 -7.723 1 98 157 LEU B CA 1
ATOM 3464 C C . LEU B 1 157 ? 6.469 -12.883 -7.645 1 98 157 LEU B C 1
ATOM 3466 O O . LEU B 1 157 ? 7.656 -12.602 -7.82 1 98 157 LEU B O 1
ATOM 3470 N N . MET B 1 158 ? 6.047 -14.148 -7.457 1 98.31 158 MET B N 1
ATOM 3471 C CA . MET B 1 158 ? 6.98 -15.266 -7.379 1 98.31 158 MET B CA 1
ATOM 3472 C C . MET B 1 158 ? 7.695 -15.477 -8.711 1 98.31 158 MET B C 1
ATOM 3474 O O . MET B 1 158 ? 8.891 -15.773 -8.734 1 98.31 158 MET B O 1
ATOM 3478 N N . GLN B 1 159 ? 6.965 -15.281 -9.773 1 98.44 159 GLN B N 1
ATOM 3479 C CA . GLN B 1 159 ? 7.551 -15.43 -11.102 1 98.44 159 GLN B CA 1
ATOM 3480 C C . GLN B 1 159 ? 8.648 -14.398 -11.336 1 98.44 159 GLN B C 1
ATOM 3482 O O . GLN B 1 159 ? 9.719 -14.727 -11.852 1 98.44 159 GLN B O 1
ATOM 3487 N N . ASN B 1 160 ? 8.359 -13.156 -10.938 1 98.19 160 ASN B N 1
ATOM 3488 C CA . ASN B 1 160 ? 9.344 -12.094 -11.125 1 98.19 160 ASN B CA 1
ATOM 3489 C C . ASN B 1 160 ? 10.578 -12.305 -10.258 1 98.19 160 ASN B C 1
ATOM 3491 O O . ASN B 1 160 ? 11.695 -12 -10.664 1 98.19 160 ASN B O 1
ATOM 3495 N N . ILE B 1 161 ? 10.398 -12.828 -9.047 1 97.94 161 ILE B N 1
ATOM 3496 C CA . ILE B 1 161 ? 11.531 -13.18 -8.203 1 97.94 161 ILE B CA 1
ATOM 3497 C C . ILE B 1 161 ? 12.352 -14.281 -8.859 1 97.94 161 ILE B C 1
ATOM 3499 O O . ILE B 1 161 ? 13.578 -14.211 -8.914 1 97.94 161 ILE B O 1
ATOM 3503 N N . ALA B 1 162 ? 11.695 -15.312 -9.398 1 98.19 162 ALA B N 1
ATOM 3504 C CA . ALA B 1 162 ? 12.383 -16.391 -10.102 1 98.19 162 ALA B CA 1
ATOM 3505 C C . ALA B 1 162 ? 13.164 -15.859 -11.297 1 98.19 162 ALA B C 1
ATOM 3507 O O . ALA B 1 162 ? 14.297 -16.281 -11.539 1 98.19 162 ALA B O 1
ATOM 3508 N N . ASN B 1 163 ? 12.555 -14.969 -12.008 1 97.81 163 ASN B N 1
ATOM 3509 C CA . ASN B 1 163 ? 13.211 -14.359 -13.156 1 97.81 163 ASN B CA 1
ATOM 3510 C C . ASN B 1 163 ? 14.484 -13.617 -12.75 1 97.81 163 ASN B C 1
ATOM 3512 O O . ASN B 1 163 ? 15.477 -13.633 -13.477 1 97.81 163 ASN B O 1
ATOM 3516 N N . HIS B 1 164 ? 14.469 -12.961 -11.633 1 96.88 164 HIS B N 1
ATOM 3517 C CA . HIS B 1 164 ? 15.625 -12.242 -11.109 1 96.88 164 HIS B CA 1
ATOM 3518 C C . HIS B 1 164 ? 16.797 -13.188 -10.883 1 96.88 164 HIS B C 1
ATOM 3520 O O . HIS B 1 164 ? 17.953 -12.805 -11.07 1 96.88 164 HIS B O 1
ATOM 3526 N N . TYR B 1 165 ? 16.547 -14.414 -10.555 1 96.75 165 TYR B N 1
ATOM 3527 C CA . TYR B 1 165 ? 17.578 -15.414 -10.312 1 96.75 165 TYR B CA 1
ATOM 3528 C C . TYR B 1 165 ? 17.766 -16.328 -11.523 1 96.75 165 TYR B C 1
ATOM 3530 O O . TYR B 1 165 ? 18.422 -17.359 -11.438 1 96.75 165 TYR B O 1
ATOM 3538 N N . ASN B 1 166 ? 17.094 -15.984 -12.617 1 97.12 166 ASN B N 1
ATOM 3539 C CA . ASN B 1 166 ? 17.188 -16.719 -13.875 1 97.12 166 ASN B CA 1
ATOM 3540 C C . ASN B 1 166 ? 16.719 -18.156 -13.703 1 97.12 166 ASN B C 1
ATOM 3542 O O . ASN B 1 166 ? 17.359 -19.094 -14.203 1 97.12 166 ASN B O 1
ATOM 3546 N N . GLN B 1 167 ? 15.656 -18.359 -12.906 1 96.75 167 GLN B N 1
ATOM 3547 C CA . GLN B 1 167 ? 15.094 -19.688 -12.68 1 96.75 167 GLN B CA 1
ATOM 3548 C C . GLN B 1 167 ? 13.82 -19.891 -13.492 1 96.75 167 GLN B C 1
ATOM 3550 O O . GLN B 1 167 ? 12.711 -19.828 -12.945 1 96.75 167 GLN B O 1
ATOM 3555 N N . ASN B 1 168 ? 13.953 -20.281 -14.711 1 96.81 168 ASN B N 1
ATOM 3556 C CA . ASN B 1 168 ? 12.852 -20.344 -15.664 1 96.81 168 ASN B CA 1
ATOM 3557 C C . ASN B 1 168 ? 11.906 -21.5 -15.352 1 96.81 168 ASN B C 1
ATOM 3559 O O . ASN B 1 168 ? 10.688 -21.375 -15.492 1 96.81 168 ASN B O 1
ATOM 3563 N N . TYR B 1 169 ? 12.477 -22.609 -14.969 1 96.62 169 TYR B N 1
ATOM 3564 C CA . TYR B 1 169 ? 11.625 -23.75 -14.672 1 96.62 169 TYR B CA 1
ATOM 3565 C C . TYR B 1 169 ? 10.766 -23.484 -13.438 1 96.62 169 TYR B C 1
ATOM 3567 O O . TYR B 1 169 ? 9.594 -23.859 -13.391 1 96.62 169 TYR B O 1
ATOM 3575 N N . TRP B 1 170 ? 11.336 -22.828 -12.422 1 97.44 170 TRP B N 1
ATOM 3576 C CA . TRP B 1 170 ? 10.555 -22.438 -11.25 1 97.44 170 TRP B CA 1
ATOM 3577 C C . TRP B 1 170 ? 9.445 -21.469 -11.641 1 97.44 170 TRP B C 1
ATOM 3579 O O . TRP B 1 170 ? 8.32 -21.562 -11.133 1 97.44 170 TRP B O 1
ATOM 3589 N N . LYS B 1 171 ? 9.781 -20.531 -12.5 1 98.06 171 LYS B N 1
ATOM 3590 C CA . LYS B 1 171 ? 8.789 -19.562 -12.977 1 98.06 171 LYS B CA 1
ATOM 3591 C C . LYS B 1 171 ? 7.582 -20.266 -13.586 1 98.06 171 LYS B C 1
ATOM 3593 O O . LYS B 1 171 ? 6.438 -19.922 -13.289 1 98.06 171 LYS B O 1
ATOM 3598 N N . GLU B 1 172 ? 7.832 -21.25 -14.398 1 97.81 172 GLU B N 1
ATOM 3599 C CA . GLU B 1 172 ? 6.766 -22.031 -15.031 1 97.81 172 GLU B CA 1
ATOM 3600 C C . GLU B 1 172 ? 5.953 -22.797 -13.992 1 97.81 172 GLU B C 1
ATOM 3602 O O . GLU B 1 172 ? 4.727 -22.859 -14.086 1 97.81 172 GLU B O 1
ATOM 3607 N N . ILE B 1 173 ? 6.66 -23.391 -13.047 1 98.19 173 ILE B N 1
ATOM 3608 C CA . ILE B 1 173 ? 6.004 -24.156 -11.984 1 98.19 173 ILE B CA 1
ATOM 3609 C C . ILE B 1 173 ? 5.094 -23.234 -11.18 1 98.19 173 ILE B C 1
ATOM 3611 O O . ILE B 1 173 ? 3.949 -23.578 -10.883 1 98.19 173 ILE B O 1
ATOM 3615 N N . PHE B 1 174 ? 5.609 -21.984 -10.789 1 98.38 174 PHE B N 1
ATOM 3616 C CA . PHE B 1 174 ? 4.789 -21.031 -10.062 1 98.38 174 PHE B CA 1
ATOM 3617 C C . PHE B 1 174 ? 3.521 -20.703 -10.836 1 98.38 174 PHE B C 1
ATOM 3619 O O . PHE B 1 174 ? 2.42 -20.734 -10.281 1 98.38 174 PHE B O 1
ATOM 3626 N N . ASN B 1 175 ? 3.699 -20.406 -12.07 1 98.06 175 ASN B N 1
ATOM 3627 C CA . ASN B 1 175 ? 2.58 -20.031 -12.922 1 98.06 175 ASN B CA 1
ATOM 3628 C C . ASN B 1 175 ? 1.521 -21.125 -12.984 1 98.06 175 ASN B C 1
ATOM 3630 O O . ASN B 1 175 ? 0.346 -20.875 -12.703 1 98.06 175 ASN B O 1
ATOM 3634 N N . ASP B 1 176 ? 1.951 -22.312 -13.266 1 98 176 ASP B N 1
ATOM 3635 C CA . ASP B 1 176 ? 1.016 -23.406 -13.531 1 98 176 ASP B CA 1
ATOM 3636 C C . ASP B 1 176 ? 0.438 -23.953 -12.227 1 98 176 ASP B C 1
ATOM 3638 O O . ASP B 1 176 ? -0.746 -24.297 -12.164 1 98 176 ASP B O 1
ATOM 3642 N N . PHE B 1 177 ? 1.226 -24.094 -11.195 1 98.12 177 PHE B N 1
ATOM 3643 C CA . PHE B 1 177 ? 0.753 -24.688 -9.953 1 98.12 177 PHE B CA 1
ATOM 3644 C C . PHE B 1 177 ? -0.294 -23.797 -9.289 1 98.12 177 PHE B C 1
ATOM 3646 O O . PHE B 1 177 ? -1.337 -24.281 -8.852 1 98.12 177 PHE B O 1
ATOM 3653 N N . PHE B 1 178 ? 0.01 -22.547 -9.227 1 97.94 178 PHE B N 1
ATOM 3654 C CA . PHE B 1 178 ? -0.911 -21.688 -8.5 1 97.94 178 PHE B CA 1
ATOM 3655 C C . PHE B 1 178 ? -2.154 -21.391 -9.328 1 97.94 178 PHE B C 1
ATOM 3657 O O . PHE B 1 178 ? -3.217 -21.094 -8.781 1 97.94 178 PHE B O 1
ATOM 3664 N N . PHE B 1 179 ? -2.029 -21.469 -10.648 1 97.88 179 PHE B N 1
ATOM 3665 C CA . PHE B 1 179 ? -3.252 -21.453 -11.438 1 97.88 179 PHE B CA 1
ATOM 3666 C C . PHE B 1 179 ? -4.078 -22.703 -11.18 1 97.88 179 PHE B C 1
ATOM 3668 O O . PHE B 1 179 ? -5.305 -22.641 -11.047 1 97.88 179 PHE B O 1
ATOM 3675 N N . LEU B 1 180 ? -3.441 -23.859 -11.156 1 97.44 180 LEU B N 1
ATOM 3676 C CA . LEU B 1 180 ? -4.129 -25.109 -10.836 1 97.44 180 LEU B CA 1
ATOM 3677 C C . LEU B 1 180 ? -4.855 -25.016 -9.5 1 97.44 180 LEU B C 1
ATOM 3679 O O . LEU B 1 180 ? -6.008 -25.438 -9.383 1 97.44 180 LEU B O 1
ATOM 3683 N N . LYS B 1 181 ? -4.168 -24.516 -8.57 1 96.75 181 LYS B N 1
ATOM 3684 C CA . LYS B 1 181 ? -4.738 -24.344 -7.234 1 96.75 181 LYS B CA 1
ATOM 3685 C C . LYS B 1 181 ? -6.008 -23.484 -7.289 1 96.75 181 LYS B C 1
ATOM 3687 O O . LYS B 1 181 ? -7.016 -23.828 -6.672 1 96.75 181 LYS B O 1
ATOM 3692 N N . ARG B 1 182 ? -5.965 -22.406 -8.062 1 96.25 182 ARG B N 1
ATOM 3693 C CA . ARG B 1 182 ? -7.121 -21.531 -8.234 1 96.25 182 ARG B CA 1
ATOM 3694 C C . ARG B 1 182 ? -8.25 -22.25 -8.969 1 96.25 182 ARG B C 1
ATOM 3696 O O . ARG B 1 182 ? -9.414 -22.125 -8.602 1 96.25 182 ARG B O 1
ATOM 3703 N N . LEU B 1 183 ? -7.895 -22.953 -9.984 1 95.94 183 LEU B N 1
ATOM 3704 C CA . LEU B 1 183 ? -8.875 -23.688 -10.773 1 95.94 183 LEU B CA 1
ATOM 3705 C C . LEU B 1 183 ? -9.609 -24.703 -9.914 1 95.94 183 LEU B C 1
ATOM 3707 O O . LEU B 1 183 ? -10.836 -24.828 -9.992 1 95.94 183 LEU B O 1
ATOM 3711 N N . VAL B 1 184 ? -8.883 -25.422 -9.102 1 95.81 184 VAL B N 1
ATOM 3712 C CA . VAL B 1 184 ? -9.469 -26.422 -8.211 1 95.81 184 VAL B CA 1
ATOM 3713 C C . VAL B 1 184 ? -10.375 -25.75 -7.195 1 95.81 184 VAL B C 1
ATOM 3715 O O . VAL B 1 184 ? -11.469 -26.234 -6.906 1 95.81 184 VAL B O 1
ATOM 3718 N N . LEU B 1 185 ? -9.945 -24.672 -6.699 1 94.75 185 LEU B N 1
ATOM 3719 C CA . LEU B 1 185 ? -10.75 -23.906 -5.754 1 94.75 185 LEU B CA 1
ATOM 3720 C C . LEU B 1 185 ? -12.062 -23.469 -6.391 1 94.75 185 LEU B C 1
ATOM 3722 O O . LEU B 1 185 ? -13.133 -23.641 -5.797 1 94.75 185 LEU B O 1
ATOM 3726 N N . GLU B 1 186 ? -11.961 -22.922 -7.602 1 94.38 186 GLU B N 1
ATOM 3727 C CA . GLU B 1 186 ? -13.172 -22.438 -8.266 1 94.38 186 GLU B CA 1
ATOM 3728 C C . GLU B 1 186 ? -14.094 -23.594 -8.633 1 94.38 186 GLU B C 1
ATOM 3730 O O . GLU B 1 186 ? -15.32 -23.453 -8.594 1 94.38 186 GLU B O 1
ATOM 3735 N N . ARG B 1 187 ? -13.523 -24.656 -9.031 1 93.56 187 ARG B N 1
ATOM 3736 C CA . ARG B 1 187 ? -14.32 -25.844 -9.305 1 93.56 187 ARG B CA 1
ATOM 3737 C C . ARG B 1 187 ? -15.133 -26.25 -8.078 1 93.56 187 ARG B C 1
ATOM 3739 O O . ARG B 1 187 ? -16.328 -26.516 -8.18 1 93.56 187 ARG B O 1
ATOM 3746 N N . ASN B 1 188 ? -14.469 -26.297 -6.898 1 93.5 188 ASN B N 1
ATOM 3747 C CA . ASN B 1 188 ? -15.141 -26.672 -5.656 1 93.5 188 ASN B CA 1
ATOM 3748 C C . ASN B 1 188 ? -16.219 -25.672 -5.277 1 93.5 188 ASN B C 1
ATOM 3750 O O . ASN B 1 188 ? -17.297 -26.062 -4.793 1 93.5 188 ASN B O 1
ATOM 3754 N N . GLU B 1 189 ? -15.969 -24.438 -5.512 1 93.5 189 GLU B N 1
ATOM 3755 C CA . GLU B 1 189 ? -16.969 -23.406 -5.227 1 93.5 189 GLU B CA 1
ATOM 3756 C C . GLU B 1 189 ? -18.141 -23.484 -6.203 1 93.5 189 GLU B C 1
ATOM 3758 O O . GLU B 1 189 ? -19.281 -23.203 -5.832 1 93.5 189 GLU B O 1
ATOM 3763 N N . PHE B 1 190 ? -17.875 -23.797 -7.379 1 91.25 190 PHE B N 1
ATOM 3764 C CA . PHE B 1 190 ? -18.922 -23.953 -8.391 1 91.25 190 PHE B CA 1
ATOM 3765 C C . PHE B 1 190 ? -19.891 -25.062 -8 1 91.25 190 PHE B C 1
ATOM 3767 O O . PHE B 1 190 ? -21.109 -24.922 -8.156 1 91.25 190 PHE B O 1
ATOM 3774 N N . ILE B 1 191 ? -19.328 -26.078 -7.484 1 90.38 191 ILE B N 1
ATOM 3775 C CA . ILE B 1 191 ? -20.125 -27.203 -7.027 1 90.38 191 ILE B CA 1
ATOM 3776 C C . ILE B 1 191 ? -21.047 -26.766 -5.883 1 90.38 191 ILE B C 1
ATOM 3778 O O . ILE B 1 191 ? -22.172 -27.234 -5.77 1 90.38 191 ILE B O 1
ATOM 3782 N N . LYS B 1 192 ? -20.609 -25.781 -5.137 1 92.38 192 LYS B N 1
ATOM 3783 C CA . LYS B 1 192 ? -21.391 -25.25 -4.027 1 92.38 192 LYS B CA 1
ATOM 3784 C C . LYS B 1 192 ? -22.359 -24.172 -4.504 1 92.38 192 LYS B C 1
ATOM 3786 O O . LYS B 1 192 ? -23.078 -23.578 -3.701 1 92.38 192 LYS B O 1
ATOM 3791 N N . GLY B 1 193 ? -22.344 -23.797 -5.742 1 89.38 193 GLY B N 1
ATOM 3792 C CA . GLY B 1 193 ? -23.312 -22.875 -6.305 1 89.38 193 GLY B CA 1
ATOM 3793 C C . GLY B 1 193 ? -22.75 -21.5 -6.566 1 89.38 193 GLY B C 1
ATOM 3794 O O . GLY B 1 193 ? -23.484 -20.578 -6.953 1 89.38 193 GLY B O 1
ATOM 3795 N N . LYS B 1 194 ? -21.438 -21.359 -6.344 1 90.12 194 LYS B N 1
ATOM 3796 C CA . LYS B 1 194 ? -20.797 -20.062 -6.59 1 90.12 194 LYS B CA 1
ATOM 3797 C C . LYS B 1 194 ? -20.094 -20.047 -7.941 1 90.12 194 LYS B C 1
ATOM 3799 O O . LYS B 1 194 ? -19.438 -21.016 -8.32 1 90.12 194 LYS B O 1
ATOM 3804 N N . ASN B 1 195 ? -20.312 -19 -8.625 1 86.88 195 ASN B N 1
ATOM 3805 C CA . ASN B 1 195 ? -19.703 -18.859 -9.938 1 86.88 195 ASN B CA 1
ATOM 3806 C C . ASN B 1 195 ? -18.609 -17.781 -9.938 1 86.88 195 ASN B C 1
ATOM 3808 O O . ASN B 1 195 ? -18.906 -16.594 -9.93 1 86.88 195 ASN B O 1
ATOM 3812 N N . LEU B 1 196 ? -17.406 -18.297 -9.984 1 90 196 LEU B N 1
ATOM 3813 C CA . LEU B 1 196 ? -16.234 -17.422 -9.977 1 90 196 LEU B CA 1
ATOM 3814 C C . LEU B 1 196 ? -15.695 -17.219 -11.383 1 90 196 LEU B C 1
ATOM 3816 O O . LEU B 1 196 ? -16.156 -17.875 -12.328 1 90 196 LEU B O 1
ATOM 3820 N N . PRO B 1 197 ? -14.789 -16.359 -11.57 1 89.19 197 PRO B N 1
ATOM 3821 C CA . PRO B 1 197 ? -14.453 -15.859 -12.898 1 89.19 197 PRO B CA 1
ATOM 3822 C C . PRO B 1 197 ? -14.031 -16.969 -13.859 1 89.19 197 PRO B C 1
ATOM 3824 O O . PRO B 1 197 ? -14.516 -17.031 -14.992 1 89.19 197 PRO B O 1
ATOM 3827 N N . ILE B 1 198 ? -13.211 -17.891 -13.484 1 93.56 198 ILE B N 1
ATOM 3828 C CA . ILE B 1 198 ? -12.719 -18.922 -14.391 1 93.56 198 ILE B CA 1
ATOM 3829 C C . ILE B 1 198 ? -13.852 -19.875 -14.758 1 93.56 198 ILE B C 1
ATOM 3831 O O . ILE B 1 198 ? -14.055 -20.188 -15.93 1 93.56 198 ILE B O 1
ATOM 3835 N N . MET B 1 199 ? -14.625 -20.25 -13.789 1 92.31 199 MET B N 1
ATOM 3836 C CA . MET B 1 199 ? -15.734 -21.172 -14.023 1 92.31 199 MET B CA 1
ATOM 3837 C C . MET B 1 199 ? -16.828 -20.516 -14.859 1 92.31 199 MET B C 1
ATOM 3839 O O . MET B 1 199 ? -17.484 -21.172 -15.664 1 92.31 199 MET B O 1
ATOM 3843 N N . GLU B 1 200 ? -16.953 -19.266 -14.617 1 90.75 200 GLU B N 1
ATOM 3844 C CA . GLU B 1 200 ? -17.938 -18.531 -15.398 1 90.75 200 GLU B CA 1
ATOM 3845 C C . GLU B 1 200 ? -17.594 -18.578 -16.891 1 90.75 200 GLU B C 1
ATOM 3847 O O . GLU B 1 200 ? -18.484 -18.719 -17.734 1 90.75 200 GLU B O 1
ATOM 3852 N N . THR B 1 201 ? -16.375 -18.406 -17.141 1 92.81 201 THR B N 1
ATOM 3853 C CA . THR B 1 201 ? -15.969 -18.438 -18.547 1 92.81 201 THR B CA 1
ATOM 3854 C C . THR B 1 201 ? -16.125 -19.844 -19.125 1 92.81 201 THR B C 1
ATOM 3856 O O . THR B 1 201 ? -16.484 -20.016 -20.281 1 92.81 201 THR B O 1
ATOM 3859 N N . LEU B 1 202 ? -15.875 -20.844 -18.328 1 92.06 202 LEU B N 1
ATOM 3860 C CA . LEU B 1 202 ? -16.062 -22.219 -18.766 1 92.06 202 LEU B CA 1
ATOM 3861 C C . LEU B 1 202 ? -17.531 -22.531 -19 1 92.06 202 LEU B C 1
ATOM 3863 O O . LEU B 1 202 ? -17.875 -23.266 -19.922 1 92.06 202 LEU B O 1
ATOM 3867 N N . PHE B 1 203 ? -18.328 -21.922 -18.203 1 88.25 203 PHE B N 1
ATOM 3868 C CA . PHE B 1 203 ? -19.766 -22.078 -18.359 1 88.25 203 PHE B CA 1
ATOM 3869 C C . PHE B 1 203 ? -20.25 -21.469 -19.656 1 88.25 203 PHE B C 1
ATOM 3871 O O . PHE B 1 203 ? -21.125 -22.047 -20.328 1 88.25 203 PHE B O 1
ATOM 3878 N N . GLN B 1 204 ? -19.703 -20.359 -19.953 1 87.06 204 GLN B N 1
ATOM 3879 C CA . GLN B 1 204 ? -20.078 -19.688 -21.203 1 87.06 204 GLN B CA 1
ATOM 3880 C C . GLN B 1 204 ? -19.641 -20.5 -22.422 1 87.06 204 GLN B C 1
ATOM 3882 O O . GLN B 1 204 ? -20.328 -20.5 -23.438 1 87.06 204 GLN B O 1
ATOM 3887 N N . GLU B 1 205 ? -18.594 -21.172 -22.266 1 85.19 205 GLU B N 1
ATOM 3888 C CA . GLU B 1 205 ? -18.062 -21.984 -23.359 1 85.19 205 GLU B CA 1
ATOM 3889 C C . GLU B 1 205 ? -18.828 -23.281 -23.5 1 85.19 205 GLU B C 1
ATOM 3891 O O . GLU B 1 205 ? -19.141 -23.719 -24.625 1 85.19 205 GLU B O 1
ATOM 3896 N N . ALA B 1 206 ? -19.203 -23.922 -22.453 1 83.94 206 ALA B N 1
ATOM 3897 C CA . ALA B 1 206 ? -19.812 -25.25 -22.469 1 83.94 206 ALA B CA 1
ATOM 3898 C C . ALA B 1 206 ? -21.328 -25.156 -22.656 1 83.94 206 ALA B C 1
ATOM 3900 O O . ALA B 1 206 ? -21.953 -26.094 -23.156 1 83.94 206 ALA B O 1
ATOM 3901 N N . ARG B 1 207 ? -21.969 -24.109 -22.359 1 77.94 207 ARG B N 1
ATOM 3902 C CA . ARG B 1 207 ? -23.375 -23.812 -22.5 1 77.94 207 ARG B CA 1
ATOM 3903 C C . ARG B 1 207 ? -24.234 -24.828 -21.734 1 77.94 207 ARG B C 1
ATOM 3905 O O . ARG B 1 207 ? -25.469 -24.812 -21.844 1 77.94 207 ARG B O 1
ATOM 3912 N N . HIS B 1 208 ? -23.688 -25.875 -21.125 1 80 208 HIS B N 1
ATOM 3913 C CA . HIS B 1 208 ? -24.406 -26.812 -20.266 1 80 208 HIS B CA 1
ATOM 3914 C C . HIS B 1 208 ? -23.641 -27.047 -18.969 1 80 208 HIS B C 1
ATOM 3916 O O . HIS B 1 208 ? -22.422 -27.234 -19 1 80 208 HIS B O 1
ATOM 3922 N N . PRO B 1 209 ? -24.281 -27.016 -17.781 1 74.06 209 PRO B N 1
ATOM 3923 C CA . PRO B 1 209 ? -23.609 -27.141 -16.484 1 74.06 209 PRO B CA 1
ATOM 3924 C C . PRO B 1 209 ? -22.797 -28.438 -16.359 1 74.06 209 PRO B C 1
ATOM 3926 O O . PRO B 1 209 ? -21.688 -28.422 -15.828 1 74.06 209 PRO B O 1
ATOM 3929 N N . ASP B 1 210 ? -23.391 -29.531 -16.781 1 79.5 210 ASP B N 1
ATOM 3930 C CA . ASP B 1 210 ? -22.688 -30.812 -16.688 1 79.5 210 ASP B CA 1
ATOM 3931 C C . ASP B 1 210 ? -21.422 -30.812 -17.547 1 79.5 210 ASP B C 1
ATOM 3933 O O . ASP B 1 210 ? -20.422 -31.406 -17.188 1 79.5 210 ASP B O 1
ATOM 3937 N N . SER B 1 211 ? -21.531 -30.109 -18.531 1 89.81 211 SER B N 1
ATOM 3938 C CA . SER B 1 211 ? -20.406 -30.031 -19.453 1 89.81 211 SER B CA 1
ATOM 3939 C C . SER B 1 211 ? -19.312 -29.125 -18.906 1 89.81 211 SER B C 1
ATOM 3941 O O . SER B 1 211 ? -18.141 -29.297 -19.25 1 89.81 211 SER B O 1
ATOM 3943 N N . VAL B 1 212 ? -19.641 -28.297 -17.969 1 91.38 212 VAL B N 1
ATOM 3944 C CA . VAL B 1 212 ? -18.688 -27.344 -17.406 1 91.38 212 VAL B CA 1
ATOM 3945 C C . VAL B 1 212 ? -17.688 -28.078 -16.5 1 91.38 212 VAL B C 1
ATOM 3947 O O . VAL B 1 212 ? -16.484 -27.844 -16.594 1 91.38 212 VAL B O 1
ATOM 3950 N N . LEU B 1 213 ? -18.203 -28.969 -15.688 1 91.31 213 LEU B N 1
ATOM 3951 C CA . LEU B 1 213 ? -17.359 -29.703 -14.758 1 91.31 213 LEU B CA 1
ATOM 3952 C C . LEU B 1 213 ? -16.406 -30.641 -15.508 1 91.31 213 LEU B C 1
ATOM 3954 O O . LEU B 1 213 ? -15.25 -30.797 -15.125 1 91.31 213 LEU B O 1
ATOM 3958 N N . ALA B 1 214 ? -16.969 -31.25 -16.547 1 92.06 214 ALA B N 1
ATOM 3959 C CA . ALA B 1 214 ? -16.141 -32.125 -17.359 1 92.06 214 ALA B CA 1
ATOM 3960 C C . ALA B 1 214 ? -15.016 -31.344 -18.031 1 92.06 214 ALA B C 1
ATOM 3962 O O . ALA B 1 214 ? -13.875 -31.797 -18.094 1 92.06 214 ALA B O 1
ATOM 3963 N N . LEU B 1 215 ? -15.398 -30.203 -18.531 1 93.88 215 LEU B N 1
ATOM 3964 C CA . LEU B 1 215 ? -14.422 -29.344 -19.172 1 93.88 215 LEU B CA 1
ATOM 3965 C C . LEU B 1 215 ? -13.367 -28.875 -18.172 1 93.88 215 LEU B C 1
ATOM 3967 O O . LEU B 1 215 ? -12.18 -28.828 -18.484 1 93.88 215 LEU B O 1
ATOM 3971 N N . CYS B 1 216 ? -13.773 -28.547 -16.984 1 94.69 216 CYS B N 1
ATOM 3972 C CA . CYS B 1 216 ? -12.867 -28.125 -15.914 1 94.69 216 CYS B CA 1
ATOM 3973 C C . CYS B 1 216 ? -11.898 -29.25 -15.555 1 94.69 216 CYS B C 1
ATOM 3975 O O . CYS B 1 216 ? -10.695 -29.016 -15.391 1 94.69 216 CYS B O 1
ATOM 3977 N N . GLU B 1 217 ? -12.398 -30.484 -15.5 1 93.31 217 GLU B N 1
ATOM 3978 C CA . GLU B 1 217 ? -11.562 -31.625 -15.172 1 93.31 217 GLU B CA 1
ATOM 3979 C C . GLU B 1 217 ? -10.508 -31.875 -16.25 1 93.31 217 GLU B C 1
ATOM 3981 O O . GLU B 1 217 ? -9.383 -32.281 -15.945 1 93.31 217 GLU B O 1
ATOM 3986 N N . GLN B 1 218 ? -10.953 -31.688 -17.422 1 94.62 218 GLN B N 1
ATOM 3987 C CA . GLN B 1 218 ? -10 -31.828 -18.516 1 94.62 218 GLN B CA 1
ATOM 3988 C C . GLN B 1 218 ? -8.875 -30.797 -18.406 1 94.62 218 GLN B C 1
ATOM 3990 O O . GLN B 1 218 ? -7.707 -31.125 -18.609 1 94.62 218 GLN B O 1
ATOM 3995 N N . LYS B 1 219 ? -9.211 -29.531 -18.109 1 95.81 219 LYS B N 1
ATOM 3996 C CA . LYS B 1 219 ? -8.211 -28.484 -17.938 1 95.81 219 LYS B CA 1
ATOM 3997 C C . LYS B 1 219 ? -7.277 -28.812 -16.781 1 95.81 219 LYS B C 1
ATOM 3999 O O . LYS B 1 219 ? -6.07 -28.562 -16.859 1 95.81 219 LYS B O 1
ATOM 4004 N N . ILE B 1 220 ? -7.789 -29.359 -15.695 1 96 220 ILE B N 1
ATOM 4005 C CA . ILE B 1 220 ? -7.016 -29.734 -14.516 1 96 220 ILE B CA 1
ATOM 4006 C C . ILE B 1 220 ? -6.012 -30.828 -14.875 1 96 220 ILE B C 1
ATOM 4008 O O . ILE B 1 220 ? -4.836 -30.734 -14.516 1 96 220 ILE B O 1
ATOM 4012 N N . GLU B 1 221 ? -6.473 -31.812 -15.625 1 95.81 221 GLU B N 1
ATOM 4013 C CA . GLU B 1 221 ? -5.605 -32.906 -16.031 1 95.81 221 GLU B CA 1
ATOM 4014 C C . GLU B 1 221 ? -4.492 -32.438 -16.953 1 95.81 221 GLU B C 1
ATOM 4016 O O . GLU B 1 221 ? -3.346 -32.875 -16.828 1 95.81 221 GLU B O 1
ATOM 4021 N N . ASP B 1 222 ? -4.883 -31.609 -17.859 1 96.5 222 ASP B N 1
ATOM 4022 C CA . ASP B 1 222 ? -3.885 -31.047 -18.766 1 96.5 222 ASP B CA 1
ATOM 4023 C C . ASP B 1 222 ? -2.803 -30.281 -18 1 96.5 222 ASP B C 1
ATOM 4025 O O . ASP B 1 222 ? -1.614 -30.422 -18.297 1 96.5 222 ASP B O 1
ATOM 4029 N N . LEU B 1 223 ? -3.229 -29.469 -17.031 1 96.62 223 LEU B N 1
ATOM 4030 C CA . LEU B 1 223 ? -2.305 -28.672 -16.234 1 96.62 223 LEU B CA 1
ATOM 4031 C C . LEU B 1 223 ? -1.436 -29.578 -15.359 1 96.62 223 LEU B C 1
ATOM 4033 O O . LEU B 1 223 ? -0.247 -29.297 -15.172 1 96.62 223 LEU B O 1
ATOM 4037 N N . LYS B 1 224 ? -2.027 -30.594 -14.805 1 96.56 224 LYS B N 1
ATOM 4038 C CA . LYS B 1 224 ? -1.284 -31.562 -14.008 1 96.56 224 LYS B CA 1
ATOM 4039 C C . LYS B 1 224 ? -0.164 -32.219 -14.828 1 96.56 224 LYS B C 1
ATOM 4041 O O . LYS B 1 224 ? 0.975 -32.312 -14.367 1 96.56 224 LYS B O 1
ATOM 4046 N N . ASP B 1 225 ? -0.479 -32.594 -16.031 1 96.94 225 ASP B N 1
ATOM 4047 C CA . ASP B 1 225 ? 0.504 -33.219 -16.906 1 96.94 225 ASP B CA 1
ATOM 4048 C C . ASP B 1 225 ? 1.645 -32.25 -17.234 1 96.94 225 ASP B C 1
ATOM 4050 O O . ASP B 1 225 ? 2.814 -32.656 -17.219 1 96.94 225 ASP B O 1
ATOM 4054 N N . LYS B 1 226 ? 1.264 -31.078 -17.5 1 97.38 226 LYS B N 1
ATOM 4055 C CA . LYS B 1 226 ? 2.271 -30.062 -17.797 1 97.38 226 LYS B CA 1
ATOM 4056 C C . LYS B 1 226 ? 3.193 -29.844 -16.594 1 97.38 226 LYS B C 1
ATOM 4058 O O . LYS B 1 226 ? 4.414 -29.766 -16.75 1 97.38 226 LYS B O 1
ATOM 4063 N N . LEU B 1 227 ? 2.648 -29.734 -15.391 1 97.75 227 LEU B N 1
ATOM 4064 C CA . LEU B 1 227 ? 3.398 -29.516 -14.156 1 97.75 227 LEU B CA 1
ATOM 4065 C C . LEU B 1 227 ? 4.352 -30.688 -13.891 1 97.75 227 LEU B C 1
ATOM 4067 O O . LEU B 1 227 ? 5.5 -30.469 -13.492 1 97.75 227 LEU B O 1
ATOM 4071 N N . LEU B 1 228 ? 3.873 -31.922 -14.125 1 96.25 228 LEU B N 1
ATOM 4072 C CA . LEU B 1 228 ? 4.695 -33.094 -13.898 1 96.25 228 LEU B CA 1
ATOM 4073 C C . LEU B 1 228 ? 5.883 -33.125 -14.852 1 96.25 228 LEU B C 1
ATOM 4075 O O . LEU B 1 228 ? 6.996 -33.469 -14.453 1 96.25 228 LEU B O 1
ATOM 4079 N N . ASN B 1 229 ? 5.645 -32.719 -16.062 1 96.69 229 ASN B N 1
ATOM 4080 C CA . ASN B 1 229 ? 6.727 -32.688 -17.031 1 96.69 229 ASN B CA 1
ATOM 4081 C C . ASN B 1 229 ? 7.77 -31.625 -16.672 1 96.69 229 ASN B C 1
ATOM 4083 O O . ASN B 1 229 ? 8.969 -31.859 -16.781 1 96.69 229 ASN B O 1
ATOM 4087 N N . THR B 1 230 ? 7.289 -30.469 -16.25 1 97 230 THR B N 1
ATOM 4088 C CA . THR B 1 230 ? 8.203 -29.406 -15.859 1 97 230 THR B CA 1
ATOM 4089 C C . THR B 1 230 ? 8.961 -29.781 -14.594 1 97 230 THR B C 1
ATOM 4091 O O . THR B 1 230 ? 10.125 -29.422 -14.43 1 97 230 THR B O 1
ATOM 4094 N N . SER B 1 231 ? 8.305 -30.453 -13.672 1 96.06 231 SER B N 1
ATOM 4095 C CA . SER B 1 231 ? 8.914 -30.828 -12.391 1 96.06 231 SER B CA 1
ATOM 4096 C C . SER B 1 231 ? 10.133 -31.719 -12.594 1 96.06 231 SER B C 1
ATOM 4098 O O . SER B 1 231 ? 11.07 -31.688 -11.797 1 96.06 231 SER B O 1
ATOM 4100 N N . LYS B 1 232 ? 10.148 -32.531 -13.672 1 95.88 232 LYS B N 1
ATOM 4101 C CA . LYS B 1 232 ? 11.281 -33.406 -13.977 1 95.88 232 LYS B CA 1
ATOM 4102 C C . LYS B 1 232 ? 12.555 -32.594 -14.188 1 95.88 232 LYS B C 1
ATOM 4104 O O . LYS B 1 232 ? 13.656 -33.062 -13.898 1 95.88 232 LYS B O 1
ATOM 4109 N N . ARG B 1 233 ? 12.344 -31.391 -14.633 1 94.94 233 ARG B N 1
ATOM 4110 C CA . ARG B 1 233 ? 13.477 -30.531 -14.938 1 94.94 233 ARG B CA 1
ATOM 4111 C C . ARG B 1 233 ? 14.07 -29.938 -13.664 1 94.94 233 ARG B C 1
ATOM 4113 O O . ARG B 1 233 ? 15.195 -29.422 -13.68 1 94.94 233 ARG B O 1
ATOM 4120 N N . LEU B 1 234 ? 13.383 -30.031 -12.492 1 94.25 234 LEU B N 1
ATOM 4121 C CA . LEU B 1 234 ? 13.852 -29.438 -11.242 1 94.25 234 LEU B CA 1
ATOM 4122 C C . LEU B 1 234 ? 14.516 -30.484 -10.359 1 94.25 234 LEU B C 1
ATOM 4124 O O . LEU B 1 234 ? 14.875 -30.203 -9.211 1 94.25 234 LEU B O 1
ATOM 4128 N N . GLN B 1 235 ? 14.695 -31.672 -10.906 1 91.25 235 GLN B N 1
ATOM 4129 C CA . GLN B 1 235 ? 15.484 -32.75 -10.352 1 91.25 235 GLN B CA 1
ATOM 4130 C C . GLN B 1 235 ? 15.156 -33 -8.875 1 91.25 235 GLN B C 1
ATOM 4132 O O . GLN B 1 235 ? 14.102 -33.531 -8.555 1 91.25 235 GLN B O 1
ATOM 4137 N N . LYS B 1 236 ? 16.016 -32.375 -7.941 1 92.19 236 LYS B N 1
ATOM 4138 C CA . LYS B 1 236 ? 15.906 -32.656 -6.52 1 92.19 236 LYS B CA 1
ATOM 4139 C C . LYS B 1 236 ? 14.562 -32.188 -5.969 1 92.19 236 LYS B C 1
ATOM 4141 O O . LYS B 1 236 ? 14.117 -32.656 -4.918 1 92.19 236 LYS B O 1
ATOM 4146 N N . TYR B 1 237 ? 13.844 -31.328 -6.711 1 94.44 237 TYR B N 1
ATOM 4147 C CA . TYR B 1 237 ? 12.578 -30.797 -6.207 1 94.44 237 TYR B CA 1
ATOM 4148 C C . TYR B 1 237 ? 11.398 -31.469 -6.906 1 94.44 237 TYR B C 1
ATOM 4150 O O . TYR B 1 237 ? 10.25 -31.109 -6.668 1 94.44 237 TYR B O 1
ATOM 4158 N N . GLU B 1 238 ? 11.672 -32.406 -7.75 1 94.44 238 GLU B N 1
ATOM 4159 C CA . GLU B 1 238 ? 10.602 -33.094 -8.469 1 94.44 238 GLU B CA 1
ATOM 4160 C C . GLU B 1 238 ? 9.594 -33.688 -7.496 1 94.44 238 GLU B C 1
ATOM 4162 O O . GLU B 1 238 ? 8.391 -33.469 -7.625 1 94.44 238 GLU B O 1
ATOM 4167 N N . GLY B 1 239 ? 10.141 -34.469 -6.535 1 93.12 239 GLY B N 1
ATOM 4168 C CA . GLY B 1 239 ? 9.273 -35.094 -5.543 1 93.12 239 GLY B CA 1
ATOM 4169 C C . GLY B 1 239 ? 8.477 -34.094 -4.73 1 93.12 239 GLY B C 1
ATOM 4170 O O . GLY B 1 239 ? 7.305 -34.312 -4.43 1 93.12 239 GLY B O 1
ATOM 4171 N N . PHE B 1 240 ? 9.094 -33.031 -4.422 1 94.5 240 PHE B N 1
ATOM 4172 C CA . PHE B 1 240 ? 8.492 -31.938 -3.672 1 94.5 240 PHE B CA 1
ATOM 4173 C C . PHE B 1 240 ? 7.285 -31.375 -4.418 1 94.5 240 PHE B C 1
ATOM 4175 O O . PHE B 1 240 ? 6.219 -31.188 -3.83 1 94.5 240 PHE B O 1
ATOM 4182 N N . ILE B 1 241 ? 7.387 -31.125 -5.691 1 95.38 241 ILE B N 1
ATOM 4183 C CA . ILE B 1 241 ? 6.344 -30.531 -6.523 1 95.38 241 ILE B CA 1
ATOM 4184 C C . ILE B 1 241 ? 5.207 -31.531 -6.719 1 95.38 241 ILE B C 1
ATOM 4186 O O . ILE B 1 241 ? 4.031 -31.172 -6.578 1 95.38 241 ILE B O 1
ATOM 4190 N N . ILE B 1 242 ? 5.574 -32.781 -6.926 1 94.75 242 ILE B N 1
ATOM 4191 C CA . ILE B 1 242 ? 4.59 -33.844 -7.145 1 94.75 242 ILE B CA 1
ATOM 4192 C C . ILE B 1 242 ? 3.727 -34 -5.898 1 94.75 242 ILE B C 1
ATOM 4194 O O . ILE B 1 242 ? 2.506 -34.156 -5.996 1 94.75 242 ILE B O 1
ATOM 4198 N N . GLU B 1 243 ? 4.34 -33.969 -4.75 1 94.69 243 GLU B N 1
ATOM 4199 C CA . GLU B 1 243 ? 3.607 -34.094 -3.492 1 94.69 243 GLU B CA 1
ATOM 4200 C C . GLU B 1 243 ? 2.58 -32.969 -3.334 1 94.69 243 GLU B C 1
ATOM 4202 O O . GLU B 1 243 ? 1.461 -33.219 -2.879 1 94.69 243 GLU B O 1
ATOM 4207 N N . HIS B 1 244 ? 2.938 -31.75 -3.691 1 95.12 244 HIS B N 1
ATOM 4208 C CA . HIS B 1 244 ? 2.02 -30.625 -3.602 1 95.12 244 HIS B CA 1
ATOM 4209 C C . HIS B 1 244 ? 0.849 -30.797 -4.566 1 95.12 244 HIS B C 1
ATOM 4211 O O . HIS B 1 244 ? -0.294 -30.484 -4.215 1 95.12 244 HIS B O 1
ATOM 4217 N N . ILE B 1 245 ? 1.153 -31.266 -5.754 1 95.12 245 ILE B N 1
ATOM 4218 C CA . ILE B 1 245 ? 0.115 -31.469 -6.758 1 95.12 245 ILE B CA 1
ATOM 4219 C C . ILE B 1 245 ? -0.877 -32.5 -6.266 1 95.12 245 ILE B C 1
ATOM 4221 O O . ILE B 1 245 ? -2.092 -32.312 -6.344 1 95.12 245 ILE B O 1
ATOM 4225 N N . ASP B 1 246 ? -0.339 -33.594 -5.699 1 93.38 246 ASP B N 1
ATOM 4226 C CA . ASP B 1 246 ? -1.171 -34.688 -5.207 1 93.38 246 ASP B CA 1
ATOM 4227 C C . ASP B 1 246 ? -2.062 -34.219 -4.059 1 93.38 246 ASP B C 1
ATOM 4229 O O . ASP B 1 246 ? -3.24 -34.562 -3.998 1 93.38 246 ASP B O 1
ATOM 4233 N N . GLN B 1 247 ? -1.542 -33.438 -3.219 1 92.5 247 GLN B N 1
ATOM 4234 C CA . GLN B 1 247 ? -2.311 -32.906 -2.094 1 92.5 247 GLN B CA 1
ATOM 4235 C C . GLN B 1 247 ? -3.434 -32 -2.57 1 92.5 247 GLN B C 1
ATOM 4237 O O . GLN B 1 247 ? -4.531 -32 -2.012 1 92.5 247 GLN B O 1
ATOM 4242 N N . LEU B 1 248 ? -3.109 -31.234 -3.562 1 91.81 248 LEU B N 1
ATOM 4243 C CA . LEU B 1 248 ? -4.078 -30.281 -4.09 1 91.81 248 LEU B CA 1
ATOM 4244 C C . LEU B 1 248 ? -5.246 -31 -4.75 1 91.81 248 LEU B C 1
ATOM 4246 O O . LEU B 1 248 ? -6.406 -30.641 -4.535 1 91.81 248 LEU B O 1
ATOM 4250 N N . ILE B 1 249 ? -4.977 -32.031 -5.504 1 88.38 249 ILE B N 1
ATOM 4251 C CA . ILE B 1 249 ? -5.984 -32.719 -6.305 1 88.38 249 ILE B CA 1
ATOM 4252 C C . ILE B 1 249 ? -6.738 -33.719 -5.434 1 88.38 249 ILE B C 1
ATOM 4254 O O . ILE B 1 249 ? -7.949 -33.875 -5.594 1 88.38 249 ILE B O 1
ATOM 4258 N N . ASN B 1 250 ? -6.031 -34.375 -4.453 1 80.25 250 ASN B N 1
ATOM 4259 C CA . ASN B 1 250 ? -6.652 -35.406 -3.623 1 80.25 250 ASN B CA 1
ATOM 4260 C C . ASN B 1 250 ? -7.484 -34.781 -2.502 1 80.25 250 ASN B C 1
ATOM 4262 O O . ASN B 1 250 ? -8.406 -35.438 -1.982 1 80.25 250 ASN B O 1
ATOM 4266 N N . THR B 1 251 ? -7.062 -33.688 -1.883 1 63.91 251 THR B N 1
ATOM 4267 C CA . THR B 1 251 ? -7.871 -33.031 -0.863 1 63.91 251 THR B CA 1
ATOM 4268 C C . THR B 1 251 ? -9.234 -32.625 -1.427 1 63.91 251 THR B C 1
ATOM 4270 O O . THR B 1 251 ? -10.203 -32.469 -0.677 1 63.91 251 THR B O 1
ATOM 4273 N N . THR B 1 252 ? -9.359 -32.375 -2.629 1 53 252 THR B N 1
ATOM 4274 C CA . THR B 1 252 ? -10.617 -32.031 -3.279 1 53 252 THR B CA 1
ATOM 4275 C C . THR B 1 252 ? -11.539 -33.219 -3.348 1 53 252 THR B C 1
ATOM 4277 O O . THR B 1 252 ? -12.727 -33.094 -3.646 1 53 252 THR B O 1
ATOM 4280 N N . ASP B 1 253 ? -11.047 -34.375 -3.355 1 45.03 253 ASP B N 1
ATOM 4281 C CA . ASP B 1 253 ? -11.883 -35.562 -3.502 1 45.03 253 ASP B CA 1
ATOM 4282 C C . ASP B 1 253 ? -12.977 -35.625 -2.434 1 45.03 253 ASP B C 1
ATOM 4284 O O . ASP B 1 253 ? -12.836 -35 -1.37 1 45.03 253 ASP B O 1
ATOM 4288 N N . TYR B 1 254 ? -14.188 -36.5 -2.736 1 40.41 254 TYR B N 1
ATOM 4289 C CA . TYR B 1 254 ? -15.57 -36.844 -2.408 1 40.41 254 TYR B CA 1
ATOM 4290 C C . TYR B 1 254 ? -15.711 -37.188 -0.933 1 40.41 254 TYR B C 1
ATOM 4292 O O . TYR B 1 254 ? -16.688 -37.844 -0.533 1 40.41 254 TYR B O 1
ATOM 4300 N N . ASP B 1 255 ? -14.734 -37.188 -0.158 1 38.62 255 ASP B N 1
ATOM 4301 C CA . ASP B 1 255 ? -15.211 -37.844 1.06 1 38.62 255 ASP B CA 1
ATOM 4302 C C . ASP B 1 255 ? -16.453 -37.125 1.612 1 38.62 255 ASP B C 1
ATOM 4304 O O . ASP B 1 255 ? -17.344 -37.781 2.154 1 38.62 255 ASP B O 1
ATOM 4308 N N . GLU B 1 256 ? -16.391 -35.844 1.768 1 37.56 256 GLU B N 1
ATOM 4309 C CA . GLU B 1 256 ? -17.484 -35.438 2.643 1 37.56 256 GLU B CA 1
ATOM 4310 C C . GLU B 1 256 ? -18.828 -35.625 1.965 1 37.56 256 GLU B C 1
ATOM 4312 O O . GLU B 1 256 ? -19.859 -35.656 2.635 1 37.56 256 GLU B O 1
ATOM 4317 N N . TYR B 1 257 ? -18.953 -35.531 0.695 1 35.38 257 TYR B N 1
ATOM 4318 C CA . TYR B 1 257 ? -20.328 -35.688 0.245 1 35.38 257 TYR B CA 1
ATOM 4319 C C . TYR B 1 257 ? -20.734 -37.156 0.226 1 35.38 257 TYR B C 1
ATOM 4321 O O . TYR B 1 257 ? -21.906 -37.5 0.312 1 35.38 257 TYR B O 1
ATOM 4329 N N . VAL B 1 258 ? -19.797 -38.219 0.007 1 38.59 258 VAL B N 1
ATOM 4330 C CA . VAL B 1 258 ? -20.312 -39.562 -0.072 1 38.59 258 VAL B CA 1
ATOM 4331 C C . VAL B 1 258 ? -20.516 -40.125 1.335 1 38.59 258 VAL B C 1
ATOM 4333 O O . VAL B 1 258 ? -21.312 -41.062 1.531 1 38.59 258 VAL B O 1
ATOM 4336 N N . ALA B 1 259 ? -19.781 -39.844 2.418 1 38.09 259 ALA B N 1
ATOM 4337 C CA . ALA B 1 259 ? -20.016 -40.469 3.711 1 38.09 259 ALA B CA 1
ATOM 4338 C C . ALA B 1 259 ? -21.297 -39.938 4.355 1 38.09 259 ALA B C 1
ATOM 4340 O O . ALA B 1 259 ? -21.953 -40.656 5.117 1 38.09 259 ALA B O 1
ATOM 4341 N N . GLU B 1 260 ? -21.531 -38.719 4.238 1 31.09 260 GLU B N 1
ATOM 4342 C CA . GLU B 1 260 ? -22.734 -38.344 4.996 1 31.09 260 GLU B CA 1
ATOM 4343 C C . GLU B 1 260 ? -23.984 -38.906 4.352 1 31.09 260 GLU B C 1
ATOM 4345 O O . GLU B 1 260 ? -25.078 -38.844 4.926 1 31.09 260 GLU B O 1
ATOM 4350 N N . LYS B 1 261 ? -23.891 -39.094 3.021 1 38.88 261 LYS B N 1
ATOM 4351 C CA . LYS B 1 261 ? -25.188 -39.625 2.625 1 38.88 261 LYS B CA 1
ATOM 4352 C C . LYS B 1 261 ? -25.234 -41.156 2.801 1 38.88 261 LYS B C 1
ATOM 4354 O O . LYS B 1 261 ? -26.281 -41.75 2.574 1 38.88 261 LYS B O 1
ATOM 4359 N N . GLY B 1 262 ? -24.031 -41.844 2.855 1 27.31 262 GLY B N 1
ATOM 4360 C CA . GLY B 1 262 ? -24.203 -43.25 3.188 1 27.31 262 GLY B CA 1
ATOM 4361 C C . GLY B 1 262 ? -24.297 -43.5 4.68 1 27.31 262 GLY B C 1
ATOM 4362 O O . GLY B 1 262 ? -23.828 -42.688 5.484 1 27.31 262 GLY B O 1
#

InterPro domains:
  IPR009920 Heptaprenyl diphosphate synthase subunit 1 [PF07307] (24-225)

Radius of gyration: 25.95 Å; Cα contacts (8 Å, |Δi|>4): 611; chains: 2; bounding box: 50×84×49 Å